Protein AF-A0A7S4DQW7-F1 (afdb_monomer_lite)

Structure (mmCIF, N/CA/C/O backbone):
data_AF-A0A7S4DQW7-F1
#
_entry.id   AF-A0A7S4DQW7-F1
#
loop_
_atom_site.group_PDB
_atom_site.id
_atom_site.type_symbol
_atom_site.label_atom_id
_atom_site.label_alt_id
_atom_site.label_comp_id
_atom_site.label_asym_id
_atom_site.label_entity_id
_atom_site.label_seq_id
_atom_site.pdbx_PDB_ins_code
_atom_site.Cartn_x
_atom_site.Cartn_y
_atom_site.Cartn_z
_atom_site.occupancy
_atom_site.B_iso_or_equiv
_atom_site.auth_seq_id
_atom_site.auth_comp_id
_atom_site.auth_asym_id
_atom_site.auth_atom_id
_atom_site.pdbx_PDB_model_num
ATOM 1 N N . GLY A 1 1 ? 26.572 -9.141 -24.014 1.00 66.25 1 GLY A N 1
ATOM 2 C CA . GLY A 1 1 ? 27.468 -10.179 -23.447 1.00 66.25 1 GLY A CA 1
ATOM 3 C C . GLY A 1 1 ? 28.748 -9.534 -22.949 1.00 66.25 1 GLY A C 1
ATOM 4 O O . GLY A 1 1 ? 28.926 -8.350 -23.206 1.00 66.25 1 GLY A O 1
ATOM 5 N N . TYR A 1 2 ? 29.608 -10.265 -22.237 1.00 79.06 2 TYR A N 1
ATOM 6 C CA . TYR A 1 2 ? 30.925 -9.755 -21.828 1.00 79.06 2 TYR A CA 1
ATOM 7 C C . TYR A 1 2 ? 31.888 -9.676 -23.022 1.00 79.06 2 TYR A C 1
ATOM 9 O O . TYR A 1 2 ? 31.736 -10.427 -23.988 1.00 79.06 2 TYR A O 1
ATOM 17 N N . ALA A 1 3 ? 32.864 -8.765 -22.962 1.00 83.81 3 ALA A N 1
ATOM 18 C CA . ALA A 1 3 ? 33.943 -8.697 -23.947 1.00 83.81 3 ALA A CA 1
ATOM 19 C C . ALA A 1 3 ? 34.797 -9.988 -23.929 1.00 83.81 3 ALA A C 1
ATOM 21 O O . ALA A 1 3 ? 34.860 -10.651 -22.888 1.00 83.81 3 ALA A O 1
ATOM 22 N N . PRO A 1 4 ? 35.468 -10.356 -25.042 1.00 87.12 4 PRO A N 1
ATOM 23 C CA . PRO A 1 4 ? 36.321 -11.544 -25.093 1.00 87.12 4 PRO A CA 1
ATOM 24 C C . PRO A 1 4 ? 37.327 -11.596 -23.934 1.00 87.12 4 PRO A C 1
ATOM 26 O O . PRO A 1 4 ? 37.965 -10.595 -23.620 1.00 87.12 4 PRO A O 1
ATOM 29 N N . GLY A 1 5 ? 37.458 -12.763 -23.299 1.00 89.81 5 GLY A N 1
ATOM 30 C CA . GLY A 1 5 ? 38.323 -12.966 -22.131 1.00 89.81 5 GLY A CA 1
ATOM 31 C C . GLY A 1 5 ? 37.683 -12.625 -20.778 1.00 89.81 5 GLY A C 1
ATOM 32 O O . GLY A 1 5 ? 38.223 -13.022 -19.753 1.00 89.81 5 GLY A O 1
ATOM 33 N N . TYR A 1 6 ? 36.517 -11.975 -20.729 1.00 89.44 6 TYR A N 1
ATOM 34 C CA . TYR A 1 6 ? 35.803 -11.703 -19.475 1.00 89.44 6 TYR A CA 1
ATOM 35 C C . TYR A 1 6 ? 34.593 -12.622 -19.308 1.00 89.44 6 TYR A C 1
ATOM 37 O O . TYR A 1 6 ? 33.824 -12.833 -20.246 1.00 89.44 6 TYR A O 1
ATOM 45 N N . VAL A 1 7 ? 34.405 -13.172 -18.105 1.00 89.00 7 VAL A N 1
ATOM 46 C CA . VAL A 1 7 ? 33.353 -14.166 -17.830 1.00 89.00 7 VAL A CA 1
ATOM 47 C C . VAL A 1 7 ? 32.710 -13.966 -16.460 1.00 89.00 7 VAL A C 1
ATOM 49 O O . VAL A 1 7 ? 33.360 -13.506 -15.527 1.00 89.00 7 VAL A O 1
ATOM 52 N N . GLN A 1 8 ? 31.454 -14.389 -16.311 1.00 87.75 8 GLN A N 1
ATOM 53 C CA . GLN A 1 8 ? 30.853 -14.639 -15.000 1.00 87.75 8 GLN A CA 1
ATOM 54 C C . GLN A 1 8 ? 30.881 -16.148 -14.745 1.00 87.75 8 GLN A C 1
ATOM 56 O O . GLN A 1 8 ? 30.213 -16.912 -15.443 1.00 87.75 8 GLN A O 1
ATOM 61 N N . LEU A 1 9 ? 31.690 -16.593 -13.781 1.00 89.12 9 LEU A N 1
ATOM 62 C CA . LEU A 1 9 ? 31.837 -18.020 -13.495 1.00 89.12 9 LEU A CA 1
ATOM 63 C C . LEU A 1 9 ? 30.582 -18.593 -12.831 1.00 89.12 9 LEU A C 1
ATOM 65 O O . LEU A 1 9 ? 30.153 -18.122 -11.780 1.00 89.12 9 LEU A O 1
ATOM 69 N N . ILE A 1 10 ? 30.055 -19.673 -13.404 1.00 84.94 10 ILE A N 1
ATOM 70 C CA . ILE A 1 10 ? 29.017 -20.503 -12.789 1.00 84.94 10 ILE A CA 1
ATOM 71 C C . ILE A 1 10 ? 29.697 -21.793 -12.324 1.00 84.94 10 ILE A C 1
ATOM 73 O O . ILE A 1 10 ? 30.150 -22.594 -13.142 1.00 84.94 10 ILE A O 1
ATOM 77 N N . ARG A 1 11 ? 29.835 -21.974 -11.006 1.00 85.06 11 ARG A N 1
ATOM 78 C CA . ARG A 1 11 ? 30.553 -23.119 -10.423 1.00 85.06 11 ARG A CA 1
ATOM 79 C C . ARG A 1 11 ? 29.608 -24.302 -10.243 1.00 85.06 11 ARG A C 1
ATOM 81 O O . ARG A 1 11 ? 28.787 -24.284 -9.334 1.00 85.06 11 ARG A O 1
ATOM 88 N N . SER A 1 12 ? 29.758 -25.319 -11.090 1.00 84.44 12 SER A N 1
ATOM 89 C CA . SER A 1 12 ? 29.061 -26.612 -10.988 1.00 84.44 12 SER A CA 1
ATOM 90 C C . SER A 1 12 ? 27.550 -26.488 -10.708 1.00 84.44 12 SER A C 1
ATOM 92 O O . SER A 1 12 ? 27.082 -27.007 -9.690 1.00 84.44 12 SER A O 1
ATOM 94 N N . PRO A 1 13 ? 26.777 -25.790 -11.567 1.00 82.62 13 PRO A N 1
ATOM 95 C CA . PRO A 1 13 ? 25.346 -25.617 -11.341 1.00 82.62 13 PRO A CA 1
ATOM 96 C C . PRO A 1 13 ? 24.648 -26.981 -11.380 1.00 82.62 13 PRO A C 1
ATOM 98 O O . PRO A 1 13 ? 24.901 -27.786 -12.274 1.00 82.62 13 PRO A O 1
ATOM 101 N N . ARG A 1 14 ? 23.775 -27.244 -10.404 1.00 85.50 14 ARG A N 1
ATOM 102 C CA . ARG A 1 14 ? 22.943 -28.461 -10.365 1.00 85.50 14 ARG A CA 1
ATOM 103 C C . ARG A 1 14 ? 21.510 -28.219 -10.823 1.00 85.50 14 ARG A C 1
ATOM 105 O O . ARG A 1 14 ? 20.819 -29.166 -11.171 1.00 85.50 14 ARG A O 1
ATOM 112 N N . GLU A 1 15 ? 21.088 -26.962 -10.829 1.00 84.50 15 GLU A N 1
ATOM 113 C CA . GLU A 1 15 ? 19.721 -26.551 -11.113 1.00 84.50 15 GLU A CA 1
ATOM 114 C C . GLU A 1 15 ? 19.724 -25.187 -11.805 1.00 84.50 15 GLU A C 1
ATOM 116 O O . GLU A 1 15 ? 20.620 -24.364 -11.593 1.00 84.50 15 GLU A O 1
ATOM 121 N N . MET A 1 16 ? 18.710 -24.962 -12.637 1.00 78.06 16 MET A N 1
ATOM 122 C CA . MET A 1 16 ? 18.387 -23.662 -13.198 1.00 78.06 16 MET A CA 1
ATOM 123 C C . MET A 1 16 ? 16.895 -23.408 -13.010 1.00 78.06 16 MET A C 1
ATOM 125 O O . MET A 1 16 ? 16.070 -24.212 -13.436 1.00 78.06 16 MET A O 1
ATOM 129 N N . GLN A 1 17 ? 16.568 -22.245 -12.456 1.00 80.31 17 GLN A N 1
ATOM 130 C CA . GLN A 1 17 ? 15.202 -21.756 -12.336 1.00 80.31 17 GLN A CA 1
ATOM 131 C C . GLN A 1 17 ? 15.045 -20.467 -13.146 1.00 80.31 17 GLN A C 1
ATOM 133 O O . GLN A 1 17 ? 15.932 -19.611 -13.150 1.00 80.31 17 GLN A O 1
ATOM 138 N N . ILE A 1 18 ? 13.912 -20.324 -13.833 1.00 75.06 18 ILE A N 1
ATOM 139 C CA . ILE A 1 18 ? 13.529 -19.092 -14.520 1.00 75.06 18 ILE A CA 1
ATOM 140 C C . ILE A 1 18 ? 12.055 -18.795 -14.266 1.00 75.06 18 ILE A C 1
ATOM 142 O O . ILE A 1 18 ? 11.213 -19.685 -14.358 1.00 75.06 18 ILE A O 1
ATOM 146 N N . THR A 1 19 ? 11.756 -17.526 -14.004 1.00 75.38 19 THR A N 1
ATOM 147 C CA . THR A 1 19 ? 10.390 -17.013 -13.875 1.00 75.38 19 THR A CA 1
ATOM 148 C C . THR A 1 19 ? 10.230 -15.858 -14.861 1.00 75.38 19 THR A C 1
ATOM 150 O O . THR A 1 19 ? 10.548 -14.719 -14.515 1.00 75.38 19 THR A O 1
ATOM 153 N N . PRO A 1 20 ? 9.853 -16.124 -16.124 1.00 77.31 20 PRO A N 1
ATOM 154 C CA . PRO A 1 20 ? 9.672 -15.059 -17.098 1.00 77.31 20 PRO A CA 1
ATOM 155 C C . PRO A 1 20 ? 8.432 -14.230 -16.751 1.00 77.31 20 PRO A C 1
ATOM 157 O O . PRO A 1 20 ? 7.379 -14.781 -16.433 1.00 77.31 20 PRO A O 1
ATOM 160 N N . MET A 1 21 ? 8.544 -12.909 -16.871 1.00 81.75 21 MET A N 1
ATOM 161 C CA . MET A 1 21 ? 7.371 -12.046 -16.976 1.00 81.75 21 MET A CA 1
ATOM 162 C C . MET A 1 21 ? 6.722 -12.298 -18.338 1.00 81.75 21 MET A C 1
ATOM 164 O O . MET A 1 21 ? 7.414 -12.342 -19.356 1.00 81.75 21 MET A O 1
ATOM 168 N N . GLN A 1 22 ? 5.411 -12.508 -18.352 1.00 85.62 22 GLN A N 1
ATOM 169 C CA . GLN A 1 22 ? 4.652 -12.822 -19.557 1.00 85.62 22 GLN A CA 1
ATOM 170 C C . GLN A 1 22 ? 3.520 -11.815 -19.691 1.00 85.62 22 GLN A C 1
ATOM 172 O O . GLN A 1 22 ? 2.740 -11.636 -18.758 1.00 85.62 22 GLN A O 1
ATOM 177 N N . ILE A 1 23 ? 3.448 -11.171 -20.851 1.00 88.88 23 ILE A N 1
ATOM 178 C CA . ILE A 1 23 ? 2.392 -10.228 -21.209 1.00 88.88 23 ILE A CA 1
ATOM 179 C C . ILE A 1 23 ? 1.737 -10.776 -22.471 1.00 88.88 23 ILE A C 1
ATOM 181 O O . ILE A 1 23 ? 2.416 -10.995 -23.476 1.00 88.88 23 ILE A O 1
ATOM 185 N N . ASP A 1 24 ? 0.432 -11.026 -22.416 1.00 89.12 24 ASP A N 1
ATOM 186 C CA . ASP A 1 24 ? -0.321 -11.466 -23.586 1.00 89.12 24 ASP A CA 1
ATOM 187 C C . ASP A 1 24 ? -0.617 -10.265 -24.487 1.00 89.12 24 ASP A C 1
ATOM 189 O O . ASP A 1 24 ? -1.471 -9.430 -24.194 1.00 89.12 24 ASP A O 1
ATOM 193 N N . THR A 1 25 ? 0.133 -10.162 -25.580 1.00 89.94 25 THR A N 1
ATOM 194 C CA . THR A 1 25 ? -0.017 -9.112 -26.594 1.00 89.94 25 THR A CA 1
ATOM 195 C C . THR A 1 25 ? -0.657 -9.627 -27.882 1.00 89.94 25 THR A C 1
ATOM 197 O O . THR A 1 25 ? -0.753 -8.882 -28.858 1.00 89.94 25 THR A O 1
ATOM 200 N N . TRP A 1 26 ? -1.073 -10.897 -27.913 1.00 87.88 26 TRP A N 1
ATOM 201 C CA . TRP A 1 26 ? -1.471 -11.585 -29.135 1.00 87.88 26 TRP A CA 1
ATOM 202 C C . TRP A 1 26 ? -2.918 -11.272 -29.536 1.00 87.88 26 TRP A C 1
ATOM 204 O O . TRP A 1 26 ? -3.871 -11.655 -28.849 1.00 87.88 26 TRP A O 1
ATOM 214 N N . HIS A 1 27 ? -3.096 -10.644 -30.702 1.00 92.38 27 HIS A N 1
ATOM 215 C CA . HIS A 1 27 ? -4.419 -10.388 -31.264 1.00 92.38 27 HIS A CA 1
ATOM 216 C C . HIS A 1 27 ? -4.951 -11.621 -32.009 1.00 92.38 27 HIS A C 1
ATOM 218 O O . HIS A 1 27 ? -4.706 -11.809 -33.202 1.00 92.38 27 HIS A O 1
ATOM 224 N N . ARG A 1 28 ? -5.755 -12.434 -31.316 1.00 89.88 28 ARG A N 1
ATOM 225 C CA . ARG A 1 28 ? -6.236 -13.745 -31.805 1.00 89.88 28 ARG A CA 1
ATOM 226 C C . ARG A 1 28 ? -7.074 -13.682 -33.083 1.00 89.88 28 ARG A C 1
ATOM 228 O O . ARG A 1 28 ? -7.001 -14.602 -33.886 1.00 89.88 28 ARG A O 1
ATOM 235 N N . ASP A 1 29 ? -7.806 -12.591 -33.308 1.00 91.25 29 ASP A N 1
ATOM 236 C CA . ASP A 1 29 ? -8.654 -12.441 -34.507 1.00 91.25 29 ASP A CA 1
ATOM 237 C C . ASP A 1 29 ? -7.908 -11.941 -35.756 1.00 91.25 29 ASP A C 1
ATOM 239 O O . ASP A 1 29 ? -8.456 -11.964 -36.859 1.00 91.25 29 ASP A O 1
ATOM 243 N N . LYS A 1 30 ? -6.687 -11.416 -35.594 1.00 92.12 30 LYS A N 1
ATOM 244 C CA . LYS A 1 30 ? -5.939 -10.738 -36.670 1.00 92.12 30 LYS A CA 1
ATOM 245 C C . LYS A 1 30 ? -4.601 -11.388 -36.976 1.00 92.12 30 LYS A C 1
ATOM 247 O O . LYS A 1 30 ? -4.103 -11.240 -38.090 1.00 92.12 30 LYS A O 1
ATOM 252 N N . MET A 1 31 ? -4.032 -12.100 -36.012 1.00 90.62 31 MET A N 1
ATOM 253 C CA . MET A 1 31 ? -2.746 -12.761 -36.149 1.00 90.62 31 MET A CA 1
ATOM 254 C C . MET A 1 31 ? -2.928 -14.279 -36.216 1.00 90.62 31 MET A C 1
ATOM 256 O O . MET A 1 31 ? -3.833 -14.837 -35.596 1.00 90.62 31 MET A O 1
ATOM 260 N N . ASN A 1 32 ? -2.064 -14.965 -36.968 1.00 86.62 32 ASN A N 1
AT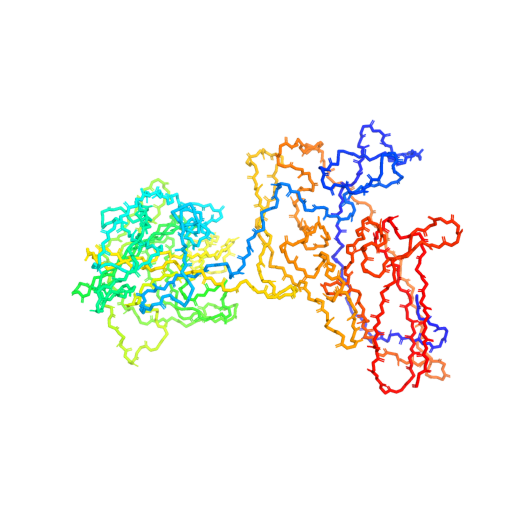OM 261 C CA . ASN A 1 32 ? -2.129 -16.417 -37.130 1.00 86.62 32 ASN A CA 1
ATOM 262 C C . ASN A 1 32 ? -0.834 -17.081 -36.651 1.00 86.62 32 ASN A C 1
ATOM 264 O O . ASN A 1 32 ? 0.257 -16.692 -37.048 1.00 86.62 32 ASN A O 1
ATOM 268 N N . ILE A 1 33 ? -0.944 -18.096 -35.792 1.00 79.56 33 ILE A N 1
ATOM 269 C CA . ILE A 1 33 ? 0.224 -18.810 -35.253 1.00 79.56 33 ILE A CA 1
ATOM 270 C C . ILE A 1 33 ? 0.848 -19.783 -36.268 1.00 79.56 33 ILE A C 1
ATOM 272 O O . ILE A 1 33 ? 2.020 -20.136 -36.158 1.00 79.56 33 ILE A O 1
ATOM 276 N N . SER A 1 34 ? 0.073 -20.238 -37.256 1.00 83.56 34 SER A N 1
ATOM 277 C CA . SER A 1 34 ? 0.479 -21.249 -38.237 1.00 83.56 34 SER A CA 1
ATOM 278 C C . SER A 1 34 ? 1.176 -20.669 -39.469 1.00 83.56 34 SER A C 1
ATOM 280 O O . SER A 1 34 ? 1.824 -21.419 -40.196 1.00 83.56 34 SER A O 1
ATOM 282 N N . TYR A 1 35 ? 1.071 -19.363 -39.719 1.00 77.06 35 TYR A N 1
ATOM 283 C CA . TYR A 1 35 ? 1.790 -18.689 -40.801 1.00 77.06 35 TYR A CA 1
ATOM 284 C C . TYR A 1 35 ? 2.120 -17.239 -40.427 1.00 77.06 35 TYR A C 1
ATOM 286 O O . TYR A 1 35 ? 1.389 -16.639 -39.645 1.00 77.06 35 TYR A O 1
ATOM 294 N N . PRO A 1 36 ? 3.194 -16.642 -40.977 1.00 76.12 36 PRO A N 1
ATOM 295 C CA . PRO A 1 36 ? 3.619 -15.304 -40.585 1.00 76.12 36 PRO A CA 1
ATOM 296 C C . PRO A 1 36 ? 2.549 -14.262 -40.931 1.00 76.12 36 PRO A C 1
ATOM 298 O O . PRO A 1 36 ? 2.224 -14.063 -42.101 1.00 76.12 36 PRO A O 1
ATOM 301 N N . THR A 1 37 ? 2.029 -13.576 -39.919 1.00 84.12 37 THR A N 1
ATOM 302 C CA . THR A 1 37 ? 1.224 -12.358 -40.070 1.00 84.12 37 THR A CA 1
ATOM 303 C C . THR A 1 37 ? 1.994 -11.176 -39.502 1.00 84.12 37 THR A C 1
ATOM 305 O O . THR A 1 37 ? 2.722 -11.334 -38.520 1.00 84.12 37 THR A O 1
ATOM 308 N N . SER A 1 38 ? 1.813 -9.987 -40.079 1.00 87.94 38 SER A N 1
ATOM 309 C CA . SER A 1 38 ? 2.289 -8.750 -39.454 1.00 87.94 38 SER A CA 1
ATOM 310 C C . SER A 1 38 ? 1.700 -8.599 -38.053 1.00 87.94 38 SER A C 1
ATOM 312 O O . SER A 1 38 ? 0.594 -9.075 -37.780 1.00 87.94 38 SER A O 1
ATOM 314 N N . PHE A 1 39 ? 2.444 -7.942 -37.166 1.00 90.38 39 PHE A N 1
ATOM 315 C CA . PHE A 1 39 ? 1.945 -7.647 -35.833 1.00 90.38 39 PHE A CA 1
ATOM 316 C C . PHE A 1 39 ? 0.734 -6.709 -35.897 1.00 90.38 39 PHE A C 1
ATOM 318 O O . PHE A 1 39 ? 0.723 -5.750 -36.666 1.00 90.38 39 PHE A O 1
ATOM 325 N N . VAL A 1 40 ? -0.283 -7.005 -35.086 1.00 92.50 40 VAL A N 1
ATOM 326 C CA . VAL A 1 40 ? -1.459 -6.156 -34.889 1.00 92.50 40 VAL A CA 1
ATOM 327 C C . VAL A 1 40 ? -1.708 -6.080 -33.391 1.00 92.50 40 VAL A C 1
ATOM 329 O O . VAL A 1 40 ? -1.939 -7.108 -32.754 1.00 92.50 40 VAL A O 1
ATOM 332 N N . ALA A 1 41 ? -1.656 -4.876 -32.822 1.00 92.06 41 ALA A N 1
ATOM 333 C CA . ALA A 1 41 ? -1.938 -4.685 -31.405 1.00 92.06 41 ALA A CA 1
ATOM 334 C C . ALA A 1 41 ? -3.392 -5.063 -31.092 1.00 92.06 41 ALA A C 1
ATOM 336 O O . ALA A 1 41 ? -4.308 -4.649 -31.802 1.00 92.06 41 ALA A O 1
ATOM 337 N N . GLY A 1 42 ? -3.601 -5.830 -30.019 1.00 91.69 42 GLY A N 1
ATOM 338 C CA . GLY A 1 42 ? -4.921 -5.978 -29.403 1.00 91.69 42 GLY A CA 1
ATOM 339 C C . GLY A 1 42 ? -5.400 -4.673 -28.749 1.00 91.69 42 GLY A C 1
ATOM 340 O O . GLY A 1 42 ? -4.776 -3.624 -28.926 1.00 91.69 42 GLY A O 1
ATOM 341 N N . PRO A 1 43 ? -6.490 -4.714 -27.963 1.00 94.19 43 PRO A N 1
ATOM 342 C CA . PRO A 1 43 ? -6.929 -3.558 -27.191 1.00 94.19 43 PRO A CA 1
ATOM 343 C C . PRO A 1 43 ? -5.800 -2.987 -26.326 1.00 94.19 43 PRO A C 1
ATOM 345 O O . PRO A 1 43 ? -5.035 -3.731 -25.712 1.00 94.19 43 PRO A O 1
ATOM 348 N N . LEU A 1 44 ? -5.710 -1.660 -26.284 1.00 95.31 44 LEU A N 1
ATOM 349 C CA . LEU A 1 44 ? -4.745 -0.919 -25.476 1.00 95.31 44 LEU A CA 1
ATOM 350 C C . LEU A 1 44 ? -5.505 -0.050 -24.459 1.00 95.31 44 LEU A C 1
ATOM 352 O O . LEU A 1 44 ? -6.602 0.428 -24.772 1.00 95.31 44 LEU A O 1
ATOM 356 N N . PRO A 1 45 ? -4.966 0.165 -23.248 1.00 95.50 45 PRO A N 1
ATOM 357 C CA . PRO A 1 45 ? -5.539 1.104 -22.292 1.00 95.50 45 PRO A CA 1
ATOM 358 C C . PRO A 1 45 ? -5.287 2.545 -22.726 1.00 95.50 45 PRO A C 1
ATOM 360 O O . PRO A 1 45 ? -4.387 2.823 -23.523 1.00 95.50 45 PRO A O 1
ATOM 363 N N . ARG A 1 46 ? -6.019 3.489 -22.124 1.00 93.69 46 ARG A N 1
ATOM 364 C CA . ARG A 1 46 ? -5.839 4.928 -22.388 1.00 93.69 46 ARG A CA 1
ATOM 365 C C . ARG A 1 46 ? -4.422 5.429 -22.095 1.00 93.69 46 ARG A C 1
ATOM 367 O O . ARG A 1 46 ? -3.967 6.356 -22.753 1.00 93.69 46 ARG A O 1
ATOM 374 N N . ASN A 1 47 ? -3.724 4.799 -21.149 1.00 90.88 47 ASN A N 1
ATOM 375 C CA . ASN A 1 47 ? -2.352 5.153 -20.772 1.00 90.88 47 ASN A CA 1
ATOM 376 C C . ASN A 1 47 ? -1.271 4.460 -21.622 1.00 90.88 47 ASN A C 1
ATOM 378 O O . ASN A 1 47 ? -0.087 4.577 -21.321 1.00 90.88 47 ASN A O 1
ATOM 382 N N . SER A 1 48 ? -1.643 3.737 -22.683 1.00 90.94 48 SER A N 1
ATOM 383 C CA . SER A 1 48 ? -0.665 3.225 -23.643 1.00 90.94 48 SER A CA 1
ATOM 384 C C . SER A 1 48 ? -0.003 4.376 -24.401 1.00 90.94 48 SER A C 1
ATOM 386 O O . SER A 1 48 ? -0.678 5.152 -25.073 1.00 90.94 48 SER A O 1
ATOM 388 N N . LEU A 1 49 ? 1.329 4.433 -24.360 1.00 85.56 49 LEU A N 1
ATOM 389 C CA . LEU A 1 49 ? 2.127 5.414 -25.105 1.00 85.56 49 LEU A CA 1
ATOM 390 C C . LEU A 1 49 ? 2.538 4.932 -26.507 1.00 85.56 49 LEU A C 1
ATOM 392 O O . LEU A 1 49 ? 3.237 5.650 -27.221 1.00 85.56 49 LEU A O 1
ATOM 396 N N . ALA A 1 50 ? 2.130 3.723 -26.911 1.00 86.88 50 ALA A N 1
ATOM 397 C CA . ALA A 1 50 ? 2.394 3.226 -28.257 1.00 86.88 50 ALA A CA 1
ATOM 398 C C . ALA A 1 50 ? 1.690 4.106 -29.312 1.00 86.88 50 ALA A C 1
ATOM 400 O O . ALA A 1 50 ? 0.486 4.348 -29.180 1.00 86.88 50 ALA A O 1
ATOM 401 N N . PRO A 1 51 ? 2.402 4.565 -30.358 1.00 86.06 51 PRO A N 1
ATOM 402 C CA . PRO A 1 51 ? 1.789 5.273 -31.474 1.00 86.06 51 PRO A CA 1
ATOM 403 C C . PRO A 1 51 ? 0.717 4.437 -32.181 1.00 86.06 51 PRO A C 1
ATOM 405 O O . PRO A 1 51 ? 0.760 3.205 -32.185 1.00 86.06 51 PRO A O 1
ATOM 408 N N . GLU A 1 52 ? -0.219 5.113 -32.845 1.00 86.38 52 GLU A N 1
ATOM 409 C CA . GLU A 1 52 ? -1.181 4.440 -33.715 1.00 86.38 52 GLU A CA 1
ATOM 410 C C . GLU A 1 52 ? -0.447 3.674 -34.828 1.00 86.38 52 GLU A C 1
ATOM 412 O O . GLU A 1 52 ? 0.428 4.218 -35.502 1.00 86.38 52 GLU A O 1
ATOM 417 N N . GLY A 1 53 ? -0.788 2.394 -35.003 1.00 85.81 53 GLY A N 1
ATOM 418 C CA . GLY A 1 53 ? -0.155 1.529 -36.002 1.00 85.81 53 GLY A CA 1
ATOM 419 C C . GLY A 1 53 ? 1.258 1.050 -35.651 1.00 85.81 53 GLY A C 1
ATOM 420 O O . GLY A 1 53 ? 1.942 0.546 -36.539 1.00 85.81 53 GLY A O 1
ATOM 421 N N . ALA A 1 54 ? 1.698 1.191 -34.395 1.00 88.00 54 ALA A N 1
ATOM 422 C CA . ALA A 1 54 ? 2.966 0.631 -33.932 1.00 88.00 54 ALA A CA 1
ATOM 423 C C . ALA A 1 54 ? 3.081 -0.875 -34.244 1.00 88.00 54 ALA A C 1
ATOM 425 O O . ALA A 1 54 ? 2.118 -1.635 -34.121 1.00 88.00 54 ALA A O 1
ATOM 426 N N . ASP A 1 55 ? 4.288 -1.323 -34.591 1.00 89.31 55 ASP A N 1
ATOM 427 C CA . ASP A 1 55 ? 4.622 -2.731 -34.849 1.00 89.31 55 ASP A CA 1
ATOM 428 C C . ASP A 1 55 ? 4.821 -3.551 -33.558 1.00 89.31 55 ASP A C 1
ATOM 430 O O . ASP A 1 55 ? 5.305 -4.684 -33.587 1.00 89.31 55 ASP A O 1
ATOM 434 N N . TYR A 1 56 ? 4.392 -2.994 -32.424 1.00 88.88 56 TYR A N 1
ATOM 435 C CA . TYR A 1 56 ? 4.447 -3.573 -31.090 1.00 88.88 56 TYR A CA 1
ATOM 436 C C . TYR A 1 56 ? 3.198 -3.207 -30.271 1.00 88.88 56 TYR A C 1
ATOM 438 O O . TYR A 1 56 ? 2.480 -2.255 -30.576 1.00 88.88 56 TYR A O 1
ATOM 446 N N . SER A 1 57 ? 2.932 -3.956 -29.195 1.00 92.00 57 SER A N 1
ATOM 447 C CA . SER A 1 57 ? 1.850 -3.626 -28.255 1.00 92.00 57 SER A CA 1
ATOM 448 C C . SER A 1 57 ? 2.332 -2.653 -27.188 1.00 92.00 57 SER A C 1
ATOM 450 O O . SER A 1 57 ? 3.334 -2.920 -26.525 1.00 92.00 57 SER A O 1
ATOM 452 N N . GLY A 1 58 ? 1.569 -1.591 -26.928 1.00 91.50 58 GLY A N 1
ATOM 453 C CA . GLY A 1 58 ? 1.817 -0.708 -25.784 1.00 91.50 58 GLY A CA 1
ATOM 454 C C . GLY A 1 58 ? 1.677 -1.391 -24.420 1.00 91.50 58 GLY A C 1
ATOM 455 O O . GLY A 1 58 ? 2.196 -0.880 -23.433 1.00 91.50 58 GLY A O 1
ATOM 456 N N . LEU A 1 59 ? 1.055 -2.577 -24.354 1.00 92.88 59 LEU A N 1
ATOM 457 C CA . LEU A 1 59 ? 1.001 -3.378 -23.125 1.00 92.88 59 LEU A CA 1
ATOM 458 C C . LEU A 1 59 ? 2.388 -3.835 -22.652 1.00 92.88 59 LEU A C 1
ATOM 460 O O . LEU A 1 59 ? 2.548 -4.122 -21.471 1.00 92.88 59 LEU A O 1
ATOM 464 N N . LEU A 1 60 ? 3.386 -3.893 -23.546 1.00 89.25 60 LEU A N 1
ATOM 465 C CA . LEU A 1 60 ? 4.760 -4.287 -23.207 1.00 89.25 60 LEU A CA 1
ATOM 466 C C . LEU A 1 60 ? 5.413 -3.359 -22.177 1.00 89.25 60 LEU A C 1
ATOM 468 O O . LEU A 1 60 ? 6.300 -3.796 -21.451 1.00 89.25 60 LEU A O 1
ATOM 472 N N . GLU A 1 61 ? 4.954 -2.110 -22.100 1.00 87.75 61 GLU A N 1
ATOM 473 C CA . GLU A 1 61 ? 5.450 -1.116 -21.144 1.00 87.75 61 GLU A CA 1
ATOM 474 C C . GLU A 1 61 ? 4.733 -1.190 -19.793 1.00 87.75 61 GLU A C 1
ATOM 476 O O . GLU A 1 61 ? 5.003 -0.373 -18.917 1.00 87.75 61 GLU A O 1
ATOM 481 N N . CYS A 1 62 ? 3.814 -2.150 -19.611 1.00 92.12 62 CYS A N 1
ATOM 482 C CA . CYS A 1 62 ? 3.035 -2.302 -18.387 1.00 92.12 62 CYS A CA 1
ATOM 483 C C . CYS A 1 62 ? 2.407 -0.963 -17.966 1.00 92.12 62 CYS A C 1
ATOM 485 O O . CYS A 1 62 ? 2.819 -0.380 -16.972 1.00 92.12 62 CYS A O 1
ATOM 487 N N . PRO A 1 63 ? 1.480 -0.389 -18.742 1.00 93.50 63 PRO A N 1
ATOM 488 C CA . PRO A 1 63 ? 0.874 0.885 -18.375 1.00 93.50 63 PRO A CA 1
ATOM 489 C C . PRO A 1 63 ? 0.068 0.744 -17.076 1.00 93.50 63 PRO A C 1
ATOM 491 O O . PRO A 1 63 ? -0.703 -0.200 -16.903 1.00 93.50 63 PRO A O 1
ATOM 494 N N . VAL A 1 64 ? 0.186 1.723 -16.179 1.00 93.88 64 VAL A N 1
ATOM 495 C CA . VAL A 1 64 ? -0.724 1.859 -15.038 1.00 93.88 64 VAL A CA 1
ATOM 496 C C . VAL A 1 64 ? -2.102 2.225 -15.584 1.00 93.88 64 VAL A C 1
ATOM 498 O O . VAL A 1 64 ? -2.262 3.281 -16.191 1.00 93.88 64 VAL A O 1
ATOM 501 N N . THR A 1 65 ? -3.103 1.373 -15.374 1.00 95.38 65 THR A N 1
ATOM 502 C CA . THR A 1 65 ? -4.475 1.579 -15.871 1.00 95.38 65 THR A CA 1
ATOM 503 C C . THR A 1 65 ? -5.436 1.970 -14.754 1.00 95.38 65 THR A C 1
ATOM 505 O O . THR A 1 65 ? -5.073 1.972 -13.577 1.00 95.38 65 THR A O 1
ATOM 508 N N . THR A 1 66 ? -6.704 2.234 -15.087 1.00 91.25 66 THR A N 1
ATOM 509 C CA . THR A 1 66 ? -7.748 2.447 -14.065 1.00 91.25 66 THR A CA 1
ATOM 510 C C . THR A 1 66 ? -8.053 1.207 -13.211 1.00 91.25 66 THR A C 1
ATOM 512 O O . THR A 1 66 ? -8.798 1.313 -12.240 1.00 91.25 66 THR A O 1
ATOM 515 N N . ARG A 1 67 ? -7.460 0.039 -13.515 1.00 93.19 67 ARG A N 1
ATOM 516 C CA . ARG A 1 67 ? -7.491 -1.153 -12.646 1.00 93.19 67 ARG A CA 1
ATOM 517 C C . ARG A 1 67 ? -6.473 -1.099 -11.516 1.00 93.19 67 ARG A C 1
ATOM 519 O O . ARG A 1 67 ? -6.540 -1.930 -10.619 1.00 93.19 67 ARG A O 1
ATOM 526 N N . LEU A 1 68 ? -5.533 -0.159 -11.542 1.00 90.44 68 LEU A N 1
ATOM 527 C CA . LEU A 1 68 ? -4.530 -0.007 -10.497 1.00 90.44 68 LEU A CA 1
ATOM 528 C C . LEU A 1 68 ? -4.790 1.269 -9.715 1.00 90.44 68 LEU A C 1
ATOM 530 O O . LEU A 1 68 ? -4.663 2.382 -10.225 1.00 90.44 68 LEU A O 1
ATOM 534 N N . ARG A 1 69 ? -5.113 1.103 -8.436 1.00 89.44 69 ARG A N 1
ATOM 535 C CA . ARG A 1 69 ? -5.185 2.213 -7.494 1.00 89.44 69 ARG A CA 1
ATOM 536 C C . ARG A 1 69 ? -3.821 2.397 -6.844 1.00 89.44 69 ARG A C 1
ATOM 538 O O . ARG A 1 69 ? -3.232 1.440 -6.352 1.00 89.44 69 ARG A O 1
ATOM 545 N N . LYS A 1 70 ? -3.325 3.631 -6.830 1.00 87.06 70 LYS A N 1
ATOM 546 C CA . LYS A 1 70 ? -2.129 4.000 -6.070 1.00 87.06 70 LYS A CA 1
ATOM 547 C C . LYS A 1 70 ? -2.538 4.333 -4.644 1.00 87.06 70 LYS A C 1
ATOM 549 O O . LYS A 1 70 ? -3.297 5.276 -4.430 1.00 87.06 70 LYS A O 1
ATOM 554 N N . GLU A 1 71 ? -2.015 3.594 -3.684 1.00 83.00 71 GLU A N 1
ATOM 555 C CA . GLU A 1 71 ? -2.079 3.956 -2.273 1.00 83.00 71 GLU A CA 1
ATOM 556 C C . GLU A 1 71 ? -0.765 4.606 -1.888 1.00 83.00 71 GLU A C 1
ATOM 558 O O . GLU A 1 71 ? 0.276 3.956 -1.916 1.00 83.00 71 GLU A O 1
ATOM 563 N N . ILE A 1 72 ? -0.804 5.900 -1.584 1.00 85.19 72 ILE A N 1
ATOM 564 C CA . ILE A 1 72 ? 0.382 6.678 -1.231 1.00 85.19 72 ILE A CA 1
ATOM 565 C C . ILE A 1 72 ? 0.465 6.764 0.291 1.00 85.19 72 ILE A C 1
ATOM 567 O O . ILE A 1 72 ? -0.461 7.252 0.937 1.00 85.19 72 ILE A O 1
ATOM 571 N N . GLU A 1 73 ? 1.583 6.327 0.860 1.00 78.94 73 GLU A N 1
ATOM 572 C CA . GLU A 1 73 ? 1.879 6.531 2.278 1.00 78.94 73 GLU A CA 1
ATOM 573 C C . GLU A 1 73 ? 2.184 8.015 2.549 1.00 78.94 73 GLU A C 1
ATOM 575 O O . GLU A 1 73 ? 2.902 8.666 1.782 1.00 78.94 73 GLU A O 1
ATOM 580 N N . GLY A 1 74 ? 1.702 8.535 3.681 1.00 68.50 74 GLY A N 1
ATOM 581 C CA . GLY A 1 74 ? 2.181 9.808 4.236 1.00 68.50 74 GLY A CA 1
ATOM 582 C C . GLY A 1 74 ? 1.595 11.083 3.619 1.00 68.50 74 GLY A C 1
ATOM 583 O O . GLY A 1 74 ? 2.314 12.059 3.411 1.00 68.50 74 GLY A O 1
ATOM 584 N N . GLY A 1 75 ? 0.295 11.097 3.312 1.00 77.31 75 GLY A N 1
ATOM 585 C CA . GLY A 1 75 ? -0.454 12.350 3.104 1.00 77.31 75 GLY A CA 1
ATOM 586 C C . GLY A 1 75 ? -1.122 12.860 4.383 1.00 77.31 75 GLY A C 1
ATOM 587 O O . GLY A 1 75 ? -1.213 14.064 4.620 1.00 77.31 75 GLY A O 1
ATOM 588 N N . TYR A 1 76 ? -1.543 11.922 5.225 1.00 86.25 76 TYR A N 1
ATOM 589 C CA . TYR A 1 76 ? -2.229 12.176 6.476 1.00 86.25 76 TYR A CA 1
ATOM 590 C C . TYR A 1 76 ? -1.802 11.131 7.502 1.00 86.25 76 TYR A C 1
ATOM 592 O O . TYR A 1 76 ? -1.348 10.049 7.133 1.00 86.25 76 TYR A O 1
ATOM 600 N N . SER A 1 77 ? -1.982 11.439 8.778 1.00 87.75 77 SER A N 1
ATOM 601 C CA . SER A 1 77 ? -1.826 10.473 9.862 1.00 87.75 77 SER A CA 1
ATOM 602 C C . SER A 1 77 ? -2.917 10.636 10.900 1.00 87.75 77 SER A C 1
ATOM 604 O O . SER A 1 77 ? -3.485 11.716 11.070 1.00 87.75 77 SER A O 1
ATOM 606 N N . VAL A 1 78 ? -3.219 9.543 11.599 1.00 90.56 78 VAL A N 1
ATOM 607 C CA . VAL A 1 78 ? -4.152 9.575 12.720 1.00 90.56 78 VAL A CA 1
ATOM 608 C C . VAL A 1 78 ? -3.385 9.770 14.020 1.00 90.56 78 VAL A C 1
ATOM 610 O O . VAL A 1 78 ? -2.528 8.965 14.383 1.00 90.56 78 VAL A O 1
ATOM 613 N N . LEU A 1 79 ? -3.731 10.830 14.743 1.00 91.62 79 LEU A N 1
ATOM 614 C CA . LEU A 1 79 ? -3.172 11.157 16.041 1.00 91.62 79 LEU A CA 1
ATOM 615 C C . LEU A 1 79 ? -4.210 10.903 17.133 1.00 91.62 79 LEU A C 1
ATOM 617 O O . LEU A 1 79 ? -5.225 11.591 17.222 1.00 91.62 79 LEU A O 1
ATOM 621 N N . MET A 1 80 ? -3.927 9.932 17.999 1.00 91.25 80 MET A N 1
ATOM 622 C CA . MET A 1 80 ? -4.800 9.591 19.128 1.00 91.25 80 MET A CA 1
ATOM 623 C C . MET A 1 80 ? -4.564 10.468 20.356 1.00 91.25 80 MET A C 1
ATOM 625 O O . MET A 1 80 ? -5.429 10.536 21.219 1.00 91.25 80 MET A O 1
ATOM 629 N N . ARG A 1 81 ? -3.389 11.105 20.467 1.00 89.44 81 ARG A N 1
ATOM 630 C CA . ARG A 1 81 ? -3.009 11.974 21.591 1.00 89.44 81 ARG A CA 1
ATOM 631 C C . ARG A 1 81 ? -2.125 13.128 21.138 1.00 89.44 81 ARG A C 1
ATOM 633 O O . ARG A 1 81 ? -1.160 12.905 20.416 1.00 89.44 81 ARG A O 1
ATOM 640 N N . GLY A 1 82 ? -2.404 14.338 21.620 1.00 90.44 82 GLY A N 1
ATOM 641 C CA . GLY A 1 82 ? -1.572 15.525 21.384 1.00 90.44 82 GLY A CA 1
ATOM 642 C C . GLY A 1 82 ? -2.172 16.500 20.371 1.00 90.44 82 GLY A C 1
ATOM 643 O O . GLY A 1 82 ? -3.385 16.677 20.323 1.00 90.44 82 GLY A O 1
ATOM 644 N N . THR A 1 83 ? -1.329 17.169 19.585 1.00 89.94 83 THR A N 1
ATOM 645 C CA . THR A 1 83 ? -1.753 18.205 18.628 1.00 89.94 83 THR A CA 1
ATOM 646 C C . THR A 1 83 ? -1.131 17.946 17.261 1.00 89.94 83 THR A C 1
ATOM 648 O O . THR A 1 83 ? 0.053 17.620 17.168 1.00 89.94 83 THR A O 1
ATOM 651 N N . CYS A 1 84 ? -1.918 18.111 16.197 1.00 90.31 84 CYS A N 1
ATOM 652 C CA . CYS A 1 84 ? -1.415 18.025 14.831 1.00 90.31 84 CYS A CA 1
ATOM 653 C C . CYS A 1 84 ? -0.353 19.096 14.559 1.00 90.31 84 CYS A C 1
ATOM 655 O O . CYS A 1 84 ? -0.565 20.273 14.846 1.00 90.31 84 CYS A O 1
ATOM 657 N N . GLN A 1 85 ? 0.769 18.696 13.955 1.00 88.50 85 GLN A N 1
ATOM 658 C CA . GLN A 1 85 ? 1.807 19.640 13.525 1.00 88.50 85 GLN A CA 1
ATOM 659 C C . GLN A 1 85 ? 1.369 20.459 12.307 1.00 88.50 85 GLN A C 1
ATOM 661 O O . GLN A 1 85 ? 1.637 21.655 12.252 1.00 88.50 85 GLN A O 1
ATOM 666 N N . ASN A 1 86 ? 0.677 19.825 11.354 1.00 88.44 86 ASN A N 1
ATOM 667 C CA . ASN A 1 86 ? 0.027 20.510 10.240 1.00 88.44 86 ASN A CA 1
ATOM 668 C C . ASN A 1 86 ? -1.462 20.172 10.254 1.00 88.44 86 ASN A C 1
ATOM 670 O O . ASN A 1 86 ? -1.857 19.008 10.388 1.00 88.44 86 ASN A O 1
ATOM 674 N N . LEU A 1 87 ? -2.281 21.210 10.147 1.00 90.44 87 LEU A N 1
ATOM 675 C CA . LEU A 1 87 ? -3.728 21.104 10.222 1.00 90.44 87 LEU A CA 1
ATOM 676 C C . LEU A 1 87 ? -4.317 20.926 8.829 1.00 90.44 87 LEU A C 1
ATOM 678 O O . LEU A 1 87 ? -3.849 21.509 7.856 1.00 90.44 87 LEU A O 1
ATOM 682 N N . ILE A 1 88 ? -5.401 20.165 8.769 1.00 91.44 88 ILE A N 1
ATOM 683 C CA . ILE A 1 88 ? -6.322 20.213 7.641 1.00 91.44 88 ILE A CA 1
ATOM 684 C C . ILE A 1 88 ? -7.158 21.484 7.788 1.00 91.44 88 ILE A C 1
ATOM 686 O O . ILE A 1 88 ? -7.743 21.722 8.845 1.00 91.44 88 ILE A O 1
ATOM 690 N N . HIS A 1 89 ? -7.213 22.304 6.738 1.00 90.88 89 HIS A N 1
ATOM 691 C CA . HIS A 1 89 ? -7.819 23.641 6.802 1.00 90.88 89 HIS A CA 1
ATOM 692 C C . HIS A 1 89 ? -9.230 23.716 6.216 1.00 90.88 89 HIS A C 1
ATOM 694 O O . HIS A 1 89 ? -9.888 24.750 6.338 1.00 90.88 89 HIS A O 1
ATOM 700 N N . THR A 1 90 ? -9.713 22.645 5.581 1.00 92.75 90 THR A N 1
ATOM 701 C CA . THR A 1 90 ? -11.036 22.631 4.950 1.00 92.75 90 THR A CA 1
ATOM 702 C C . THR A 1 90 ? -11.815 21.363 5.281 1.00 92.75 90 THR A C 1
ATOM 704 O O . THR A 1 90 ? -11.249 20.281 5.435 1.00 92.75 90 THR A O 1
ATOM 707 N N . ALA A 1 91 ? -13.143 21.489 5.330 1.00 94.44 91 ALA A N 1
ATOM 708 C CA . ALA A 1 91 ? -14.039 20.347 5.490 1.00 94.44 91 ALA A CA 1
ATOM 709 C C . ALA A 1 91 ? -13.898 19.349 4.329 1.00 94.44 91 ALA A C 1
ATOM 711 O O . ALA A 1 91 ? -13.865 18.146 4.555 1.00 94.44 91 ALA A O 1
ATOM 712 N N . GLN A 1 92 ? -13.745 19.852 3.098 1.00 91.25 92 GLN A N 1
ATOM 713 C CA . GLN A 1 92 ? -13.562 19.021 1.907 1.00 91.25 92 GLN A CA 1
ATOM 714 C C . GLN A 1 92 ? -12.321 18.131 2.020 1.00 91.25 92 GLN A C 1
ATOM 716 O O . GLN A 1 92 ? -12.403 16.933 1.768 1.00 91.25 92 GLN A O 1
ATOM 721 N N . GLU A 1 93 ? -11.186 18.705 2.423 1.00 89.06 93 GLU A N 1
ATOM 722 C CA . GLU A 1 93 ? -9.964 17.938 2.649 1.00 89.06 93 GLU A CA 1
ATOM 723 C C . GLU A 1 93 ? -10.141 16.938 3.797 1.00 89.06 93 GLU A C 1
ATOM 725 O O . GLU A 1 93 ? -9.777 15.780 3.643 1.00 89.06 93 GLU A O 1
ATOM 730 N N . CYS A 1 94 ? -10.770 17.335 4.907 1.00 93.75 94 CYS A N 1
ATOM 731 C CA . CYS A 1 94 ? -11.022 16.441 6.042 1.00 93.75 94 CYS A CA 1
ATOM 732 C C . CYS A 1 94 ? -11.840 15.205 5.637 1.00 93.75 94 CYS A C 1
ATOM 734 O O . CYS A 1 94 ? -11.485 14.071 5.962 1.00 93.75 94 CYS A O 1
ATOM 736 N N . PHE A 1 95 ? -12.915 15.415 4.877 1.00 93.50 95 PHE A N 1
ATOM 737 C CA . PHE A 1 95 ? -13.811 14.343 4.447 1.00 93.50 95 PHE A CA 1
ATOM 738 C C . PHE A 1 95 ? -13.215 13.476 3.333 1.00 93.50 95 PHE A C 1
ATOM 740 O O . PHE A 1 95 ? -13.670 12.352 3.143 1.00 93.50 95 PHE A O 1
ATOM 747 N N . ALA A 1 96 ? -12.187 13.959 2.629 1.00 85.81 96 ALA A N 1
ATOM 748 C CA . ALA A 1 96 ? -11.392 13.153 1.705 1.00 85.81 96 ALA A CA 1
ATOM 749 C C . ALA A 1 96 ? -10.276 12.373 2.425 1.00 85.81 96 ALA A C 1
ATOM 751 O O . ALA A 1 96 ? -10.039 11.209 2.112 1.00 85.81 96 ALA A O 1
ATOM 752 N N . ALA A 1 97 ? -9.616 12.993 3.407 1.00 86.25 97 ALA A N 1
ATOM 753 C CA . ALA A 1 97 ? -8.506 12.417 4.161 1.00 86.25 97 ALA A CA 1
ATOM 754 C C . ALA A 1 97 ? -8.946 11.275 5.086 1.00 86.25 97 ALA A C 1
ATOM 756 O O . ALA A 1 97 ? -8.245 10.272 5.198 1.00 86.25 97 ALA A O 1
ATOM 757 N N . GLY A 1 98 ? -10.113 11.401 5.729 1.00 87.69 98 GLY A N 1
ATOM 758 C CA . GLY A 1 98 ? -10.640 10.380 6.637 1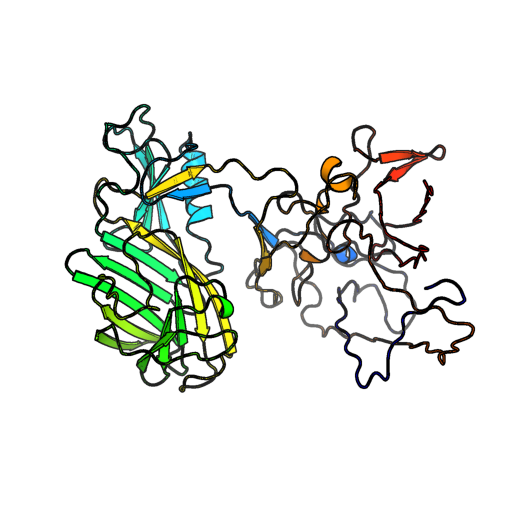.00 87.69 98 GLY A CA 1
ATOM 759 C C . GLY A 1 98 ? -10.768 9.004 5.984 1.00 87.69 98 GLY A C 1
ATOM 760 O O . GLY A 1 98 ? -10.081 8.082 6.421 1.00 87.69 98 GLY A O 1
ATOM 761 N N . PRO A 1 99 ? -11.557 8.845 4.907 1.00 84.88 99 PRO A N 1
ATOM 762 C CA . PRO A 1 99 ? -11.679 7.563 4.221 1.00 84.88 99 PRO A CA 1
ATOM 763 C C . PRO A 1 99 ? -10.333 7.025 3.720 1.00 84.88 99 PRO A C 1
ATOM 765 O O . PRO A 1 99 ? -10.084 5.835 3.852 1.00 84.88 99 PRO A O 1
ATOM 768 N N . GLN A 1 100 ? -9.425 7.890 3.245 1.00 78.62 100 GLN A N 1
ATOM 769 C CA . GLN A 1 100 ? -8.085 7.474 2.803 1.00 78.62 100 GLN A CA 1
ATOM 770 C C . GLN A 1 100 ? -7.224 6.860 3.915 1.00 78.62 100 GLN A C 1
ATOM 772 O O . GLN A 1 100 ? -6.378 6.023 3.621 1.00 78.62 100 GLN A O 1
ATOM 777 N N . GLN A 1 101 ? -7.386 7.295 5.168 1.00 78.62 101 GLN A N 1
ATOM 778 C CA . GLN A 1 101 ? -6.626 6.762 6.306 1.00 78.62 101 GLN A CA 1
ATOM 779 C C . GLN A 1 101 ? -7.307 5.575 6.985 1.00 78.62 101 GLN A C 1
ATOM 781 O O . GLN A 1 101 ? -6.649 4.778 7.649 1.00 78.62 101 GLN A O 1
ATOM 786 N N . ILE A 1 102 ? -8.629 5.497 6.875 1.00 79.25 102 ILE A N 1
ATOM 787 C CA . ILE A 1 102 ? -9.455 4.640 7.721 1.00 79.25 102 ILE A CA 1
ATOM 788 C C . ILE A 1 102 ? -9.963 3.425 6.951 1.00 79.25 102 ILE A C 1
ATOM 790 O O . ILE A 1 102 ? -9.939 2.318 7.481 1.00 79.25 102 ILE A O 1
ATOM 794 N N . ASP A 1 103 ? -10.387 3.619 5.704 1.00 68.69 103 ASP A N 1
ATOM 795 C CA . ASP A 1 103 ? -10.857 2.544 4.837 1.00 68.69 103 ASP A CA 1
ATOM 796 C C . ASP A 1 103 ? -9.727 2.077 3.915 1.00 68.69 103 ASP A C 1
ATOM 798 O O . ASP A 1 103 ? -9.724 2.282 2.702 1.00 68.69 103 ASP A O 1
ATOM 802 N N . LEU A 1 104 ? -8.717 1.469 4.540 1.00 59.28 104 LEU A N 1
ATOM 803 C CA . LEU A 1 104 ? -7.616 0.783 3.857 1.00 59.28 104 LEU A CA 1
ATOM 804 C C . LEU A 1 104 ? -7.994 -0.658 3.475 1.00 59.28 104 LEU A C 1
ATOM 806 O O . LEU A 1 104 ? -7.141 -1.430 3.035 1.00 59.28 104 LEU A O 1
ATOM 810 N N . SER A 1 105 ? -9.262 -1.041 3.667 1.00 48.97 105 SER A N 1
ATOM 811 C CA . SER A 1 105 ? -9.714 -2.396 3.396 1.00 48.97 105 SER A CA 1
ATOM 812 C C . SER A 1 105 ? -9.823 -2.623 1.887 1.00 48.97 105 SER A C 1
ATOM 814 O O . SER A 1 105 ? -10.483 -1.888 1.156 1.00 48.97 105 SER A O 1
ATOM 816 N N . SER A 1 106 ? -9.138 -3.656 1.401 1.00 44.00 106 SER A N 1
ATOM 817 C CA . SER A 1 106 ? -9.215 -4.089 0.005 1.00 44.00 106 SER A CA 1
ATOM 818 C C . SER A 1 106 ? -10.534 -4.787 -0.318 1.00 44.00 106 SER A C 1
ATOM 820 O O . SER A 1 106 ? -10.841 -4.915 -1.496 1.00 44.00 106 SER A O 1
ATOM 822 N N . GLU A 1 107 ? -11.309 -5.190 0.696 1.00 47.31 107 GLU A N 1
ATOM 823 C CA . GLU A 1 107 ? -12.721 -5.577 0.647 1.00 47.31 107 GLU A CA 1
ATOM 824 C C . GLU A 1 107 ? -13.173 -6.031 2.053 1.00 47.31 107 GLU A C 1
ATOM 826 O O . GLU A 1 107 ? -12.636 -7.000 2.584 1.00 47.31 107 GLU A O 1
ATOM 831 N N . GLY A 1 108 ? -14.187 -5.392 2.657 1.00 43.28 108 GLY A N 1
ATOM 832 C CA . GLY A 1 108 ? -15.017 -6.073 3.666 1.00 43.28 108 GLY A CA 1
ATOM 833 C C . GLY A 1 108 ? -15.487 -5.278 4.885 1.00 43.28 108 GLY A C 1
ATOM 834 O O . GLY A 1 108 ? -16.506 -5.652 5.465 1.00 43.28 108 GLY A O 1
ATOM 835 N N . ALA A 1 109 ? -14.815 -4.205 5.301 1.00 52.16 109 ALA A N 1
ATOM 836 C CA . ALA A 1 109 ? -15.374 -3.305 6.310 1.00 52.16 109 ALA A CA 1
ATOM 837 C C . ALA A 1 109 ? -15.986 -2.114 5.580 1.00 52.16 109 ALA A C 1
ATOM 839 O O . ALA A 1 109 ? -15.301 -1.140 5.308 1.00 52.16 109 ALA A O 1
ATOM 840 N N . ASN A 1 110 ? -17.277 -2.192 5.241 1.00 68.00 110 ASN A N 1
ATOM 841 C CA . ASN A 1 110 ? -18.000 -1.027 4.726 1.00 68.00 110 ASN A CA 1
ATOM 842 C C . ASN A 1 110 ? -18.155 -0.009 5.863 1.00 68.00 110 ASN A C 1
ATOM 844 O O . ASN A 1 110 ? -19.209 0.078 6.502 1.00 68.00 110 ASN A O 1
ATOM 848 N N . HIS A 1 111 ? -17.089 0.739 6.142 1.00 84.50 111 HIS A N 1
ATOM 849 C CA . HIS A 1 111 ? -17.167 1.877 7.029 1.00 84.50 111 HIS A CA 1
ATOM 850 C C . HIS A 1 111 ? -18.125 2.886 6.406 1.00 84.50 111 HIS A C 1
ATOM 852 O O . HIS A 1 111 ? -17.978 3.305 5.260 1.00 84.50 111 HIS A O 1
ATOM 858 N N . THR A 1 112 ? -19.152 3.260 7.161 1.00 89.00 112 THR A N 1
ATOM 859 C CA . THR A 1 112 ? -20.052 4.330 6.747 1.00 89.00 112 THR A CA 1
ATOM 860 C C . THR A 1 112 ? -19.561 5.615 7.381 1.00 89.00 112 THR A C 1
ATOM 862 O O . THR A 1 112 ? -19.573 5.761 8.604 1.00 89.00 112 THR A O 1
ATOM 865 N N . PHE A 1 113 ? -19.135 6.554 6.545 1.00 90.38 113 PHE A N 1
ATOM 866 C CA . PHE A 1 113 ? -18.653 7.848 7.001 1.00 90.38 113 PHE A CA 1
ATOM 867 C C . PHE A 1 113 ? -19.812 8.836 7.102 1.00 90.38 113 PHE A C 1
ATOM 869 O O . PHE A 1 113 ? -20.478 9.149 6.116 1.00 90.38 113 PHE A O 1
ATOM 876 N N . LYS A 1 114 ? -20.043 9.345 8.310 1.00 93.62 114 LYS A N 1
ATOM 877 C CA . LYS A 1 114 ? -20.876 10.524 8.545 1.00 93.62 114 LYS A CA 1
ATOM 878 C C . LYS A 1 114 ? -19.959 11.726 8.663 1.00 93.62 114 LYS A C 1
ATOM 880 O O . LYS A 1 114 ? -18.942 11.660 9.342 1.00 93.62 114 LYS A O 1
ATOM 885 N N . THR A 1 115 ? -20.318 12.822 8.017 1.00 96.06 115 THR A N 1
ATOM 886 C CA . THR A 1 115 ? -19.505 14.040 8.005 1.00 96.06 115 THR A CA 1
ATOM 887 C C . THR A 1 115 ? -20.259 15.178 8.667 1.00 96.06 115 THR A C 1
ATOM 889 O O . THR A 1 115 ? -21.440 15.374 8.381 1.00 96.06 115 THR A O 1
ATOM 892 N N . GLN A 1 116 ? -19.582 15.968 9.492 1.00 96.25 116 GLN A N 1
ATOM 893 C CA . GLN A 1 116 ? -20.142 17.195 10.051 1.00 96.25 116 GLN A CA 1
ATOM 894 C C . GLN A 1 116 ? -19.099 18.309 10.125 1.00 96.25 116 GLN A C 1
ATOM 896 O O . GLN A 1 116 ? -17.895 18.062 10.183 1.00 96.25 116 GLN A O 1
ATOM 901 N N . GLN A 1 117 ? -19.575 19.550 10.143 1.00 97.25 117 GLN A N 1
ATOM 902 C CA . GLN A 1 117 ? -18.752 20.725 10.387 1.00 97.25 117 GLN A CA 1
ATOM 903 C C . GLN A 1 117 ? -19.256 21.431 11.637 1.00 97.25 117 GLN A C 1
ATOM 905 O O . GLN A 1 117 ? -20.456 21.657 11.784 1.00 97.25 117 GLN A O 1
ATOM 910 N N . ILE A 1 118 ? -18.332 21.790 12.519 1.00 95.69 118 ILE A N 1
ATOM 911 C CA . ILE A 1 118 ? -18.637 22.443 13.790 1.00 95.69 118 ILE A CA 1
ATOM 912 C C . ILE A 1 118 ? -17.721 23.644 14.015 1.00 95.69 118 ILE A C 1
ATOM 914 O O . ILE A 1 118 ? -16.754 23.869 13.281 1.00 95.69 118 ILE A O 1
ATOM 918 N N . ASP A 1 119 ? -18.038 24.396 15.059 1.00 94.69 119 ASP A N 1
ATOM 919 C CA . ASP A 1 119 ? -17.267 25.524 15.563 1.00 94.69 119 ASP A CA 1
ATOM 920 C C . ASP A 1 119 ? -17.262 25.427 17.088 1.00 94.69 119 ASP A C 1
ATOM 922 O O . ASP A 1 119 ? -18.202 25.876 17.744 1.00 94.69 119 ASP A O 1
ATOM 926 N N . SER A 1 120 ? -16.275 24.717 17.639 1.00 91.56 120 SER A N 1
ATOM 927 C CA . SER A 1 120 ? -16.209 24.451 19.075 1.00 91.56 120 SER A CA 1
ATOM 928 C C . SER A 1 120 ? -14.815 24.716 19.646 1.00 91.56 120 SER A C 1
ATOM 930 O O . SER A 1 120 ? -13.848 24.121 19.158 1.00 91.56 120 SER A O 1
ATOM 932 N N . PRO A 1 121 ? -14.691 25.525 20.717 1.00 90.38 121 PRO A N 1
ATOM 933 C CA . PRO A 1 121 ? -13.424 25.715 21.424 1.00 90.38 121 PRO A CA 1
ATOM 934 C C . PRO A 1 121 ? -13.014 24.481 22.243 1.00 90.38 121 PRO A C 1
ATOM 936 O O . PRO A 1 121 ? -11.825 24.258 22.485 1.00 90.38 121 PRO A O 1
ATOM 939 N N . SER A 1 122 ? -13.977 23.625 22.606 1.00 88.44 122 SER A N 1
ATOM 940 C CA . SER A 1 122 ? -13.742 22.430 23.426 1.00 88.44 122 SER A CA 1
ATOM 941 C C . SER A 1 122 ? -13.069 21.278 22.680 1.00 88.44 122 SER A C 1
ATOM 943 O O . SER A 1 122 ? -12.707 20.282 23.306 1.00 88.44 122 SER A O 1
ATOM 945 N N . LEU A 1 123 ? -12.924 21.405 21.357 1.00 90.62 123 LEU A N 1
ATOM 946 C CA . LEU A 1 123 ? -12.349 20.399 20.477 1.00 90.62 123 LEU A CA 1
ATOM 947 C C . LEU A 1 123 ? -11.144 20.955 19.715 1.00 90.62 123 LEU A C 1
ATOM 949 O O . LEU A 1 123 ? -11.093 22.162 19.450 1.00 90.62 123 LEU A O 1
ATOM 953 N N . PRO A 1 124 ? -10.173 20.106 19.330 1.00 92.12 124 PRO A N 1
ATOM 954 C CA . PRO A 1 124 ? -9.042 20.545 18.523 1.00 92.12 124 PRO A CA 1
ATOM 955 C C . PRO A 1 124 ? -9.510 21.119 17.181 1.00 92.12 124 PRO A C 1
ATOM 957 O O . PRO A 1 124 ? -10.503 20.662 16.610 1.00 92.12 124 PRO A O 1
ATOM 960 N N . GLN A 1 125 ? -8.803 22.127 16.676 1.00 92.75 125 GLN A N 1
ATOM 961 C CA . GLN A 1 125 ? -9.000 22.634 15.321 1.00 92.75 125 GLN A CA 1
ATOM 962 C C . GLN A 1 125 ? -8.643 21.555 14.288 1.00 92.75 125 GLN A C 1
ATOM 964 O O . GLN A 1 125 ? -7.689 20.800 14.471 1.00 92.75 125 GLN A O 1
ATOM 969 N N . GLY A 1 126 ? -9.353 21.540 13.159 1.00 94.19 126 GLY A N 1
ATOM 970 C CA . GLY A 1 126 ? -9.016 20.709 12.006 1.00 94.19 126 GLY A CA 1
ATOM 971 C C . GLY A 1 126 ? -9.915 19.486 11.875 1.00 94.19 126 GLY A C 1
ATOM 972 O O . GLY A 1 126 ? -11.121 19.571 12.102 1.00 94.19 126 GLY A O 1
ATOM 973 N N . CYS A 1 127 ? -9.345 18.367 11.429 1.00 96.00 127 CYS A N 1
ATOM 974 C CA . CYS A 1 127 ? -10.099 17.157 11.125 1.00 96.00 127 CYS A CA 1
ATOM 975 C C . CYS A 1 127 ? -10.059 16.165 12.285 1.00 96.00 127 CYS A C 1
ATOM 977 O O . CYS A 1 127 ? -8.984 15.802 12.761 1.00 96.00 127 CYS A O 1
ATOM 979 N N . LEU A 1 128 ? -11.234 15.715 12.708 1.00 95.38 128 LEU A N 1
ATOM 980 C CA . LEU A 1 128 ? -11.445 14.838 13.850 1.00 95.38 128 LEU A CA 1
ATOM 981 C C . LEU A 1 128 ? -12.187 13.569 13.413 1.00 95.38 128 LEU A C 1
ATOM 983 O O . LEU A 1 128 ? -13.020 13.620 12.506 1.00 95.38 128 LEU A O 1
ATOM 987 N N . ALA A 1 129 ? -11.917 12.451 14.080 1.00 94.94 129 ALA A N 1
ATOM 988 C CA . ALA A 1 129 ? -12.545 11.159 13.843 1.00 94.94 129 ALA A CA 1
ATOM 989 C C . ALA A 1 129 ? -12.946 10.485 15.164 1.00 94.94 129 ALA A C 1
ATOM 991 O O . ALA A 1 129 ? -12.153 10.381 16.104 1.00 94.94 129 ALA A O 1
ATOM 992 N N . SER A 1 130 ? -14.174 9.981 15.210 1.00 94.06 130 SER A N 1
ATOM 993 C CA . SER A 1 130 ? -14.683 9.126 16.284 1.00 94.06 130 SER A CA 1
ATOM 994 C C . SER A 1 130 ? -15.552 8.011 15.716 1.00 94.06 130 SER A C 1
ATOM 996 O O . SER A 1 130 ? -15.961 8.044 14.552 1.00 94.06 130 SER A O 1
ATOM 998 N N . THR A 1 131 ? -15.820 7.008 16.544 1.00 92.94 131 THR A N 1
ATOM 999 C CA . THR A 1 131 ? -16.637 5.854 16.172 1.00 92.94 131 THR A CA 1
ATOM 1000 C C . THR A 1 131 ? -17.942 5.862 16.960 1.00 92.94 131 THR A C 1
ATOM 1002 O O . THR A 1 131 ? -17.959 6.181 18.148 1.00 92.94 131 THR A O 1
ATOM 1005 N N . ASP A 1 132 ? -19.043 5.485 16.310 1.00 88.88 132 ASP A N 1
ATOM 1006 C CA . ASP A 1 132 ? -20.335 5.303 16.973 1.00 88.88 132 ASP A CA 1
ATOM 1007 C C . ASP A 1 132 ? -20.237 4.174 18.027 1.00 88.88 132 ASP A C 1
ATOM 1009 O O . ASP A 1 132 ? -19.864 3.043 17.688 1.00 88.88 132 ASP A O 1
ATOM 1013 N N . PRO A 1 133 ? -20.580 4.433 19.305 1.00 85.56 133 PRO A N 1
ATOM 1014 C CA . PRO A 1 133 ? -20.460 3.447 20.380 1.00 85.56 133 PRO A CA 1
ATOM 1015 C C . PRO A 1 133 ? -21.333 2.200 20.177 1.00 85.56 133 PRO A C 1
ATOM 1017 O O . PRO A 1 133 ? -21.040 1.152 20.758 1.00 85.56 133 PRO A O 1
ATOM 1020 N N . HIS A 1 134 ? -22.396 2.296 19.374 1.00 86.06 134 HIS A N 1
ATOM 1021 C CA . HIS A 1 134 ? -23.340 1.211 19.111 1.00 86.06 134 HIS A CA 1
ATOM 1022 C C . HIS A 1 134 ? -23.072 0.482 17.792 1.00 86.06 134 HIS A C 1
ATOM 1024 O O . HIS A 1 134 ? -23.502 -0.661 17.634 1.00 86.06 134 HIS A O 1
ATOM 1030 N N . ASN A 1 135 ? -22.363 1.109 16.852 1.00 89.00 135 ASN A N 1
ATOM 1031 C CA . ASN A 1 135 ? -21.979 0.482 15.593 1.00 89.00 135 ASN A CA 1
ATOM 1032 C C . ASN A 1 135 ? -20.592 0.945 15.152 1.00 89.00 135 ASN A C 1
ATOM 1034 O O . ASN A 1 135 ? -20.457 1.959 14.472 1.00 89.00 135 ASN A O 1
ATOM 1038 N N . SER A 1 136 ? -19.576 0.131 15.441 1.00 88.81 136 SER A N 1
ATOM 1039 C CA . SER A 1 136 ? -18.180 0.465 15.155 1.00 88.81 136 SER A CA 1
ATOM 1040 C C . SER A 1 136 ? -17.849 0.683 13.671 1.00 88.81 136 SER A C 1
ATOM 1042 O O . SER A 1 136 ? -16.773 1.178 13.349 1.00 88.81 136 SER A O 1
ATOM 1044 N N . SER A 1 137 ? -18.753 0.302 12.762 1.00 88.56 137 SER A N 1
ATOM 1045 C CA . SER A 1 137 ? -18.608 0.545 11.320 1.00 88.56 137 SER A CA 1
ATOM 1046 C C . SER A 1 137 ? -18.966 1.985 10.940 1.00 88.56 137 SER A C 1
ATOM 1048 O O . SER A 1 137 ? -18.574 2.450 9.875 1.00 88.56 137 SER A O 1
ATOM 1050 N N . ASN A 1 138 ? -19.711 2.701 11.786 1.00 91.81 138 ASN A N 1
ATOM 1051 C CA . ASN A 1 138 ? -20.074 4.094 11.557 1.00 91.81 138 ASN A CA 1
ATOM 1052 C C . ASN A 1 138 ? -19.001 5.009 12.140 1.00 91.81 138 ASN A C 1
ATOM 1054 O O . ASN A 1 138 ? -18.804 5.058 13.356 1.00 91.81 138 ASN A O 1
ATOM 1058 N N . ILE A 1 139 ? -18.355 5.775 11.268 1.00 92.31 139 ILE A N 1
ATOM 1059 C CA . ILE A 1 139 ? -17.284 6.693 11.643 1.00 92.31 139 ILE A CA 1
ATOM 1060 C C . ILE A 1 139 ? -17.761 8.117 11.408 1.00 92.31 139 ILE A C 1
ATOM 1062 O O . ILE A 1 139 ? -18.248 8.455 10.328 1.00 92.31 139 ILE A O 1
ATOM 1066 N N . LEU A 1 140 ? -17.643 8.952 12.436 1.00 94.31 140 LEU A N 1
ATOM 1067 C CA . LEU A 1 140 ? -17.983 10.364 12.377 1.00 94.31 140 LEU A CA 1
ATOM 1068 C C . LEU A 1 140 ? -16.718 11.176 12.107 1.00 94.31 140 LEU A C 1
ATOM 1070 O O . LEU A 1 140 ? -15.840 11.287 12.960 1.00 94.31 140 LEU A O 1
ATOM 1074 N N . LEU A 1 141 ? -16.652 11.771 10.920 1.00 95.69 141 LEU A N 1
ATOM 1075 C CA . LEU A 1 141 ? -15.639 12.745 10.541 1.00 95.69 141 LEU A CA 1
ATOM 1076 C C . LEU A 1 141 ? -16.160 14.147 10.831 1.00 95.69 141 LEU A C 1
ATOM 1078 O O . LEU A 1 141 ? -17.180 14.578 10.290 1.00 95.69 141 LEU A O 1
ATOM 1082 N N . THR A 1 142 ? -15.447 14.874 11.678 1.00 96.38 142 THR A N 1
ATOM 1083 C CA . THR A 1 142 ? -15.822 16.223 12.093 1.00 96.38 142 THR A CA 1
ATOM 1084 C C . THR A 1 142 ? -14.745 17.206 11.674 1.00 96.38 142 THR A C 1
ATOM 1086 O O . THR A 1 142 ? -13.600 17.085 12.092 1.00 96.38 142 THR A O 1
ATOM 1089 N N . PHE A 1 143 ? -15.106 18.211 10.879 1.00 97.31 143 PHE A N 1
ATOM 1090 C CA . PHE A 1 143 ? -14.234 19.355 10.639 1.00 97.31 143 PHE A CA 1
ATOM 1091 C C . PHE A 1 143 ? -14.565 20.474 11.630 1.00 97.31 143 PHE A C 1
ATOM 1093 O O . PHE A 1 143 ? -15.635 21.084 11.552 1.00 97.31 143 PHE A O 1
ATOM 1100 N N . ASN A 1 144 ? -13.654 20.754 12.559 1.00 95.88 144 ASN A N 1
ATOM 1101 C CA . ASN A 1 144 ? -13.782 21.855 13.504 1.00 95.88 144 ASN A CA 1
ATOM 1102 C C . ASN A 1 144 ? -13.060 23.097 12.973 1.00 95.88 144 ASN A C 1
ATOM 1104 O O . ASN A 1 144 ? -11.829 23.142 12.906 1.00 95.88 144 ASN A O 1
ATOM 1108 N N . ARG A 1 145 ? -13.832 24.123 12.603 1.00 94.62 145 ARG A N 1
ATOM 1109 C CA . ARG A 1 145 ? -13.296 25.361 12.009 1.00 94.62 145 ARG A CA 1
ATOM 1110 C C . ARG A 1 145 ? -12.752 26.357 13.037 1.00 94.62 145 ARG A C 1
ATOM 1112 O O . ARG A 1 145 ? -12.259 27.411 12.643 1.00 94.62 145 ARG A O 1
ATOM 1119 N N . HIS A 1 146 ? -12.882 26.054 14.326 1.00 92.12 146 HIS A N 1
ATOM 1120 C CA . HIS A 1 146 ? -12.530 26.972 15.397 1.00 92.12 146 HIS A CA 1
ATOM 1121 C C . HIS A 1 146 ? -11.034 27.320 15.371 1.00 92.12 146 HIS A C 1
ATOM 1123 O O . HIS A 1 146 ? -10.190 26.431 15.337 1.00 92.12 146 HIS A O 1
ATOM 1129 N N . SER A 1 147 ? -10.691 28.609 15.365 1.00 80.06 147 SER A N 1
ATOM 1130 C CA . SER A 1 147 ? -9.316 29.082 15.131 1.00 80.06 147 SER A CA 1
ATOM 1131 C C . SER A 1 147 ? -8.376 28.958 16.333 1.00 80.06 147 SER A C 1
ATOM 1133 O O . SER A 1 147 ? -7.168 29.110 16.174 1.00 80.06 147 SER A O 1
ATOM 1135 N N . SER A 1 148 ? -8.914 28.738 17.534 1.00 71.31 148 SER A N 1
ATOM 1136 C CA . SER A 1 148 ? -8.142 28.697 18.779 1.00 71.31 148 SER A CA 1
ATOM 1137 C C . SER A 1 148 ? -8.832 27.817 19.814 1.00 71.31 148 SER A C 1
ATOM 1139 O O . SER A 1 148 ? -9.691 28.286 20.555 1.00 71.31 148 SER A O 1
ATOM 1141 N N . SER A 1 149 ? -8.496 26.533 19.855 1.00 72.06 149 SER A N 1
ATOM 1142 C CA . SER A 1 149 ? -9.078 25.629 20.846 1.00 72.06 149 SER A CA 1
ATOM 1143 C C . SER A 1 149 ? -8.635 25.985 22.273 1.00 72.06 149 SER A C 1
ATOM 1145 O O . SER A 1 149 ? -7.526 26.483 22.478 1.00 72.06 149 SER A O 1
ATOM 1147 N N . ASP A 1 150 ? -9.492 25.706 23.257 1.00 73.56 150 ASP A N 1
ATOM 1148 C CA . ASP A 1 150 ? -9.199 25.905 24.678 1.00 73.56 150 ASP A CA 1
ATOM 1149 C C . ASP A 1 150 ? -7.915 25.172 25.106 1.00 73.56 150 ASP A C 1
ATOM 1151 O O . ASP A 1 150 ? -7.512 24.152 24.533 1.00 73.56 150 ASP A O 1
ATOM 1155 N N . ALA A 1 151 ? -7.272 25.666 26.167 1.00 57.94 151 ALA A N 1
ATOM 1156 C CA . ALA A 1 151 ? -6.121 24.999 26.766 1.00 57.94 151 ALA A CA 1
ATOM 1157 C C . ALA A 1 151 ? -6.508 23.575 27.223 1.00 57.94 151 ALA A C 1
ATOM 1159 O O . ALA A 1 151 ? -7.255 23.406 28.184 1.00 57.94 151 ALA A O 1
ATOM 1160 N N . GLY A 1 152 ? -5.997 22.551 26.529 1.00 62.09 152 GLY A N 1
ATOM 1161 C CA . GLY A 1 152 ? -6.307 21.134 26.785 1.00 62.09 152 GLY A CA 1
ATOM 1162 C C . GLY A 1 152 ? -7.157 20.442 25.709 1.00 62.09 152 GLY A C 1
ATOM 1163 O O . GLY A 1 152 ? -7.315 19.220 25.758 1.00 62.09 152 GLY A O 1
ATOM 1164 N N . SER A 1 153 ? -7.644 21.178 24.706 1.00 78.19 153 SER A N 1
ATOM 1165 C CA . SER A 1 153 ? -8.308 20.635 23.515 1.00 78.19 153 SER A CA 1
ATOM 1166 C C . SER A 1 153 ? -7.286 19.970 22.583 1.00 78.19 153 SER A C 1
ATOM 1168 O O . SER A 1 153 ? -6.851 20.527 21.576 1.00 78.19 153 SER A O 1
ATOM 1170 N N . GLN A 1 154 ? -6.855 18.775 22.975 1.00 88.12 154 GLN A N 1
ATOM 1171 C CA . GLN A 1 154 ? -5.931 17.904 22.254 1.00 88.12 154 GLN A CA 1
ATOM 1172 C C . GLN A 1 154 ? -6.671 16.680 21.717 1.00 88.12 154 GLN A C 1
ATOM 1174 O O . GLN A 1 154 ? -7.692 16.268 22.265 1.00 88.12 154 GLN A O 1
ATOM 1179 N N . CYS A 1 155 ? -6.128 16.085 20.660 1.00 90.88 155 CYS A N 1
ATOM 1180 C CA . CYS A 1 155 ? -6.614 14.828 20.110 1.00 90.88 155 CYS A CA 1
ATOM 1181 C C . CYS A 1 155 ? -6.670 13.783 21.231 1.00 90.88 155 CYS A C 1
ATOM 1183 O O . CYS A 1 155 ? -5.710 13.667 21.995 1.00 90.88 155 CYS A O 1
ATOM 1185 N N . GLY A 1 156 ? -7.800 13.091 21.364 1.00 86.00 156 GLY A N 1
ATOM 1186 C CA . GLY A 1 156 ? -8.059 12.028 22.338 1.00 86.00 156 GLY A CA 1
ATOM 1187 C C . GLY A 1 156 ? -7.704 12.337 23.797 1.00 86.00 156 GLY A C 1
ATOM 1188 O O . GLY A 1 156 ? -7.392 11.417 24.558 1.00 86.00 156 GLY A O 1
ATOM 1189 N N . SER A 1 157 ? -7.727 13.611 24.212 1.00 78.12 157 SER A N 1
ATOM 1190 C CA . SER A 1 157 ? -7.290 14.041 25.550 1.00 78.12 157 SER A CA 1
ATOM 1191 C C . SER A 1 157 ? -8.118 13.464 26.703 1.00 78.12 157 SER A C 1
ATOM 1193 O O . SER A 1 157 ? -7.642 13.427 27.838 1.00 78.12 157 SER A O 1
ATOM 1195 N N . LYS A 1 158 ? -9.328 12.969 26.421 1.00 73.56 158 LYS A N 1
ATOM 1196 C CA . LYS A 1 158 ? -10.252 12.361 27.389 1.00 73.56 158 LYS A CA 1
ATOM 1197 C C . LYS A 1 158 ? -10.602 10.902 27.053 1.00 73.56 158 LYS A C 1
ATOM 1199 O O . LYS A 1 158 ? -11.499 10.347 27.682 1.00 73.56 158 LYS A O 1
ATOM 1204 N N . SER A 1 159 ? -9.917 10.271 26.090 1.00 81.19 159 SER A N 1
ATOM 1205 C CA . SER A 1 159 ? -10.337 8.973 25.554 1.00 81.19 159 SER A CA 1
ATOM 1206 C C . SER A 1 159 ? -9.870 7.858 26.473 1.00 81.19 159 SER A C 1
ATOM 1208 O O . SER A 1 159 ? -8.667 7.628 26.645 1.00 81.19 159 SER A O 1
ATOM 1210 N N . ALA A 1 160 ? -10.837 7.147 27.028 1.00 83.44 160 ALA A N 1
ATOM 1211 C CA . ALA A 1 160 ? -10.651 5.956 27.838 1.00 83.44 160 ALA A CA 1
ATOM 1212 C C . ALA A 1 160 ? -11.254 4.719 27.151 1.00 83.44 160 ALA A C 1
ATOM 1214 O O . ALA A 1 160 ? -10.828 3.596 27.428 1.00 83.44 160 ALA A O 1
ATOM 1215 N N . ASN A 1 161 ? -12.208 4.930 26.240 1.00 91.12 161 ASN A N 1
ATOM 1216 C CA . ASN A 1 161 ? -12.936 3.888 25.538 1.00 91.12 161 ASN A CA 1
ATOM 1217 C C . ASN A 1 161 ? -12.736 4.003 24.024 1.00 91.12 161 ASN A C 1
ATOM 1219 O O . ASN A 1 161 ? -12.821 5.088 23.443 1.00 91.12 161 ASN A O 1
ATOM 1223 N N . PHE A 1 162 ? -12.489 2.862 23.382 1.00 92.81 162 PHE A N 1
ATOM 1224 C CA . PHE A 1 162 ? -12.239 2.783 21.946 1.00 92.81 162 PHE A CA 1
ATOM 1225 C C . PHE A 1 162 ? -13.011 1.626 21.331 1.00 92.81 162 PHE A C 1
ATOM 1227 O O . PHE A 1 162 ? -13.138 0.565 21.943 1.00 92.81 162 PHE A O 1
ATOM 1234 N N . ARG A 1 163 ? -13.490 1.787 20.100 1.00 93.69 163 ARG A N 1
ATOM 1235 C CA . ARG A 1 163 ? -14.111 0.699 19.340 1.00 93.69 163 ARG A CA 1
ATOM 1236 C C . ARG A 1 163 ? -13.675 0.739 17.886 1.00 93.69 163 ARG A C 1
ATOM 1238 O O . ARG A 1 163 ? -13.494 1.806 17.305 1.00 93.69 163 ARG A O 1
ATOM 1245 N N . GLY A 1 164 ? -13.492 -0.445 17.320 1.00 92.69 164 GLY A N 1
ATOM 1246 C CA . GLY A 1 164 ? -13.062 -0.620 15.944 1.00 92.69 164 GLY A CA 1
ATOM 1247 C C . GLY A 1 164 ? -13.577 -1.922 15.365 1.00 92.69 164 GLY A C 1
ATOM 1248 O O . GLY A 1 164 ? -13.753 -2.908 16.083 1.00 92.69 164 GLY A O 1
ATOM 1249 N N . VAL A 1 165 ? -13.804 -1.918 14.058 1.00 92.31 165 VAL A N 1
ATOM 1250 C CA . VAL A 1 165 ? -14.124 -3.104 13.263 1.00 92.31 165 VAL A CA 1
ATOM 1251 C C . VAL A 1 165 ? -13.248 -3.098 12.019 1.00 92.31 165 VAL A C 1
ATOM 1253 O O . VAL A 1 165 ? -12.897 -2.035 11.522 1.00 92.31 165 VAL A O 1
ATOM 1256 N N . SER A 1 166 ? -12.874 -4.275 11.537 1.00 89.69 166 SER A N 1
ATOM 1257 C CA . SER A 1 166 ? -12.209 -4.450 10.251 1.00 89.69 166 SER A CA 1
ATOM 1258 C C . SER A 1 166 ? -12.574 -5.811 9.669 1.00 89.69 166 SER A C 1
ATOM 1260 O O . SER A 1 166 ? -12.967 -6.723 10.402 1.00 89.69 166 SER A O 1
ATOM 1262 N N . SER A 1 167 ? -12.481 -5.960 8.354 1.00 87.69 167 SER A N 1
ATOM 1263 C CA . SER A 1 167 ? -12.723 -7.232 7.687 1.00 87.69 167 SER A CA 1
ATOM 1264 C C . SER A 1 167 ? -11.813 -7.381 6.483 1.00 87.69 167 SER A C 1
ATOM 1266 O O . SER A 1 167 ? -11.513 -6.419 5.783 1.00 87.69 167 SER A O 1
ATOM 1268 N N . ASP A 1 168 ? -11.382 -8.616 6.287 1.00 87.50 168 ASP A N 1
ATOM 1269 C CA . ASP A 1 168 ? -10.618 -9.114 5.144 1.00 87.50 168 ASP A CA 1
ATOM 1270 C C . ASP A 1 168 ? -10.971 -10.618 5.047 1.00 87.50 168 ASP A C 1
ATOM 1272 O O . ASP A 1 168 ? -12.160 -10.941 5.092 1.00 87.50 168 ASP A O 1
ATOM 1276 N N . LEU A 1 169 ? -10.016 -11.558 5.046 1.00 90.56 169 LEU A N 1
ATOM 1277 C CA . LEU A 1 169 ? -10.283 -13.002 5.156 1.00 90.56 169 LEU A CA 1
ATOM 1278 C C . LEU A 1 169 ? -11.142 -13.381 6.377 1.00 90.56 169 LEU A C 1
ATOM 1280 O O . LEU A 1 169 ? -11.886 -14.361 6.354 1.00 90.56 169 LEU A O 1
ATOM 1284 N N . VAL A 1 170 ? -11.029 -12.609 7.457 1.00 93.19 170 VAL A N 1
ATOM 1285 C CA . VAL A 1 170 ? -11.848 -12.724 8.669 1.00 93.19 170 VAL A CA 1
ATOM 1286 C C . VAL A 1 170 ? -12.380 -11.354 9.060 1.00 93.19 170 VAL A C 1
ATOM 1288 O O . VAL A 1 170 ? -11.714 -10.341 8.831 1.00 93.19 170 VAL A O 1
ATOM 1291 N N . SER A 1 171 ? -13.551 -11.327 9.692 1.00 92.69 171 SER A N 1
ATOM 1292 C CA . SER A 1 171 ? -14.116 -10.112 10.280 1.00 92.69 171 SER A CA 1
ATOM 1293 C C . SER A 1 171 ? -13.738 -10.020 11.753 1.00 92.69 171 SER A C 1
ATOM 1295 O O . SER A 1 171 ? -13.833 -11.000 12.495 1.00 92.69 171 SER A O 1
ATOM 1297 N N . MET A 1 172 ? -13.331 -8.837 12.193 1.00 93.00 172 MET A N 1
ATOM 1298 C CA . MET A 1 172 ? -12.838 -8.582 13.538 1.00 93.00 172 MET A CA 1
ATOM 1299 C C . MET A 1 172 ? -13.465 -7.316 14.114 1.00 93.00 172 MET A C 1
ATOM 1301 O O . MET A 1 172 ? -13.526 -6.292 13.446 1.00 93.00 172 MET A O 1
ATOM 1305 N N . SER A 1 173 ? -13.854 -7.362 15.387 1.00 94.06 173 SER A N 1
ATOM 1306 C CA . SER A 1 173 ? -14.221 -6.186 16.178 1.00 94.06 173 SER A CA 1
ATOM 1307 C C . SER A 1 173 ? -13.437 -6.176 17.482 1.00 94.06 173 SER A C 1
ATOM 1309 O O . SER A 1 173 ? -13.355 -7.201 18.159 1.00 94.06 173 SER A O 1
ATOM 1311 N N . VAL A 1 174 ? -12.919 -5.012 17.868 1.00 94.56 174 VAL A N 1
ATOM 1312 C CA . VAL A 1 174 ? -12.252 -4.787 19.156 1.00 94.56 174 VAL A CA 1
ATOM 1313 C C . VAL A 1 174 ? -12.940 -3.634 19.873 1.00 94.56 174 VAL A C 1
ATOM 1315 O O . VAL A 1 174 ? -13.147 -2.567 19.298 1.00 94.56 174 VAL A O 1
ATOM 1318 N N . GLY A 1 175 ? -13.310 -3.858 21.129 1.00 93.94 175 GLY A N 1
ATOM 1319 C CA . GLY A 1 175 ? -13.819 -2.839 22.037 1.00 93.94 175 GLY A CA 1
ATOM 1320 C C . GLY A 1 175 ? -12.930 -2.751 23.265 1.00 93.94 175 GLY A C 1
ATOM 1321 O O . GLY A 1 175 ? -12.667 -3.757 23.913 1.00 93.94 175 GLY A O 1
ATOM 1322 N N . VAL A 1 176 ? -12.472 -1.552 23.584 1.00 92.12 176 VAL A N 1
ATOM 1323 C CA . VAL A 1 176 ? -11.676 -1.244 24.766 1.00 92.12 176 VAL A CA 1
ATOM 1324 C C . VAL A 1 176 ? -12.526 -0.394 25.689 1.00 92.12 176 VAL A C 1
ATOM 1326 O O . VAL A 1 176 ? -13.022 0.655 25.285 1.00 92.12 176 VAL A O 1
ATOM 1329 N N . ASP A 1 177 ? -12.662 -0.846 26.927 1.00 88.56 177 ASP A N 1
ATOM 1330 C CA . ASP A 1 177 ? -13.319 -0.131 28.007 1.00 88.56 177 ASP A CA 1
ATOM 1331 C C . ASP A 1 177 ? -12.346 -0.029 29.186 1.00 88.56 177 ASP A C 1
ATOM 1333 O O . ASP A 1 177 ? -11.827 -1.036 29.678 1.00 88.56 177 ASP A O 1
ATOM 1337 N N . ALA A 1 178 ? -12.072 1.189 29.652 1.00 78.75 178 ALA A N 1
ATOM 1338 C CA . ALA A 1 178 ? -11.089 1.404 30.716 1.00 78.75 178 ALA A CA 1
ATOM 1339 C C . ALA A 1 178 ? -11.452 0.720 32.047 1.00 78.75 178 ALA A C 1
ATOM 1341 O O . ALA A 1 178 ? -10.562 0.453 32.855 1.00 78.75 178 ALA A O 1
ATOM 1342 N N . LYS A 1 179 ? -12.735 0.426 32.285 1.00 80.69 179 LYS A N 1
ATOM 1343 C CA . LYS A 1 179 ? -13.231 -0.273 33.478 1.00 80.69 179 LYS A CA 1
ATOM 1344 C C . LYS A 1 179 ? -13.378 -1.775 33.242 1.00 80.69 179 LYS A C 1
ATOM 1346 O O . LYS A 1 179 ? -13.105 -2.553 34.152 1.00 80.69 179 LYS A O 1
ATOM 1351 N N . ASN A 1 180 ? -13.809 -2.172 32.045 1.00 81.44 180 ASN A N 1
ATOM 1352 C CA . ASN A 1 180 ? -14.237 -3.543 31.746 1.00 81.44 180 ASN A CA 1
ATOM 1353 C C . ASN A 1 180 ? -13.217 -4.373 30.942 1.00 81.44 180 ASN A C 1
ATOM 1355 O O . ASN A 1 180 ? -13.401 -5.580 30.794 1.00 81.44 180 ASN A O 1
ATOM 1359 N N . GLY A 1 181 ? -12.126 -3.769 30.464 1.00 88.69 181 GLY A N 1
ATOM 1360 C CA . GLY A 1 181 ? -11.059 -4.461 29.741 1.00 88.69 181 GLY A CA 1
ATOM 1361 C C . GLY A 1 181 ? -11.205 -4.381 28.220 1.00 88.69 181 GLY A C 1
ATOM 1362 O O . GLY A 1 181 ? -11.603 -3.356 27.676 1.00 88.69 181 GLY A O 1
ATOM 1363 N N . VAL A 1 182 ? -10.816 -5.444 27.520 1.00 92.50 182 VAL A N 1
ATOM 1364 C CA . VAL A 1 182 ? -10.861 -5.546 26.057 1.00 92.50 182 VAL A CA 1
ATOM 1365 C C . VAL A 1 182 ? -11.764 -6.699 25.655 1.00 92.50 182 VAL A C 1
ATOM 1367 O O . VAL A 1 182 ? -11.530 -7.835 26.067 1.00 92.50 182 VAL A O 1
ATOM 1370 N N . ASP A 1 183 ? -12.739 -6.410 24.802 1.00 94.31 183 ASP A N 1
ATOM 1371 C CA . ASP A 1 183 ? -13.572 -7.388 24.115 1.00 94.31 183 ASP A CA 1
ATOM 1372 C C . ASP A 1 183 ? -13.117 -7.535 22.661 1.00 94.31 183 ASP A C 1
ATOM 1374 O O . ASP A 1 183 ? -12.970 -6.549 21.940 1.00 94.31 183 ASP A O 1
ATOM 1378 N N . ILE A 1 184 ? -12.907 -8.774 22.223 1.00 95.75 184 ILE A N 1
ATOM 1379 C CA . ILE A 1 184 ? -12.462 -9.113 20.870 1.00 95.75 184 ILE A CA 1
ATOM 1380 C C . ILE A 1 184 ? -13.465 -10.100 20.284 1.00 95.75 184 ILE A C 1
ATOM 1382 O O . ILE A 1 184 ? -13.710 -11.159 20.855 1.00 95.75 184 ILE A O 1
ATOM 1386 N N . THR A 1 185 ? -14.043 -9.765 19.137 1.00 96.94 185 THR A N 1
ATOM 1387 C CA . THR A 1 185 ? -14.908 -10.664 18.367 1.00 96.94 185 THR A CA 1
ATOM 1388 C C . THR A 1 185 ? -14.235 -10.985 17.046 1.00 96.94 185 THR A C 1
ATOM 1390 O O . THR A 1 185 ? -13.850 -10.063 16.330 1.00 96.94 185 THR A O 1
ATOM 1393 N N . ILE A 1 186 ? -14.102 -12.269 16.714 1.00 97.44 186 ILE A N 1
ATOM 1394 C CA . ILE A 1 186 ? -13.506 -12.722 15.450 1.00 97.44 186 ILE A CA 1
ATOM 1395 C C . ILE A 1 186 ? -14.477 -13.682 14.772 1.00 97.44 186 ILE A C 1
ATOM 1397 O O . ILE A 1 186 ? -14.981 -14.607 15.411 1.00 97.44 186 ILE A O 1
ATOM 1401 N N . THR A 1 187 ? -14.733 -13.461 13.485 1.00 97.56 187 THR A N 1
ATOM 1402 C CA . THR A 1 187 ? -15.587 -14.310 12.653 1.00 97.56 187 THR A CA 1
ATOM 1403 C C . THR A 1 187 ? -14.833 -14.780 11.417 1.00 97.56 187 THR A C 1
ATOM 1405 O O . THR A 1 187 ? -14.268 -13.966 10.690 1.00 97.56 187 THR A O 1
ATOM 1408 N N . GLY A 1 188 ? -14.849 -16.086 11.167 1.00 97.31 188 GLY A N 1
ATOM 1409 C CA . GLY A 1 188 ? -14.224 -16.717 10.004 1.00 97.31 188 GLY A CA 1
ATOM 1410 C C . GLY A 1 188 ? -14.943 -18.008 9.598 1.00 97.31 188 GLY A C 1
ATOM 1411 O O . GLY A 1 188 ? -15.953 -18.361 10.211 1.00 97.31 188 GLY A O 1
ATOM 1412 N N . PRO A 1 189 ? -14.469 -18.730 8.569 1.00 97.75 189 PRO A N 1
ATOM 1413 C CA . PRO A 1 189 ? -15.098 -19.974 8.125 1.00 97.75 189 PRO A CA 1
ATOM 1414 C C . PRO A 1 189 ? -15.132 -21.034 9.234 1.00 97.75 189 PRO A C 1
ATOM 1416 O O . PRO A 1 189 ? -14.152 -21.237 9.945 1.00 97.75 189 PRO A O 1
ATOM 1419 N N . ALA A 1 190 ? -16.253 -21.739 9.386 1.00 97.81 190 ALA A N 1
ATOM 1420 C CA . ALA A 1 190 ? -16.435 -22.689 10.485 1.00 97.81 190 ALA A CA 1
ATOM 1421 C C . ALA A 1 190 ? -15.695 -24.026 10.289 1.00 97.81 190 ALA A C 1
ATOM 1423 O O . ALA A 1 190 ? -15.313 -24.668 11.272 1.00 97.81 190 ALA A O 1
ATOM 1424 N N . ASP A 1 191 ? -15.489 -24.458 9.042 1.00 96.69 191 ASP A N 1
ATOM 1425 C CA . ASP A 1 191 ? -14.949 -25.788 8.723 1.00 96.69 191 ASP A CA 1
ATOM 1426 C C . ASP A 1 191 ? -13.422 -25.868 8.631 1.00 96.69 191 ASP A C 1
ATOM 1428 O O . ASP A 1 191 ? -12.870 -26.952 8.437 1.00 96.69 191 ASP A O 1
ATOM 1432 N N . VAL A 1 192 ? -12.731 -24.751 8.832 1.00 98.38 192 VAL A N 1
ATOM 1433 C CA . VAL A 1 192 ? -11.268 -24.671 8.858 1.00 98.38 192 VAL A CA 1
ATOM 1434 C C . VAL A 1 192 ? -10.811 -23.787 10.015 1.00 98.38 192 VAL A C 1
ATOM 1436 O O . VAL A 1 192 ? -11.622 -23.112 10.647 1.00 98.38 192 VAL A O 1
ATOM 1439 N N . TRP A 1 193 ? -9.520 -23.822 10.339 1.00 98.50 193 TRP A N 1
ATOM 1440 C CA . TRP A 1 193 ? -8.951 -22.876 11.294 1.00 98.50 193 TRP A CA 1
ATOM 1441 C C . TRP A 1 193 ? -8.797 -21.488 10.659 1.00 98.50 193 TRP A C 1
ATOM 1443 O O . TRP A 1 193 ? -8.558 -21.366 9.455 1.00 98.50 193 TRP A O 1
ATOM 1453 N N . PHE A 1 194 ? -8.883 -20.448 11.480 1.00 98.69 194 PHE A N 1
ATOM 1454 C CA . PHE A 1 194 ? -8.532 -19.083 11.097 1.00 98.69 194 PHE A CA 1
ATOM 1455 C C . PHE A 1 194 ? -7.797 -18.371 12.234 1.00 98.69 194 PHE A C 1
ATOM 1457 O O . PHE A 1 194 ? -7.856 -18.793 13.391 1.00 98.69 194 PHE A O 1
ATOM 1464 N N . GLY A 1 195 ? -7.063 -17.310 11.911 1.00 98.00 195 GLY A N 1
ATOM 1465 C CA . GLY A 1 195 ? -6.279 -16.583 12.904 1.00 98.00 195 GLY A CA 1
ATOM 1466 C C . GLY A 1 195 ? -6.083 -15.112 12.584 1.00 98.00 195 GLY A C 1
ATOM 1467 O O . GLY A 1 195 ? -6.171 -14.709 11.425 1.00 98.00 195 GLY A O 1
ATOM 1468 N N . VAL A 1 196 ? -5.806 -14.332 13.630 1.00 97.88 196 VAL A N 1
ATOM 1469 C CA . VAL A 1 196 ? -5.509 -12.895 13.557 1.00 97.88 196 VAL A CA 1
ATOM 1470 C C . VAL A 1 196 ? -4.281 -12.584 14.402 1.00 97.88 196 VAL A C 1
ATOM 1472 O O . VAL A 1 196 ? -4.278 -12.867 15.601 1.00 97.88 196 VAL A O 1
ATOM 1475 N N . GLY A 1 197 ? -3.255 -12.006 13.779 1.00 96.62 197 GLY A N 1
ATOM 1476 C CA . GLY A 1 197 ? -2.043 -11.504 14.425 1.00 96.62 197 GLY A CA 1
ATOM 1477 C C . GLY A 1 197 ? -2.035 -9.980 14.465 1.00 96.62 197 GLY A C 1
ATOM 1478 O O . GLY A 1 197 ? -2.159 -9.348 13.424 1.00 96.62 197 GLY A O 1
ATOM 1479 N N . PHE A 1 198 ? -1.889 -9.384 15.644 1.00 94.12 198 PHE A N 1
ATOM 1480 C CA . PHE A 1 198 ? -1.963 -7.930 15.839 1.00 94.12 198 PHE A CA 1
ATOM 1481 C C . PHE A 1 198 ? -0.585 -7.263 15.838 1.00 94.12 198 PHE A C 1
ATOM 1483 O O . PHE A 1 198 ? 0.412 -7.885 16.200 1.00 94.12 198 PHE A O 1
ATOM 1490 N N . ASN A 1 199 ? -0.559 -5.966 15.519 1.00 90.81 199 ASN A N 1
ATOM 1491 C CA . ASN A 1 199 ? 0.637 -5.126 15.409 1.00 90.81 199 ASN A CA 1
ATOM 1492 C C . ASN A 1 199 ? 1.667 -5.658 14.399 1.00 90.81 199 ASN A C 1
ATOM 1494 O O . ASN A 1 199 ? 2.870 -5.555 14.624 1.00 90.81 199 ASN A O 1
ATOM 1498 N N . ALA A 1 200 ? 1.192 -6.231 13.292 1.00 89.44 200 ALA A N 1
ATOM 1499 C CA . ALA A 1 200 ? 2.042 -6.811 12.260 1.00 89.44 200 ALA A CA 1
ATOM 1500 C C . ALA A 1 200 ? 1.459 -6.618 10.864 1.00 89.44 200 ALA A C 1
ATOM 1502 O O . ALA A 1 200 ? 0.246 -6.605 10.674 1.00 89.44 200 ALA A O 1
ATOM 1503 N N . THR A 1 201 ? 2.359 -6.536 9.892 1.00 86.56 201 THR A N 1
ATOM 1504 C CA . THR A 1 201 ? 2.067 -6.581 8.452 1.00 86.56 201 THR A CA 1
ATOM 1505 C C . THR A 1 201 ? 2.509 -7.905 7.830 1.00 86.56 201 THR A C 1
ATOM 1507 O O . THR A 1 201 ? 2.062 -8.271 6.747 1.00 86.56 201 THR A O 1
ATOM 1510 N N . MET A 1 202 ? 3.363 -8.662 8.524 1.00 87.69 202 MET A N 1
ATOM 1511 C CA . MET A 1 202 ? 3.846 -9.972 8.095 1.00 87.69 202 MET A CA 1
ATOM 1512 C C . MET A 1 202 ? 4.321 -10.821 9.283 1.00 87.69 202 MET A C 1
ATOM 1514 O O . MET A 1 202 ? 4.634 -10.305 10.350 1.00 87.69 202 MET A O 1
ATOM 1518 N N . MET A 1 203 ? 4.420 -12.146 9.106 1.00 91.31 203 MET A N 1
ATOM 1519 C CA . MET A 1 203 ? 4.803 -13.070 10.192 1.00 91.31 203 MET A CA 1
ATOM 1520 C C . MET A 1 203 ? 6.173 -12.772 10.821 1.00 91.31 203 MET A C 1
ATOM 1522 O O . MET A 1 203 ? 6.361 -13.036 12.008 1.00 91.31 203 MET A O 1
ATOM 1526 N N . LYS A 1 204 ? 7.118 -12.202 10.060 1.00 90.69 204 LYS A N 1
ATOM 1527 C CA . LYS A 1 204 ? 8.448 -11.827 10.569 1.00 90.69 204 LYS A CA 1
ATOM 1528 C C . LYS A 1 204 ? 8.407 -10.707 11.618 1.00 90.69 204 LYS A C 1
ATOM 1530 O O . LYS A 1 204 ? 9.398 -10.515 12.313 1.00 90.69 204 LYS A O 1
ATOM 1535 N N . ASP A 1 205 ? 7.284 -9.993 11.733 1.00 90.56 205 ASP A N 1
ATOM 1536 C CA . ASP A 1 205 ? 7.051 -8.990 12.780 1.00 90.56 205 ASP A CA 1
ATOM 1537 C C . ASP A 1 205 ? 6.772 -9.658 14.146 1.00 90.56 205 ASP A C 1
ATOM 1539 O O . ASP A 1 205 ? 6.667 -8.979 15.163 1.00 90.56 205 ASP A O 1
ATOM 1543 N N . LEU A 1 206 ? 6.691 -10.999 14.171 1.00 93.62 206 LEU A N 1
ATOM 1544 C CA . LEU A 1 206 ? 6.525 -11.852 15.352 1.00 93.62 206 LEU A CA 1
ATOM 1545 C C . LEU A 1 206 ? 5.268 -11.514 16.185 1.00 93.62 206 LEU A C 1
ATOM 1547 O O . LEU A 1 206 ? 5.363 -11.345 17.401 1.00 93.62 206 LEU A O 1
ATOM 1551 N N . PRO A 1 207 ? 4.071 -11.398 15.573 1.00 94.88 207 PRO A N 1
ATOM 1552 C CA . PRO A 1 207 ? 2.899 -10.889 16.276 1.00 94.88 207 PRO A CA 1
ATOM 1553 C C . PRO A 1 207 ? 2.352 -11.829 17.349 1.00 94.88 207 PRO A C 1
ATOM 1555 O O . PRO A 1 207 ? 2.347 -13.060 17.211 1.00 94.88 207 PRO A O 1
ATOM 1558 N N . TRP A 1 208 ? 1.724 -11.212 18.352 1.00 94.75 208 TRP A N 1
ATOM 1559 C CA . TRP A 1 208 ? 0.709 -11.871 19.167 1.00 94.75 208 TRP A CA 1
ATOM 1560 C C . TRP A 1 208 ? -0.491 -12.239 18.299 1.00 94.75 208 TRP A C 1
ATOM 1562 O O . TRP A 1 208 ? -1.064 -11.381 17.626 1.00 94.75 208 TRP A O 1
ATOM 1572 N N . THR A 1 209 ? -0.872 -13.510 18.329 1.00 96.56 209 THR A N 1
ATOM 1573 C CA . THR A 1 209 ? -1.843 -14.080 17.402 1.00 96.56 209 THR A CA 1
ATOM 1574 C C . THR A 1 209 ? -2.869 -14.929 18.128 1.00 96.56 209 THR A C 1
ATOM 1576 O O . THR A 1 209 ? -2.517 -15.814 18.907 1.00 96.56 209 THR A O 1
ATOM 1579 N N . ILE A 1 210 ? -4.141 -14.694 17.818 1.00 97.88 210 ILE A N 1
ATOM 1580 C CA . ILE A 1 210 ? -5.264 -15.529 18.237 1.00 97.88 210 ILE A CA 1
ATOM 1581 C C . ILE A 1 210 ? -5.550 -16.526 17.116 1.00 97.88 210 ILE A C 1
ATOM 1583 O O . ILE A 1 210 ? -5.752 -16.129 15.969 1.00 97.88 210 ILE A O 1
ATOM 1587 N N . ILE A 1 211 ? -5.589 -17.813 17.449 1.00 98.25 211 ILE A N 1
ATOM 1588 C CA . ILE A 1 211 ? -5.955 -18.898 16.537 1.00 98.25 211 ILE A CA 1
ATOM 1589 C C . ILE A 1 211 ? -7.269 -19.510 17.003 1.00 98.25 211 ILE A C 1
ATOM 1591 O O . ILE A 1 211 ? -7.372 -19.936 18.154 1.00 98.25 211 ILE A O 1
ATOM 1595 N N . VAL A 1 212 ? -8.237 -19.604 16.095 1.00 98.38 212 VAL A N 1
ATOM 1596 C CA . VAL A 1 212 ? -9.496 -20.327 16.282 1.00 98.38 212 VAL A CA 1
ATOM 1597 C C . VAL A 1 212 ? -9.449 -21.571 15.409 1.00 98.38 212 VAL A C 1
ATOM 1599 O O . VAL A 1 212 ? -9.371 -21.476 14.184 1.00 98.38 212 VAL A O 1
ATOM 1602 N N . ASP A 1 213 ? -9.463 -22.750 16.022 1.00 97.44 213 ASP A N 1
ATOM 1603 C CA . ASP A 1 213 ? -9.488 -23.998 15.265 1.00 97.44 213 ASP A CA 1
ATOM 1604 C C . ASP A 1 213 ? -10.886 -24.286 14.682 1.00 97.44 213 ASP A C 1
ATOM 1606 O O . ASP A 1 213 ? -11.889 -23.648 15.016 1.00 97.44 213 ASP A O 1
ATOM 1610 N N . GLY A 1 214 ? -10.956 -25.276 13.793 1.00 94.62 214 GLY A N 1
ATOM 1611 C CA . GLY A 1 214 ? -12.173 -25.746 13.133 1.00 94.62 214 GLY A CA 1
ATOM 1612 C C . GLY A 1 214 ? -13.188 -26.429 14.060 1.00 94.62 214 GLY A C 1
ATOM 1613 O O . GLY A 1 214 ? -14.276 -26.785 13.601 1.00 94.62 214 GLY A O 1
ATOM 1614 N N . TYR A 1 215 ? -12.854 -26.613 15.339 1.00 95.56 215 TYR A N 1
ATOM 1615 C CA . TYR A 1 215 ? -13.727 -27.140 16.390 1.00 95.56 215 TYR A CA 1
ATOM 1616 C C . TYR A 1 215 ? -14.232 -26.038 17.335 1.00 95.56 215 TYR A C 1
ATOM 1618 O O . TYR A 1 215 ? -15.180 -26.265 18.081 1.00 95.56 215 TYR A O 1
ATOM 1626 N N . GLY A 1 216 ? -13.662 -24.833 17.251 1.00 93.94 216 GLY A N 1
ATOM 1627 C CA . GLY A 1 216 ? -14.016 -23.677 18.068 1.00 93.94 216 GLY A CA 1
ATOM 1628 C C . GLY A 1 216 ? -13.130 -23.463 19.292 1.00 93.94 216 GLY A C 1
ATOM 1629 O O . GLY A 1 216 ? -13.438 -22.583 20.095 1.00 93.94 216 GLY A O 1
ATOM 1630 N N . ASN A 1 217 ? -12.030 -24.207 19.436 1.00 96.19 217 ASN A N 1
ATOM 1631 C CA . ASN A 1 217 ? -11.040 -23.911 20.465 1.00 96.19 217 ASN A CA 1
ATOM 1632 C C . ASN A 1 217 ? -10.233 -22.679 20.065 1.00 96.19 217 ASN A C 1
ATOM 1634 O O . ASN A 1 217 ? -9.844 -22.522 18.905 1.00 96.19 217 ASN A O 1
ATOM 1638 N N . VAL A 1 218 ? -9.942 -21.831 21.048 1.00 97.75 218 VAL A N 1
ATOM 1639 C CA . VAL A 1 218 ? -9.188 -20.594 20.847 1.00 97.75 218 VAL A CA 1
ATOM 1640 C C . VAL A 1 218 ? -7.869 -20.687 21.603 1.00 97.75 218 VAL A C 1
ATOM 1642 O O . VAL A 1 218 ? -7.850 -21.036 22.782 1.00 97.75 218 VAL A O 1
ATOM 1645 N N . THR A 1 219 ? -6.764 -20.384 20.927 1.00 96.62 219 THR A N 1
ATOM 1646 C CA . THR A 1 219 ? -5.417 -20.368 21.516 1.00 96.62 219 THR A CA 1
ATOM 1647 C C . THR A 1 219 ? -4.679 -19.083 21.165 1.00 96.62 219 THR A C 1
ATOM 1649 O O . THR A 1 219 ? -5.003 -18.424 20.179 1.00 96.62 219 THR A O 1
ATOM 1652 N N . GLU A 1 220 ? -3.672 -18.737 21.965 1.00 95.06 220 GLU A N 1
ATOM 1653 C CA . GLU A 1 220 ? -2.799 -17.585 21.727 1.00 95.06 220 GLU A CA 1
ATOM 1654 C C . GLU A 1 220 ? -1.388 -18.050 21.418 1.00 95.06 220 GLU A C 1
ATOM 1656 O O . GLU A 1 220 ? -0.870 -18.982 22.036 1.00 95.06 220 GLU A O 1
ATOM 1661 N N . ARG A 1 221 ? -0.749 -17.391 20.458 1.00 94.62 221 ARG A N 1
ATOM 1662 C CA . ARG A 1 221 ? 0.617 -17.681 20.043 1.00 94.62 221 ARG A CA 1
ATOM 1663 C C . ARG A 1 221 ? 1.401 -16.397 19.865 1.00 94.62 221 ARG A C 1
ATOM 1665 O O . ARG A 1 221 ? 0.865 -15.403 19.392 1.00 94.62 221 ARG A O 1
ATOM 1672 N N . HIS A 1 222 ? 2.683 -16.452 20.183 1.00 93.56 222 HIS A N 1
ATOM 1673 C CA . HIS A 1 222 ? 3.650 -15.481 19.694 1.00 93.56 222 HIS A CA 1
ATOM 1674 C C . HIS A 1 222 ? 4.303 -16.086 18.457 1.00 93.56 222 HIS A C 1
ATOM 1676 O O . HIS A 1 222 ? 5.067 -17.048 18.589 1.00 93.56 222 HIS A O 1
ATOM 1682 N N . LEU A 1 223 ? 3.946 -15.600 17.266 1.00 94.38 223 LEU A N 1
ATOM 1683 C CA . LEU A 1 223 ? 4.439 -16.176 16.013 1.00 94.38 223 LEU A CA 1
ATOM 1684 C C . LEU A 1 223 ? 5.950 -15.975 15.851 1.00 94.38 223 LEU A C 1
ATOM 1686 O O . LEU A 1 223 ? 6.574 -15.150 16.519 1.00 94.38 223 LEU A O 1
ATOM 1690 N N . ALA A 1 224 ? 6.535 -16.775 14.965 1.00 91.75 224 ALA A N 1
ATOM 1691 C CA . ALA A 1 224 ? 7.924 -16.659 14.553 1.00 91.75 224 ALA A CA 1
ATOM 1692 C C . ALA A 1 224 ? 8.008 -16.466 13.031 1.00 91.75 224 ALA A C 1
ATOM 1694 O O . ALA A 1 224 ? 7.024 -16.683 12.320 1.00 91.75 224 ALA A O 1
ATOM 1695 N N . ASP A 1 225 ? 9.179 -16.069 12.530 1.00 91.94 225 ASP A N 1
ATOM 1696 C CA . ASP A 1 225 ? 9.386 -15.852 11.098 1.00 91.94 225 ASP A CA 1
ATOM 1697 C C . ASP A 1 225 ? 9.091 -17.133 10.304 1.00 91.94 225 ASP A C 1
ATOM 1699 O O . ASP A 1 225 ? 9.742 -18.162 10.493 1.00 91.94 225 ASP A O 1
ATOM 1703 N N . HIS A 1 226 ? 8.036 -17.083 9.486 1.00 88.69 226 HIS A N 1
ATOM 1704 C CA . HIS A 1 226 ? 7.483 -18.222 8.750 1.00 88.69 226 HIS A CA 1
ATOM 1705 C C . HIS A 1 226 ? 7.245 -19.494 9.594 1.00 88.69 226 HIS A C 1
ATOM 1707 O O . HIS A 1 226 ? 7.259 -20.607 9.065 1.00 88.69 226 HIS A O 1
ATOM 1713 N N . HIS A 1 227 ? 6.999 -19.355 10.902 1.00 91.62 227 HIS A N 1
ATOM 1714 C CA . HIS A 1 227 ? 6.850 -20.490 11.810 1.00 91.62 227 HIS A CA 1
ATOM 1715 C C . HIS A 1 227 ? 5.688 -20.289 12.802 1.00 91.62 227 HIS A C 1
ATOM 1717 O O . HIS A 1 227 ? 5.445 -19.169 13.255 1.00 91.62 227 HIS A O 1
ATOM 1723 N N . PRO A 1 228 ? 4.991 -21.370 13.215 1.00 91.06 228 PRO A N 1
ATOM 1724 C CA . PRO A 1 228 ? 3.888 -21.331 14.183 1.00 91.06 228 PRO A CA 1
ATOM 1725 C C . PRO A 1 228 ? 4.196 -20.650 15.530 1.00 91.06 228 PRO A C 1
ATOM 1727 O O . PRO A 1 228 ? 3.273 -20.377 16.300 1.00 91.06 228 PRO A O 1
ATOM 1730 N N . GLY A 1 229 ? 5.472 -20.410 15.836 1.00 94.12 229 GLY A N 1
ATOM 1731 C CA . GLY A 1 229 ? 5.912 -19.760 17.065 1.00 94.12 229 GLY A CA 1
ATOM 1732 C C . GLY A 1 229 ? 5.563 -20.532 18.340 1.00 94.12 229 GLY A C 1
ATOM 1733 O O . GLY A 1 229 ? 5.383 -21.754 18.320 1.00 94.12 229 GLY A O 1
ATOM 1734 N N . THR A 1 230 ? 5.478 -19.806 19.451 1.00 94.19 230 THR A N 1
ATOM 1735 C CA . THR A 1 230 ? 5.312 -20.365 20.800 1.00 94.19 230 THR A CA 1
ATOM 1736 C C . THR A 1 230 ? 3.860 -20.262 21.248 1.00 94.19 230 THR A C 1
ATOM 1738 O O . THR A 1 230 ? 3.253 -19.198 21.138 1.00 94.19 230 THR A O 1
ATOM 1741 N N . LEU A 1 231 ? 3.307 -21.356 21.781 1.00 94.31 231 LEU A N 1
ATOM 1742 C CA . LEU A 1 231 ? 1.997 -21.351 22.436 1.00 94.31 231 LEU A CA 1
ATOM 1743 C C . LEU A 1 231 ? 2.073 -20.557 23.746 1.00 94.31 231 LEU A C 1
ATOM 1745 O O . LEU A 1 231 ? 2.929 -20.829 24.588 1.00 94.31 231 LEU A O 1
ATOM 1749 N N . LEU A 1 232 ? 1.175 -19.592 23.911 1.00 92.00 232 LEU A N 1
ATOM 1750 C CA . LEU A 1 232 ? 1.093 -18.735 25.087 1.00 92.00 232 LEU A CA 1
ATOM 1751 C C . LEU A 1 232 ? 0.070 -19.269 26.092 1.00 92.00 232 LEU A C 1
ATOM 1753 O O . LEU A 1 232 ? -0.806 -20.072 25.762 1.00 92.00 232 LEU A O 1
ATOM 1757 N N . LYS A 1 233 ? 0.182 -18.810 27.341 1.00 89.69 233 LYS A N 1
ATOM 1758 C CA . LYS A 1 233 ? -0.858 -19.046 28.346 1.00 89.69 233 LYS A CA 1
ATOM 1759 C C . LYS A 1 233 ? -2.079 -18.184 27.993 1.00 89.69 233 LYS A C 1
ATOM 1761 O O . LYS A 1 233 ? -1.884 -17.031 27.631 1.00 89.69 233 LYS A O 1
ATOM 1766 N N . PRO A 1 234 ? -3.316 -18.689 28.108 1.00 88.06 234 PRO A N 1
ATOM 1767 C CA . PRO A 1 234 ? -4.486 -17.875 27.808 1.00 88.06 234 PRO A CA 1
ATOM 1768 C C . PRO A 1 234 ? -4.547 -16.602 28.667 1.00 88.06 234 PRO A C 1
ATOM 1770 O O . PRO A 1 234 ? -4.463 -16.668 29.894 1.00 88.06 234 PRO A O 1
ATOM 1773 N N . SER A 1 235 ? -4.705 -15.457 28.012 1.00 87.88 235 SER A N 1
ATOM 1774 C CA . SER A 1 235 ? -4.916 -14.128 28.586 1.00 87.88 235 SER A CA 1
ATOM 1775 C C . SER A 1 235 ? -6.378 -13.679 28.516 1.00 87.88 235 SER A C 1
ATOM 1777 O O . SER A 1 235 ? -6.756 -12.710 29.177 1.00 87.88 235 SER A O 1
ATOM 1779 N N . PHE A 1 236 ? -7.207 -14.376 27.733 1.00 90.00 236 PHE A N 1
ATOM 1780 C CA . PHE A 1 236 ? -8.638 -14.116 27.600 1.00 90.00 236 PHE A CA 1
ATOM 1781 C C . PHE A 1 236 ? -9.511 -15.180 28.274 1.00 90.00 236 PHE A C 1
ATOM 1783 O O . PHE A 1 236 ? -9.111 -16.320 28.509 1.00 90.00 236 PHE A O 1
ATOM 1790 N N . HIS A 1 237 ? -10.770 -14.809 28.480 1.00 92.31 237 HIS A N 1
ATOM 1791 C CA . HIS A 1 237 ? -11.889 -15.708 28.710 1.00 92.31 237 HIS A CA 1
ATOM 1792 C C . HIS A 1 237 ? -12.790 -15.725 27.475 1.00 92.31 237 HIS A C 1
ATOM 1794 O O . HIS A 1 237 ? -13.175 -14.672 26.962 1.00 92.31 237 HIS A O 1
ATOM 1800 N N . THR A 1 238 ? -13.147 -16.918 27.007 1.00 95.50 238 THR A N 1
ATOM 1801 C CA . THR A 1 238 ? -14.123 -17.081 25.927 1.00 95.50 238 THR A CA 1
ATOM 1802 C C . THR A 1 238 ? -15.527 -16.861 26.480 1.00 95.50 238 THR A C 1
ATOM 1804 O O . THR A 1 238 ? -15.995 -17.638 27.309 1.00 95.50 238 THR A O 1
ATOM 1807 N N . LYS A 1 239 ? -16.202 -15.803 26.021 1.00 96.25 239 LYS A N 1
ATOM 1808 C CA . LYS A 1 239 ? -17.589 -15.481 26.384 1.00 96.25 239 LYS A CA 1
ATOM 1809 C C . LYS A 1 239 ? -18.581 -16.338 25.602 1.00 96.25 239 LYS A C 1
ATOM 1811 O O . LYS A 1 239 ? -19.545 -16.838 26.175 1.00 96.25 239 LYS A O 1
ATOM 1816 N N . SER A 1 240 ? -18.354 -16.513 24.301 1.00 97.12 240 SER A N 1
ATOM 1817 C CA . SER A 1 240 ? -19.205 -17.348 23.453 1.00 97.12 240 SER A CA 1
ATOM 1818 C C . SER A 1 240 ? -18.471 -17.868 22.219 1.00 97.12 240 SER A C 1
ATOM 1820 O O . SER A 1 240 ? -17.512 -17.264 21.734 1.00 97.12 240 SER A O 1
ATOM 1822 N N . VAL A 1 241 ? -18.956 -19.004 21.714 1.00 97.38 241 VAL A N 1
ATOM 1823 C CA . VAL A 1 241 ? -18.605 -19.580 20.413 1.00 97.38 241 VAL A CA 1
ATOM 1824 C C . VAL A 1 241 ? -19.911 -19.977 19.736 1.00 97.38 241 VAL A C 1
ATOM 1826 O O . VAL A 1 241 ? -20.705 -20.716 20.318 1.00 97.38 241 VAL A O 1
ATOM 1829 N N . SER A 1 242 ? -20.152 -19.489 18.526 1.00 97.88 242 SER A N 1
ATOM 1830 C CA . SER A 1 242 ? -21.343 -19.823 17.743 1.00 97.88 242 SER A CA 1
ATOM 1831 C C . SER A 1 242 ? -20.975 -20.130 16.297 1.00 97.88 242 SER A C 1
ATOM 1833 O O . SER A 1 242 ? -19.935 -19.699 15.798 1.00 97.88 242 SER A O 1
ATOM 1835 N N . VAL A 1 243 ? -21.824 -20.909 15.625 1.00 97.94 243 VAL A N 1
ATOM 1836 C CA . VAL A 1 243 ? -21.710 -21.183 14.190 1.00 97.94 243 VAL A CA 1
ATOM 1837 C C . VAL A 1 243 ? -23.045 -20.869 13.533 1.00 97.94 243 VAL A C 1
ATOM 1839 O O . VAL A 1 243 ? -24.068 -21.438 13.908 1.00 97.94 243 VAL A O 1
ATOM 1842 N N . GLN A 1 244 ? -23.036 -19.974 12.549 1.00 97.19 244 GLN A N 1
ATOM 1843 C CA . GLN A 1 244 ? -24.217 -19.597 11.778 1.00 97.19 244 GLN A CA 1
ATOM 1844 C C . GLN A 1 244 ? -23.818 -19.347 10.323 1.00 97.19 244 GLN A C 1
ATOM 1846 O O . GLN A 1 244 ? -22.828 -18.677 10.051 1.00 97.19 244 GLN A O 1
ATOM 1851 N N . GLY A 1 245 ? -24.574 -19.907 9.373 1.00 95.38 245 GLY A N 1
ATOM 1852 C CA . GLY A 1 245 ? -24.330 -19.680 7.942 1.00 95.38 245 GLY A CA 1
ATOM 1853 C C . GLY A 1 245 ? -22.944 -20.125 7.454 1.00 95.38 245 GLY A C 1
ATOM 1854 O O . GLY A 1 245 ? -22.388 -19.496 6.564 1.00 95.38 245 GLY A O 1
ATOM 1855 N N . GLY A 1 246 ? -22.358 -21.164 8.061 1.00 96.44 246 GLY A N 1
ATOM 1856 C CA . GLY A 1 246 ? -21.005 -21.633 7.729 1.00 96.44 246 GLY A CA 1
ATOM 1857 C C . GLY A 1 246 ? -19.869 -20.773 8.296 1.00 96.44 246 GLY A C 1
ATOM 1858 O O . GLY A 1 246 ? -18.701 -21.078 8.059 1.00 96.44 246 GLY A O 1
ATOM 1859 N N . LEU A 1 247 ? -20.184 -19.738 9.078 1.00 97.81 247 LEU A N 1
ATOM 1860 C CA . LEU A 1 247 ? -19.213 -18.892 9.764 1.00 97.81 247 LEU A CA 1
ATOM 1861 C C . LEU A 1 247 ? -19.203 -19.205 11.259 1.00 97.81 247 LEU A C 1
ATOM 1863 O O . LEU A 1 247 ? -20.257 -19.380 11.872 1.00 97.81 247 LEU A O 1
ATOM 1867 N N . ARG A 1 248 ? -18.009 -19.275 11.846 1.00 98.25 248 ARG A N 1
ATOM 1868 C CA . ARG A 1 248 ? -17.803 -19.365 13.289 1.00 98.25 248 ARG A CA 1
ATOM 1869 C C . ARG A 1 248 ? -17.462 -17.988 13.831 1.00 98.25 248 ARG A C 1
ATOM 1871 O O . ARG A 1 248 ? -16.509 -17.372 13.363 1.00 98.25 248 ARG A O 1
ATOM 1878 N N . THR A 1 249 ? -18.170 -17.581 14.876 1.00 98.25 249 THR A N 1
ATOM 1879 C CA . THR A 1 249 ? -17.889 -16.366 15.640 1.00 98.25 249 THR A CA 1
ATOM 1880 C C . THR A 1 249 ? -17.431 -16.739 17.043 1.00 98.25 249 THR A C 1
ATOM 1882 O O . THR A 1 249 ? -18.079 -17.535 17.725 1.00 98.25 249 THR A O 1
ATOM 1885 N N . VAL A 1 250 ? -16.315 -16.157 17.479 1.00 98.06 250 VAL A N 1
ATOM 1886 C CA . VAL A 1 250 ? -15.830 -16.242 18.861 1.00 98.06 250 VAL A CA 1
ATOM 1887 C C . VAL A 1 250 ? -15.843 -14.858 19.489 1.00 98.06 250 VAL A C 1
ATOM 1889 O O . VAL A 1 250 ? -15.406 -13.892 18.864 1.00 98.06 250 VAL A O 1
ATOM 1892 N N . VAL A 1 251 ? -16.338 -14.765 20.721 1.00 97.69 251 VAL A N 1
ATOM 1893 C CA . VAL A 1 251 ? -16.310 -13.540 21.527 1.00 97.69 251 VAL A CA 1
ATOM 1894 C C . VAL A 1 251 ? -15.418 -13.788 22.733 1.00 97.69 251 VAL A C 1
ATOM 1896 O O . VAL A 1 251 ? -15.659 -14.704 23.521 1.00 97.69 251 VAL A O 1
ATOM 1899 N N . LEU A 1 252 ? -14.383 -12.973 22.868 1.00 96.31 252 LEU A N 1
ATOM 1900 C CA . LEU A 1 252 ? -13.324 -13.090 23.861 1.00 96.31 252 LEU A CA 1
ATOM 1901 C C . LEU A 1 252 ? -13.287 -11.821 24.707 1.00 96.31 252 LEU A C 1
ATOM 1903 O O . LEU A 1 252 ? -13.536 -10.733 24.194 1.00 96.31 252 LEU A O 1
ATOM 1907 N N . SER A 1 253 ? -12.928 -11.952 25.979 1.00 94.44 253 SER A N 1
ATOM 1908 C CA . SER A 1 253 ? -12.691 -10.812 26.866 1.00 94.44 253 SER A CA 1
ATOM 1909 C C . SER A 1 253 ? -11.413 -10.984 27.663 1.00 94.44 253 SER A C 1
ATOM 1911 O O . SER A 1 253 ? -11.171 -12.071 28.187 1.00 94.44 253 SER A O 1
ATOM 1913 N N . ARG A 1 254 ? -10.628 -9.922 27.817 1.00 90.50 254 ARG A N 1
ATOM 1914 C CA . ARG A 1 254 ? -9.400 -9.924 28.621 1.00 90.50 254 ARG A CA 1
ATOM 1915 C C . ARG A 1 254 ? -9.198 -8.601 29.360 1.00 90.50 254 ARG A C 1
ATOM 1917 O O . ARG A 1 254 ? -9.687 -7.574 28.897 1.00 90.50 254 ARG A O 1
ATOM 1924 N N . PRO A 1 255 ? -8.438 -8.570 30.465 1.00 85.94 255 PRO A N 1
ATOM 1925 C CA . PRO A 1 255 ? -7.994 -7.312 31.054 1.00 85.94 255 PRO A CA 1
ATOM 1926 C C . PRO A 1 255 ? -7.177 -6.479 30.054 1.00 85.94 255 PRO A C 1
ATOM 1928 O O . PRO A 1 255 ? -6.368 -7.020 29.301 1.00 85.94 255 PRO A O 1
ATOM 1931 N N . ASN A 1 256 ? -7.356 -5.155 30.086 1.00 72.12 256 ASN A N 1
ATOM 1932 C CA . ASN A 1 256 ? -6.592 -4.202 29.268 1.00 72.12 256 ASN A CA 1
ATOM 1933 C C . ASN A 1 256 ? -5.259 -3.784 29.925 1.00 72.12 256 ASN A C 1
ATOM 1935 O O . ASN A 1 256 ? -4.600 -2.857 29.465 1.00 72.12 256 ASN A O 1
ATOM 1939 N N . ALA A 1 257 ? -4.868 -4.408 31.040 1.00 62.41 257 ALA A N 1
ATOM 1940 C CA . ALA A 1 257 ? -3.625 -4.088 31.734 1.00 62.41 257 ALA A CA 1
ATOM 1941 C C . ALA A 1 257 ? -2.432 -4.781 31.064 1.00 62.41 257 ALA A C 1
ATOM 1943 O O . ALA A 1 257 ? -2.494 -5.965 30.734 1.00 62.41 257 ALA A O 1
ATOM 1944 N N . SER A 1 258 ? -1.326 -4.050 30.915 1.00 54.25 258 SER A N 1
ATOM 1945 C CA . SER A 1 258 ? -0.023 -4.652 30.657 1.00 54.25 258 SER A CA 1
ATOM 1946 C C . SER A 1 258 ? 0.357 -5.479 31.881 1.00 54.25 258 SER A C 1
ATOM 1948 O O . SER A 1 258 ? 0.700 -4.909 32.915 1.00 54.25 258 SER A O 1
ATOM 1950 N N . ASP A 1 259 ? 0.271 -6.802 31.790 1.00 58.31 259 ASP A N 1
ATOM 1951 C CA . ASP A 1 259 ? 0.949 -7.675 32.739 1.00 58.31 259 ASP A CA 1
ATOM 1952 C C . ASP A 1 259 ? 2.440 -7.684 32.352 1.00 58.31 259 ASP A C 1
ATOM 1954 O O . ASP A 1 259 ? 2.795 -8.272 31.326 1.00 58.31 259 ASP A O 1
ATOM 1958 N N . PRO A 1 260 ? 3.333 -7.024 33.116 1.00 56.88 260 PRO A N 1
ATOM 1959 C CA . PRO A 1 260 ? 4.754 -6.960 32.778 1.00 56.88 260 PRO A CA 1
ATOM 1960 C C . PRO A 1 260 ? 5.421 -8.343 32.814 1.00 56.88 260 PRO A C 1
ATOM 1962 O O . PRO A 1 260 ? 6.511 -8.511 32.271 1.00 56.88 260 PRO A O 1
ATOM 1965 N N . SER A 1 261 ? 4.777 -9.337 33.441 1.00 53.38 261 SER A N 1
ATOM 1966 C CA . SER A 1 261 ? 5.232 -10.730 33.471 1.00 53.38 261 SER A CA 1
ATOM 1967 C C . SER A 1 261 ? 4.851 -11.527 32.216 1.00 53.38 261 SER A C 1
ATOM 1969 O O . SER A 1 261 ? 5.269 -12.675 32.060 1.00 53.38 261 SER A O 1
ATOM 1971 N N . GLN A 1 262 ? 4.100 -10.913 31.298 1.00 59.59 262 GLN A N 1
ATOM 1972 C CA . GLN A 1 262 ? 3.611 -11.511 30.061 1.00 59.59 262 GLN A CA 1
ATOM 1973 C C . GLN A 1 262 ? 3.988 -10.647 28.843 1.00 59.59 262 GLN A C 1
ATOM 1975 O O . GLN A 1 262 ? 3.126 -10.029 28.217 1.00 59.59 262 GLN A O 1
ATOM 1980 N N . PRO A 1 263 ? 5.284 -10.575 28.482 1.00 63.50 263 PRO A N 1
ATOM 1981 C CA . PRO A 1 263 ? 5.704 -9.968 27.224 1.00 63.50 263 PRO A CA 1
ATOM 1982 C C . PRO A 1 263 ? 5.152 -10.771 26.033 1.00 63.50 263 PRO A C 1
ATOM 1984 O O . PRO A 1 263 ? 5.071 -11.997 26.088 1.00 63.50 263 PRO A O 1
ATOM 1987 N N . GLY A 1 264 ? 4.789 -10.082 24.946 1.00 72.00 264 GLY A N 1
ATOM 1988 C CA . GLY A 1 264 ? 4.343 -10.726 23.702 1.00 72.00 264 GLY A CA 1
ATOM 1989 C C . GLY A 1 264 ? 2.829 -10.794 23.480 1.00 72.00 264 GLY A C 1
ATOM 1990 O O . GLY A 1 264 ? 2.397 -11.572 22.637 1.00 72.00 264 GLY A O 1
ATOM 1991 N N . TYR A 1 265 ? 2.031 -9.992 24.195 1.00 83.06 265 TYR A N 1
ATOM 1992 C CA . TYR A 1 265 ? 0.602 -9.781 23.921 1.00 83.06 265 TYR A CA 1
ATOM 1993 C C . TYR A 1 265 ? 0.367 -8.367 23.385 1.00 83.06 265 TYR A C 1
ATOM 1995 O O . TYR A 1 265 ? 1.032 -7.427 23.825 1.00 83.06 265 TYR A O 1
ATOM 2003 N N . ALA A 1 266 ? -0.595 -8.188 22.475 1.00 82.75 266 ALA A N 1
ATOM 2004 C CA . ALA A 1 266 ? -0.945 -6.848 22.006 1.00 82.75 266 ALA A CA 1
ATOM 2005 C C . ALA A 1 266 ? -1.675 -6.040 23.088 1.00 82.75 266 ALA A C 1
ATOM 2007 O O . ALA A 1 266 ? -2.459 -6.576 23.875 1.00 82.75 266 ALA A O 1
ATOM 2008 N N . LEU A 1 267 ? -1.422 -4.731 23.087 1.00 83.06 267 LEU A N 1
ATOM 2009 C CA . LEU A 1 267 ? -2.075 -3.748 23.943 1.00 83.06 267 LEU A CA 1
ATOM 2010 C C . LEU A 1 267 ? -2.897 -2.799 23.074 1.00 83.06 267 LEU A C 1
ATOM 2012 O O . LEU A 1 267 ? -2.425 -2.344 22.036 1.00 83.06 267 LEU A O 1
ATOM 2016 N N . PHE A 1 268 ? -4.099 -2.465 23.539 1.00 85.88 268 PHE A N 1
ATOM 2017 C CA . PHE A 1 268 ? -5.055 -1.630 22.803 1.00 85.88 268 PHE A CA 1
ATOM 2018 C C . PHE A 1 268 ? -5.288 -0.257 23.461 1.00 85.88 268 PHE A C 1
ATOM 2020 O O . PHE A 1 268 ? -6.139 0.513 23.027 1.00 85.88 268 PHE A O 1
ATOM 2027 N N . GLN A 1 269 ? -4.529 0.070 24.514 1.00 75.38 269 GLN A N 1
ATOM 2028 C CA . GLN A 1 269 ? -4.769 1.212 25.411 1.00 75.38 269 GLN A CA 1
ATOM 2029 C C . GLN A 1 269 ? -4.730 2.599 24.750 1.00 75.38 269 GLN A C 1
ATOM 2031 O O . GLN A 1 269 ? -5.188 3.566 25.354 1.00 75.38 269 GLN A O 1
ATOM 2036 N N . GLN A 1 270 ? -4.138 2.721 23.562 1.00 76.88 270 GLN A N 1
ATOM 2037 C CA . GLN A 1 270 ? -3.963 4.009 22.886 1.00 76.88 270 GLN A CA 1
ATOM 2038 C C . GLN A 1 270 ? -4.872 4.183 21.664 1.00 76.88 270 GLN A C 1
ATOM 2040 O O . GLN A 1 270 ? -4.852 5.255 21.067 1.00 76.88 270 GLN A O 1
ATOM 2045 N N . GLY A 1 271 ? -5.672 3.169 21.307 1.00 86.94 271 GLY A N 1
ATOM 2046 C CA . GLY A 1 271 ? -6.441 3.170 20.064 1.00 86.94 271 GLY A CA 1
ATOM 2047 C C . GLY A 1 271 ? -5.554 3.349 18.825 1.00 86.94 271 GLY A C 1
ATOM 2048 O O . GLY A 1 271 ? -4.384 2.966 18.824 1.00 86.94 271 GLY A O 1
ATOM 2049 N N . GLY A 1 272 ? -6.113 3.955 17.781 1.00 89.12 272 GLY A N 1
ATOM 2050 C CA . GLY A 1 272 ? -5.420 4.293 16.540 1.00 89.12 272 GLY A CA 1
ATOM 2051 C C . GLY A 1 272 ? -5.628 3.270 15.433 1.00 89.12 272 GLY A C 1
ATOM 2052 O O . GLY A 1 272 ? -6.529 2.437 15.493 1.00 89.12 272 GLY A O 1
ATOM 2053 N N . LEU A 1 273 ? -4.800 3.360 14.395 1.00 88.94 273 LEU A N 1
ATOM 2054 C CA . LEU A 1 273 ? -4.788 2.391 13.303 1.00 88.94 273 LEU A CA 1
ATOM 2055 C C . LEU A 1 273 ? -3.862 1.231 13.682 1.00 88.94 273 LEU A C 1
ATOM 2057 O O . LEU A 1 273 ? -2.646 1.399 13.752 1.00 88.94 273 LEU A O 1
ATOM 2061 N N . ILE A 1 274 ? -4.438 0.059 13.936 1.00 89.81 274 ILE A N 1
ATOM 2062 C CA . ILE A 1 274 ? -3.701 -1.125 14.386 1.00 89.81 274 ILE A CA 1
ATOM 2063 C C . ILE A 1 274 ? -3.471 -2.056 13.191 1.00 89.81 274 ILE A C 1
ATOM 2065 O O . ILE A 1 274 ? -4.446 -2.625 12.695 1.00 89.81 274 ILE A O 1
ATOM 2069 N N . PRO A 1 275 ? -2.224 -2.245 12.716 1.00 89.19 275 PRO A N 1
ATOM 2070 C CA . PRO A 1 275 ? -1.951 -3.213 11.662 1.00 89.19 275 PRO A CA 1
ATOM 2071 C C . PRO A 1 275 ? -2.195 -4.627 12.173 1.00 89.19 275 PRO A C 1
ATOM 2073 O O . PRO A 1 275 ? -1.849 -4.957 13.311 1.00 89.19 275 PRO A O 1
ATOM 2076 N N . TYR A 1 276 ? -2.777 -5.472 11.333 1.00 92.19 276 TYR A N 1
ATOM 2077 C CA . TYR A 1 276 ? -2.947 -6.882 11.628 1.00 92.19 276 TYR A CA 1
ATOM 2078 C C . TYR A 1 276 ? -2.738 -7.745 10.385 1.00 92.19 276 TYR A C 1
ATOM 2080 O O . TYR A 1 276 ? -2.974 -7.329 9.252 1.00 92.19 276 TYR A O 1
ATOM 2088 N N . ILE A 1 277 ? -2.337 -8.988 10.624 1.00 93.81 277 ILE A N 1
ATOM 2089 C CA . ILE A 1 277 ? -2.348 -10.066 9.639 1.00 93.81 277 ILE A CA 1
ATOM 2090 C C . ILE A 1 277 ? -3.470 -11.041 9.965 1.00 93.81 277 ILE A C 1
ATOM 2092 O O . ILE A 1 277 ? -3.828 -11.229 11.129 1.00 93.81 277 ILE A O 1
ATOM 2096 N N . ASN A 1 278 ? -4.005 -11.707 8.955 1.00 95.75 278 ASN A N 1
ATOM 2097 C CA . ASN A 1 278 ? -4.962 -12.788 9.137 1.00 95.75 278 ASN A CA 1
ATOM 2098 C C . ASN A 1 278 ? -4.650 -13.963 8.207 1.00 95.75 278 ASN A C 1
ATOM 2100 O O . ASN A 1 278 ? -3.891 -13.853 7.241 1.00 95.75 278 ASN A O 1
ATOM 2104 N N . ALA A 1 279 ? -5.208 -15.124 8.535 1.00 96.69 279 ALA A N 1
ATOM 2105 C CA . ALA A 1 279 ? -5.026 -16.320 7.732 1.00 96.69 279 ALA A CA 1
ATOM 2106 C C . ALA A 1 279 ? -6.183 -17.302 7.895 1.00 96.69 279 ALA A C 1
ATOM 2108 O O . ALA A 1 279 ? -6.824 -17.358 8.948 1.00 96.69 279 ALA A O 1
ATOM 2109 N N . ILE A 1 280 ? -6.393 -18.108 6.855 1.00 97.44 280 ILE A N 1
ATOM 2110 C CA . ILE A 1 280 ? -7.328 -19.232 6.829 1.00 97.44 280 ILE A CA 1
ATOM 2111 C C . ILE A 1 280 ? -6.563 -20.504 6.453 1.00 97.44 280 ILE A C 1
ATOM 2113 O O . ILE A 1 280 ? -5.737 -20.520 5.535 1.00 97.44 280 ILE A O 1
ATOM 2117 N N . GLY A 1 281 ? -6.849 -21.583 7.172 1.00 97.25 281 GLY A N 1
ATOM 2118 C CA . GLY A 1 281 ? -6.313 -22.913 6.927 1.00 97.25 281 GLY A CA 1
ATOM 2119 C C . GLY A 1 281 ? -7.044 -23.730 5.871 1.00 97.25 281 GLY A C 1
ATOM 2120 O O . GLY A 1 281 ? -8.187 -23.460 5.528 1.00 97.25 281 GLY A O 1
ATOM 2121 N N . GLY A 1 282 ? -6.413 -24.830 5.456 1.00 95.88 282 GLY A N 1
ATOM 2122 C CA . GLY A 1 282 ? -7.059 -25.865 4.639 1.00 95.88 282 GLY A CA 1
ATOM 2123 C C . GLY A 1 282 ? -7.737 -26.986 5.441 1.00 95.88 282 GLY A C 1
ATOM 2124 O O . GLY A 1 282 ? -8.289 -27.908 4.850 1.00 95.88 282 GLY A O 1
ATOM 2125 N N . SER A 1 283 ? -7.661 -26.967 6.778 1.00 96.94 283 SER A N 1
ATOM 2126 C CA . SER A 1 283 ? -8.224 -28.016 7.643 1.00 96.94 283 SER A CA 1
ATOM 2127 C C . SER A 1 283 ? -8.739 -27.452 8.968 1.00 96.94 283 SER A C 1
ATOM 2129 O O . SER A 1 283 ? -8.460 -26.301 9.303 1.00 96.94 283 SER A O 1
ATOM 2131 N N . LYS A 1 284 ? -9.437 -28.280 9.758 1.00 97.88 284 LYS A N 1
ATOM 2132 C CA . LYS A 1 284 ? -9.910 -27.917 11.105 1.00 97.88 284 LYS A CA 1
ATOM 2133 C C . LYS A 1 284 ? -8.789 -27.736 12.130 1.00 97.88 284 LYS A C 1
ATOM 2135 O O . LYS A 1 284 ? -9.021 -27.129 13.165 1.00 97.88 284 LYS A O 1
ATOM 2140 N N . VAL A 1 285 ? -7.592 -28.256 11.878 1.00 96.94 285 VAL A N 1
ATOM 2141 C CA . VAL A 1 285 ? -6.472 -28.191 12.826 1.00 96.94 285 VAL A CA 1
ATOM 2142 C C . VAL A 1 285 ? -5.489 -27.121 12.375 1.00 96.94 285 VAL A C 1
ATOM 2144 O O . VAL A 1 285 ? -5.143 -27.067 11.194 1.00 96.94 285 VAL A O 1
ATOM 2147 N N . PHE A 1 286 ? -5.030 -26.291 13.317 1.00 96.88 286 PHE A N 1
ATOM 2148 C CA . PHE A 1 286 ? -4.021 -25.266 13.052 1.00 96.88 286 PHE A CA 1
ATOM 2149 C C . PHE A 1 286 ? -2.772 -25.870 12.395 1.00 96.88 286 PHE A C 1
ATOM 2151 O O . PHE A 1 286 ? -2.147 -26.781 12.941 1.00 96.88 286 PHE A O 1
ATOM 2158 N N . ALA A 1 287 ? -2.433 -25.360 11.214 1.00 94.62 287 ALA A N 1
ATOM 2159 C CA . ALA A 1 287 ? -1.348 -25.829 10.358 1.00 94.62 287 ALA A CA 1
ATOM 2160 C C . ALA A 1 287 ? -0.951 -24.708 9.380 1.00 94.62 287 ALA A C 1
ATOM 2162 O O . ALA A 1 287 ? -1.264 -23.545 9.610 1.00 94.62 287 ALA A O 1
ATOM 2163 N N . TYR A 1 288 ? -0.280 -25.042 8.278 1.00 94.25 288 TYR A N 1
ATOM 2164 C CA . TYR A 1 288 ? 0.012 -24.080 7.215 1.00 94.25 288 TYR A CA 1
ATOM 2165 C C . TYR A 1 288 ? -1.284 -23.515 6.595 1.00 94.25 288 TYR A C 1
ATOM 2167 O O . TYR A 1 288 ? -2.259 -24.249 6.399 1.00 94.25 288 TYR A O 1
ATOM 2175 N N . HIS A 1 289 ? -1.310 -22.209 6.322 1.00 94.12 289 HIS A N 1
ATOM 2176 C CA . HIS A 1 289 ? -2.477 -21.508 5.779 1.00 94.12 289 HIS A CA 1
ATOM 2177 C C . HIS A 1 289 ? -2.593 -21.674 4.259 1.00 94.12 289 HIS A C 1
ATOM 2179 O O . HIS A 1 289 ? -1.592 -21.742 3.549 1.00 94.12 289 HIS A O 1
ATOM 2185 N N . THR A 1 290 ? -3.817 -21.682 3.741 1.00 93.75 290 THR A N 1
ATOM 2186 C CA . THR A 1 290 ? -4.093 -21.699 2.293 1.00 93.75 290 THR A CA 1
ATOM 2187 C C . THR A 1 290 ? -4.397 -20.310 1.742 1.00 93.75 290 THR A C 1
ATOM 2189 O O . THR A 1 290 ? -4.262 -20.092 0.544 1.00 93.75 290 THR A O 1
ATOM 2192 N N . ALA A 1 291 ? -4.784 -19.374 2.610 1.00 90.56 291 ALA A N 1
ATOM 2193 C CA . ALA A 1 291 ? -4.960 -17.962 2.298 1.00 90.56 291 ALA A CA 1
ATOM 2194 C C . ALA A 1 291 ? -4.448 -17.111 3.467 1.00 90.56 291 ALA A C 1
ATOM 2196 O O . ALA A 1 291 ? -4.584 -17.505 4.629 1.00 90.56 291 ALA A O 1
ATOM 2197 N N . HIS A 1 292 ? -3.864 -15.957 3.161 1.00 91.31 292 HIS A N 1
ATOM 2198 C CA . HIS A 1 292 ? -3.376 -14.998 4.147 1.00 91.31 292 HIS A CA 1
ATOM 2199 C C . HIS A 1 292 ? -3.535 -13.566 3.627 1.00 91.31 292 HIS A C 1
ATOM 2201 O O . HIS A 1 292 ? -3.536 -13.343 2.416 1.00 91.31 292 HIS A O 1
ATOM 2207 N N . GLY A 1 293 ? -3.630 -12.612 4.545 1.00 86.50 293 GLY A N 1
ATOM 2208 C CA . GLY A 1 293 ? -3.806 -11.196 4.251 1.00 86.50 293 GLY A CA 1
ATOM 2209 C C . GLY A 1 293 ? -3.230 -10.313 5.354 1.00 86.50 293 GLY A C 1
ATOM 2210 O O . GLY A 1 293 ? -2.811 -10.786 6.416 1.00 86.50 293 GLY A O 1
ATOM 2211 N N . SER A 1 294 ? -3.176 -9.016 5.076 1.00 86.88 294 SER A N 1
ATOM 2212 C CA . SER A 1 294 ? -2.810 -7.974 6.033 1.00 86.88 294 SER A CA 1
ATOM 2213 C C . SER A 1 294 ? -3.724 -6.779 5.827 1.00 86.88 294 SER A C 1
ATOM 2215 O O . SER A 1 294 ? -3.990 -6.412 4.682 1.00 86.88 294 SER A O 1
ATOM 2217 N N . ASN A 1 295 ? -4.173 -6.157 6.910 1.00 85.56 295 ASN A N 1
ATOM 2218 C CA . ASN A 1 295 ? -5.064 -5.004 6.864 1.00 85.56 295 ASN A CA 1
ATOM 2219 C C . ASN A 1 295 ? -4.899 -4.157 8.147 1.00 85.56 295 ASN A C 1
ATOM 2221 O O . ASN A 1 295 ? -4.070 -4.460 9.008 1.00 85.56 295 ASN A O 1
ATOM 2225 N N . MET A 1 296 ? -5.667 -3.078 8.277 1.00 86.25 296 MET A N 1
ATOM 2226 C CA . MET A 1 296 ? -5.662 -2.170 9.421 1.00 86.25 296 MET A CA 1
ATOM 2227 C C . MET A 1 296 ? -6.995 -2.239 10.173 1.00 86.25 296 MET A C 1
ATOM 2229 O O . MET A 1 296 ? -8.065 -2.388 9.582 1.00 86.25 296 MET A O 1
ATOM 2233 N N . LEU A 1 297 ? -6.934 -2.111 11.495 1.00 89.62 297 LEU A N 1
ATOM 2234 C CA . LEU A 1 297 ? -8.086 -1.959 12.375 1.00 89.62 297 LEU A CA 1
ATOM 2235 C C . LEU A 1 297 ? -8.148 -0.509 12.881 1.00 89.62 297 LEU A C 1
ATOM 2237 O O . LEU A 1 297 ? -7.306 -0.134 13.701 1.00 89.62 297 LEU A O 1
ATOM 2241 N N . PRO A 1 298 ? -9.129 0.303 12.447 1.00 91.12 298 PRO A N 1
ATOM 2242 C CA . PRO A 1 298 ? -9.345 1.631 13.006 1.00 91.12 298 PRO A CA 1
ATOM 2243 C C . PRO A 1 298 ? -10.023 1.534 14.376 1.00 91.12 298 PRO A C 1
ATOM 2245 O O . PRO A 1 298 ? -11.219 1.269 14.481 1.00 91.12 298 PRO A O 1
ATOM 2248 N N . LEU A 1 299 ? -9.251 1.733 15.443 1.00 92.12 299 LEU A N 1
ATOM 2249 C CA . LEU A 1 299 ? -9.703 1.687 16.831 1.00 92.12 299 LEU A CA 1
ATOM 2250 C C . LEU A 1 299 ? -9.830 3.114 17.387 1.00 92.12 299 LEU A C 1
ATOM 2252 O O . LEU A 1 299 ? -8.895 3.647 17.988 1.00 92.12 299 LEU A O 1
ATOM 2256 N N . PHE A 1 300 ? -10.982 3.751 17.172 1.00 93.44 300 PHE A N 1
ATOM 2257 C CA . PHE A 1 300 ? -11.187 5.163 17.514 1.00 93.44 300 PHE A CA 1
ATOM 2258 C C . PHE A 1 300 ? -12.012 5.380 18.774 1.00 93.44 300 PHE A C 1
ATOM 2260 O O . PHE A 1 300 ? -12.691 4.459 19.239 1.00 93.44 300 PHE A O 1
ATOM 2267 N N . PRO A 1 301 ? -11.932 6.590 19.356 1.00 94.06 301 PRO A N 1
ATOM 2268 C CA . PRO A 1 301 ? -12.632 6.897 20.584 1.00 94.06 301 PRO A CA 1
ATOM 2269 C C . PRO A 1 301 ? -14.146 6.863 20.416 1.00 94.06 301 PRO A C 1
ATOM 2271 O O . PRO A 1 301 ? -14.677 7.225 19.363 1.00 94.06 301 PRO A O 1
ATOM 2274 N N . THR A 1 302 ? -14.820 6.487 21.497 1.00 92.31 302 THR A N 1
ATOM 2275 C CA . THR A 1 302 ? -16.284 6.549 21.617 1.00 92.31 302 THR A CA 1
ATOM 2276 C C . THR A 1 302 ? -16.752 7.524 22.698 1.00 92.31 302 THR A C 1
ATOM 2278 O O . THR A 1 302 ? -17.952 7.664 22.907 1.00 92.31 302 THR A O 1
ATOM 2281 N N . ASP A 1 303 ? -15.820 8.138 23.432 1.00 88.81 303 ASP A N 1
ATOM 2282 C CA . ASP A 1 303 ? -16.118 9.105 24.488 1.00 88.81 303 ASP A CA 1
ATOM 2283 C C . ASP A 1 303 ? -16.442 10.478 23.896 1.00 88.81 303 ASP A C 1
ATOM 2285 O O . ASP A 1 303 ? -15.711 10.977 23.035 1.00 88.81 303 ASP A O 1
ATOM 2289 N N . ASP A 1 304 ? -17.501 11.109 24.400 1.00 82.69 304 ASP A N 1
ATOM 2290 C CA . ASP A 1 304 ? -17.905 12.444 23.965 1.00 82.69 304 ASP A CA 1
ATOM 2291 C C . ASP A 1 304 ? -16.797 13.474 24.220 1.00 82.69 304 ASP A C 1
ATOM 2293 O O . ASP A 1 304 ? -16.254 13.598 25.325 1.00 82.69 304 ASP A O 1
ATOM 2297 N N . GLY A 1 305 ? -16.492 14.265 23.192 1.00 81.19 305 GLY A N 1
ATOM 2298 C CA . GLY A 1 305 ? -15.497 15.325 23.274 1.00 81.19 305 GLY A CA 1
ATOM 2299 C C . GLY A 1 305 ? -14.053 14.823 23.331 1.00 81.19 305 GLY A C 1
ATOM 2300 O O . GLY A 1 305 ? -13.206 15.487 23.938 1.00 81.19 305 GLY A O 1
ATOM 2301 N N . SER A 1 306 ? -13.795 13.628 22.791 1.00 85.31 306 SER A N 1
ATOM 2302 C CA . SER A 1 306 ? -12.476 13.010 22.787 1.00 85.31 306 SER A CA 1
ATOM 2303 C C . SER A 1 306 ? -12.151 12.297 21.483 1.00 85.31 306 SER A C 1
ATOM 2305 O O . SER A 1 306 ? -11.943 11.090 21.449 1.00 85.31 306 SER A O 1
ATOM 2307 N N . GLU A 1 307 ? -12.101 13.043 20.395 1.00 91.94 307 GLU A N 1
ATOM 2308 C CA . GLU A 1 307 ? -11.899 12.532 19.047 1.00 91.94 307 GLU A CA 1
ATOM 2309 C C . GLU A 1 307 ? -10.411 12.334 18.730 1.00 91.94 307 GLU A C 1
ATOM 2311 O O . GLU A 1 307 ? -9.541 13.085 19.181 1.00 91.94 307 GLU A O 1
ATOM 2316 N N . ALA A 1 308 ? -10.108 11.335 17.900 1.00 94.44 308 ALA A N 1
ATOM 2317 C CA . ALA A 1 308 ? -8.812 11.256 17.239 1.00 94.44 308 ALA A CA 1
ATOM 2318 C C . ALA A 1 308 ? -8.691 12.406 16.230 1.00 94.44 308 ALA A C 1
ATOM 2320 O O . ALA A 1 308 ? -9.699 12.840 15.679 1.00 94.44 308 ALA A O 1
ATOM 2321 N N . CYS A 1 309 ? -7.483 12.880 15.938 1.00 94.44 309 CYS A N 1
ATOM 2322 C CA . CYS A 1 309 ? -7.285 13.844 14.856 1.00 94.44 309 CYS A CA 1
ATOM 2323 C C . CYS A 1 309 ? -6.737 13.166 13.609 1.00 94.44 309 CYS A C 1
ATOM 2325 O O . CYS A 1 309 ? -5.899 12.273 13.705 1.00 94.44 309 CYS A O 1
ATOM 2327 N N . ILE A 1 310 ? -7.143 13.655 12.442 1.00 93.62 310 ILE A N 1
ATOM 2328 C CA . ILE A 1 310 ? -6.481 13.368 11.172 1.00 93.62 310 ILE A CA 1
ATOM 2329 C C . ILE A 1 310 ? -5.623 14.588 10.838 1.00 93.62 310 ILE A C 1
ATOM 2331 O O . ILE A 1 310 ? -6.131 15.680 10.573 1.00 93.62 310 ILE A O 1
ATOM 2335 N N . CYS A 1 311 ? -4.312 14.407 10.906 1.00 92.00 311 CYS A N 1
ATOM 2336 C CA . CYS A 1 311 ? -3.330 15.456 10.694 1.00 92.00 311 CYS A CA 1
ATOM 2337 C C . CYS A 1 311 ? -2.818 15.410 9.259 1.00 92.00 311 CYS A C 1
ATOM 2339 O O . CYS A 1 311 ? -2.613 14.328 8.715 1.00 92.00 311 CYS A O 1
ATOM 2341 N N . ALA A 1 312 ? -2.565 16.574 8.662 1.00 89.00 312 ALA A N 1
ATOM 2342 C CA . ALA A 1 312 ? -1.842 16.632 7.401 1.00 89.00 312 ALA A CA 1
ATOM 2343 C C . ALA A 1 312 ? -0.359 16.331 7.651 1.00 89.00 312 ALA A C 1
ATOM 2345 O O . ALA A 1 312 ? 0.259 16.857 8.587 1.00 89.00 312 ALA A O 1
ATOM 2346 N N . GLU A 1 313 ? 0.235 15.507 6.798 1.00 84.31 313 GLU A N 1
ATOM 2347 C CA . GLU A 1 313 ? 1.678 15.311 6.789 1.00 84.31 313 GLU A CA 1
ATOM 2348 C C . GLU A 1 313 ? 2.302 16.148 5.685 1.00 84.31 313 GLU A C 1
ATOM 2350 O O . GLU A 1 313 ? 1.732 16.340 4.610 1.00 84.31 313 GLU A O 1
ATOM 2355 N N . LYS A 1 314 ? 3.504 16.670 5.944 1.00 79.69 314 LYS A N 1
ATOM 2356 C CA . LYS A 1 314 ? 4.272 17.308 4.881 1.00 79.69 314 LYS A CA 1
ATOM 2357 C C . LYS A 1 314 ? 4.556 16.231 3.828 1.00 79.69 314 LYS A C 1
ATOM 2359 O O . LYS A 1 314 ? 5.234 15.261 4.171 1.00 79.69 314 LYS A O 1
ATOM 2364 N N . PRO A 1 315 ? 4.116 16.400 2.566 1.00 76.56 315 PRO A N 1
ATOM 2365 C CA . PRO A 1 315 ? 4.324 15.379 1.554 1.00 76.56 315 PRO A CA 1
ATO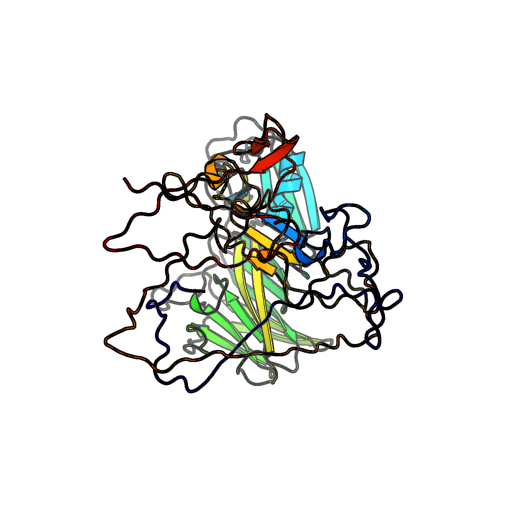M 2366 C C . PRO A 1 315 ? 5.805 15.036 1.441 1.00 76.56 315 PRO A C 1
ATOM 2368 O O . PRO A 1 315 ? 6.659 15.932 1.417 1.00 76.56 315 PRO A O 1
ATOM 2371 N N . ALA A 1 316 ? 6.109 13.742 1.331 1.00 84.88 316 ALA A N 1
ATOM 2372 C CA . ALA A 1 316 ? 7.475 13.297 1.107 1.00 84.88 316 ALA A CA 1
ATOM 2373 C C . ALA A 1 316 ? 8.078 14.026 -0.113 1.00 84.88 316 ALA A C 1
ATOM 2375 O O . ALA A 1 316 ? 7.374 14.227 -1.121 1.00 84.88 316 ALA A O 1
ATOM 2376 N N . PRO A 1 317 ? 9.373 14.407 -0.066 1.00 90.56 317 PRO A N 1
ATOM 2377 C CA . PRO A 1 317 ? 10.071 14.928 -1.233 1.00 90.56 317 PRO A CA 1
ATOM 2378 C C . PRO A 1 317 ? 9.901 14.001 -2.439 1.00 90.56 317 PRO A C 1
ATOM 2380 O O . PRO A 1 317 ? 9.668 12.797 -2.291 1.00 90.56 317 PRO A O 1
ATOM 2383 N N . PHE A 1 318 ? 10.000 14.558 -3.645 1.00 92.06 318 PHE A N 1
ATOM 2384 C CA . PHE A 1 318 ? 9.970 13.749 -4.861 1.00 92.06 318 PHE A CA 1
ATOM 2385 C C . PHE A 1 318 ? 11.017 12.624 -4.794 1.00 92.06 318 PHE A C 1
ATOM 2387 O O . PHE A 1 318 ? 12.142 12.840 -4.345 1.00 92.06 318 PHE A O 1
ATOM 2394 N N . GLY A 1 319 ? 10.629 11.421 -5.207 1.00 91.25 319 GLY A N 1
ATOM 2395 C CA . GLY A 1 319 ? 11.449 10.213 -5.169 1.00 91.25 319 GLY A CA 1
ATOM 2396 C C . GLY A 1 319 ? 11.560 9.543 -3.799 1.00 91.25 319 GLY A C 1
ATOM 2397 O O . GLY A 1 319 ? 12.328 8.598 -3.641 1.00 91.25 319 GLY A O 1
ATOM 2398 N N . SER A 1 320 ? 10.842 10.052 -2.793 1.00 91.25 320 SER A N 1
ATOM 2399 C CA . SER A 1 320 ? 10.802 9.484 -1.436 1.00 91.25 320 SER A CA 1
ATOM 2400 C C . SER A 1 320 ? 9.403 9.057 -0.996 1.00 91.25 320 SER A C 1
ATOM 2402 O O . SER A 1 320 ? 9.250 8.584 0.130 1.00 91.25 320 SER A O 1
ATOM 2404 N N . ALA A 1 321 ? 8.384 9.240 -1.844 1.00 89.75 321 ALA A N 1
ATOM 2405 C CA . ALA A 1 321 ? 7.046 8.745 -1.552 1.00 89.75 321 ALA A CA 1
ATOM 2406 C C . ALA A 1 321 ? 7.053 7.215 -1.510 1.00 89.75 321 ALA A C 1
ATOM 2408 O O . ALA A 1 321 ? 7.639 6.562 -2.375 1.00 89.75 321 ALA A O 1
ATOM 2409 N N . LYS A 1 322 ? 6.392 6.667 -0.496 1.00 88.44 322 LYS A N 1
ATOM 2410 C CA . LYS A 1 322 ? 6.160 5.234 -0.345 1.00 88.44 322 LYS A CA 1
ATOM 2411 C C . LYS A 1 322 ? 4.701 4.926 -0.645 1.00 88.44 322 LYS A C 1
ATOM 2413 O O . LYS A 1 322 ? 3.882 5.838 -0.769 1.00 88.44 322 LYS A O 1
ATOM 2418 N N . GLY A 1 323 ? 4.385 3.651 -0.790 1.00 88.50 323 GLY A N 1
ATOM 2419 C CA . GLY A 1 323 ? 3.043 3.224 -1.130 1.00 88.50 323 GLY A CA 1
ATOM 2420 C C . GLY A 1 323 ? 3.018 1.893 -1.852 1.00 88.50 323 GLY A C 1
ATOM 2421 O O . GLY A 1 323 ? 4.038 1.213 -1.979 1.00 88.50 323 GLY A O 1
ATOM 2422 N N . GLN A 1 324 ? 1.845 1.554 -2.367 1.00 90.06 324 GLN A N 1
ATOM 2423 C CA . GLN A 1 324 ? 1.610 0.337 -3.128 1.00 90.06 324 GLN A CA 1
ATOM 2424 C C . GLN A 1 324 ? 0.656 0.568 -4.302 1.00 90.06 324 GLN A C 1
ATOM 2426 O O . GLN A 1 324 ? -0.138 1.511 -4.313 1.00 90.06 324 GLN A O 1
ATOM 2431 N N . LEU A 1 325 ? 0.740 -0.305 -5.304 1.00 90.00 325 LEU A N 1
ATOM 2432 C CA . LEU A 1 325 ? -0.285 -0.450 -6.331 1.00 90.00 325 LEU A CA 1
ATOM 2433 C C . LEU A 1 325 ? -1.244 -1.555 -5.893 1.00 90.00 325 LEU A C 1
ATOM 2435 O O . LEU A 1 325 ? -0.808 -2.658 -5.567 1.00 90.00 325 LEU A O 1
ATOM 2439 N N . VAL A 1 326 ? -2.540 -1.259 -5.891 1.00 86.06 326 VAL A N 1
ATOM 2440 C CA . VAL A 1 326 ? -3.603 -2.188 -5.500 1.00 86.06 326 VAL A CA 1
ATOM 2441 C C . VAL A 1 326 ? -4.465 -2.500 -6.711 1.00 86.06 326 VAL A C 1
ATOM 2443 O O . VAL A 1 326 ? -5.051 -1.593 -7.312 1.00 86.06 326 VAL A O 1
ATOM 2446 N N . TYR A 1 327 ? -4.572 -3.784 -7.046 1.00 90.94 327 TYR A N 1
ATOM 2447 C CA . TYR A 1 327 ? -5.415 -4.237 -8.141 1.00 90.94 327 TYR A CA 1
ATOM 2448 C C . TYR A 1 327 ? -6.896 -4.130 -7.775 1.00 90.94 327 TYR A C 1
ATOM 2450 O O . TYR A 1 327 ? -7.336 -4.648 -6.751 1.00 90.94 327 TYR A O 1
ATOM 2458 N N . GLN A 1 328 ? -7.670 -3.466 -8.624 1.00 85.94 328 GLN A N 1
ATOM 2459 C CA . GLN A 1 328 ? -9.110 -3.280 -8.489 1.00 85.94 328 GLN A CA 1
ATOM 2460 C C . GLN A 1 328 ? -9.826 -4.304 -9.378 1.00 85.94 328 GLN A C 1
ATOM 2462 O O . GLN A 1 328 ? -10.061 -4.059 -10.564 1.00 85.94 328 GLN A O 1
ATOM 2467 N N . ASN A 1 329 ? -10.155 -5.469 -8.813 1.00 87.56 329 ASN A N 1
ATOM 2468 C CA . ASN A 1 329 ? -10.911 -6.490 -9.535 1.00 87.56 329 ASN A CA 1
ATOM 2469 C C . ASN A 1 329 ? -12.350 -6.001 -9.784 1.00 87.56 329 ASN A C 1
ATOM 2471 O O . ASN A 1 329 ? -13.076 -5.616 -8.871 1.00 87.56 329 ASN A O 1
ATOM 2475 N N . THR A 1 330 ? -12.781 -6.047 -11.039 1.00 85.75 330 THR A N 1
ATOM 2476 C CA . THR A 1 330 ? -14.106 -5.589 -11.490 1.00 85.75 330 THR A CA 1
ATOM 2477 C C . THR A 1 330 ? -15.241 -6.574 -11.204 1.00 85.75 330 THR A C 1
ATOM 2479 O O . THR A 1 330 ? -16.383 -6.327 -11.590 1.00 85.75 330 THR A O 1
ATOM 2482 N N . LYS A 1 331 ? -14.939 -7.713 -10.572 1.00 86.12 331 LYS A N 1
ATOM 2483 C CA . LYS A 1 331 ? -15.837 -8.845 -10.284 1.00 86.12 331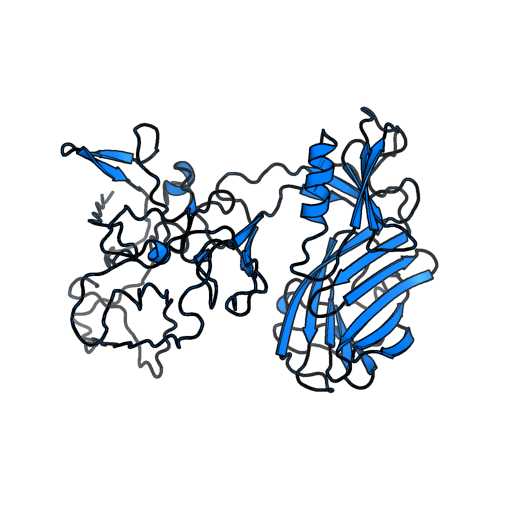 LYS A CA 1
ATOM 2484 C C . LYS A 1 331 ? -16.481 -9.460 -11.523 1.00 86.12 331 LYS A C 1
ATOM 2486 O O . LYS A 1 331 ? -17.413 -10.258 -11.424 1.00 86.12 331 LYS A O 1
ATOM 2491 N N . ARG A 1 332 ? -15.974 -9.116 -12.708 1.00 86.31 332 ARG A N 1
ATOM 2492 C CA . ARG A 1 332 ? -16.361 -9.754 -13.964 1.00 86.31 332 ARG A CA 1
ATOM 2493 C C . ARG A 1 332 ? -15.726 -11.146 -14.018 1.00 86.31 332 ARG A C 1
ATOM 2495 O O . ARG A 1 332 ? -14.572 -11.286 -13.622 1.00 86.31 332 ARG A O 1
ATOM 2502 N N . PRO A 1 333 ? -16.412 -12.177 -14.540 1.00 89.44 333 PRO A N 1
ATOM 2503 C CA . PRO A 1 333 ? -15.873 -13.538 -14.572 1.00 89.44 333 PRO A CA 1
ATOM 2504 C C . PRO A 1 333 ? -14.494 -13.668 -15.235 1.00 89.44 333 PRO A C 1
ATOM 2506 O O . PRO A 1 333 ? -13.722 -14.548 -14.853 1.00 89.44 333 PRO A O 1
ATOM 2509 N N . GLN A 1 334 ? -14.189 -12.806 -16.208 1.00 90.44 334 GLN A N 1
ATOM 2510 C CA . GLN A 1 334 ? -12.925 -12.760 -16.950 1.00 90.44 334 GLN A CA 1
ATOM 2511 C C . GLN A 1 334 ? -11.766 -12.164 -16.139 1.00 90.44 334 GLN A C 1
ATOM 2513 O O . GLN A 1 334 ? -10.603 -12.403 -16.450 1.00 90.44 334 GLN A O 1
ATOM 2518 N N . ASP A 1 335 ? -12.073 -11.379 -15.110 1.00 92.50 335 ASP A N 1
ATOM 2519 C CA . ASP A 1 335 ? -11.097 -10.640 -14.327 1.00 92.50 335 ASP A CA 1
ATOM 2520 C C . ASP A 1 335 ? -10.603 -11.484 -13.150 1.00 92.50 335 ASP A C 1
ATOM 2522 O O . ASP A 1 335 ? -11.292 -11.674 -12.147 1.00 92.50 335 ASP A O 1
ATOM 2526 N N . LYS A 1 336 ? -9.410 -12.056 -13.307 1.00 90.50 336 LYS A N 1
ATOM 2527 C CA . LYS A 1 336 ? -8.796 -12.956 -12.320 1.00 90.50 336 LYS A CA 1
ATOM 2528 C C . LYS A 1 336 ? -7.715 -12.279 -11.475 1.00 90.50 336 LYS A C 1
ATOM 2530 O O . LYS A 1 336 ? -7.114 -12.947 -10.637 1.00 90.50 336 LYS A O 1
ATOM 2535 N N . GLY A 1 337 ? -7.430 -11.000 -11.716 1.00 89.44 337 GLY A N 1
ATOM 2536 C CA . GLY A 1 337 ? -6.379 -10.278 -11.006 1.00 89.44 337 GLY A CA 1
ATOM 2537 C C . GLY A 1 337 ? -6.792 -9.941 -9.577 1.00 89.44 337 GLY A C 1
ATOM 2538 O O . GLY A 1 337 ? -7.967 -9.713 -9.297 1.00 89.44 337 GLY A O 1
ATOM 2539 N N . GLN A 1 338 ? -5.833 -9.916 -8.657 1.00 87.75 338 GLN A N 1
ATOM 2540 C CA . GLN A 1 338 ? -6.060 -9.549 -7.258 1.00 87.75 338 GLN A CA 1
ATOM 2541 C C . GLN A 1 338 ? -4.744 -9.170 -6.571 1.00 87.75 338 GLN A C 1
ATOM 2543 O O . GLN A 1 338 ? -3.659 -9.432 -7.101 1.00 87.75 338 GLN A O 1
ATOM 2548 N N . GLY A 1 339 ? -4.851 -8.608 -5.368 1.00 84.75 339 GLY A N 1
ATOM 2549 C CA . GLY A 1 339 ? -3.719 -8.304 -4.495 1.00 84.75 339 GLY A CA 1
ATOM 2550 C C . GLY A 1 339 ? -3.115 -6.916 -4.711 1.00 84.75 339 GLY A C 1
ATOM 2551 O O . GLY A 1 339 ? -3.671 -6.062 -5.403 1.00 84.75 339 GLY A O 1
ATOM 2552 N N . SER A 1 340 ? -1.962 -6.698 -4.088 1.00 86.19 340 SER A N 1
ATOM 2553 C CA . SER A 1 340 ? -1.205 -5.451 -4.152 1.00 86.19 340 SER A CA 1
ATOM 2554 C C . SER A 1 340 ? 0.297 -5.714 -4.237 1.00 86.19 340 SER A C 1
ATOM 2556 O O . SER A 1 340 ? 0.775 -6.821 -3.974 1.00 86.19 340 SER A O 1
ATOM 2558 N N . VAL A 1 341 ? 1.049 -4.682 -4.611 1.00 87.06 341 VAL A N 1
ATOM 2559 C CA . VAL A 1 341 ? 2.513 -4.686 -4.612 1.00 87.06 341 VAL A CA 1
ATOM 2560 C C . VAL A 1 341 ? 3.036 -3.355 -4.085 1.00 87.06 341 VAL A C 1
ATOM 2562 O O . VAL A 1 341 ? 2.639 -2.287 -4.552 1.00 87.06 341 VAL A O 1
ATOM 2565 N N . GLY A 1 342 ? 3.945 -3.408 -3.111 1.00 89.38 342 GLY A N 1
ATOM 2566 C CA . GLY A 1 342 ? 4.655 -2.221 -2.636 1.00 89.38 342 GLY A CA 1
ATOM 2567 C C . GLY A 1 342 ? 5.511 -1.613 -3.744 1.00 89.38 342 GLY A C 1
ATOM 2568 O O . GLY A 1 342 ? 6.106 -2.345 -4.526 1.00 89.38 342 GLY A O 1
ATOM 2569 N N . PHE A 1 343 ? 5.599 -0.288 -3.803 1.00 91.62 343 PHE A N 1
ATOM 2570 C CA . PHE A 1 343 ? 6.391 0.420 -4.803 1.00 91.62 343 PHE A CA 1
ATOM 2571 C C . PHE A 1 343 ? 7.881 0.381 -4.436 1.00 91.62 343 PHE A C 1
ATOM 2573 O O . PHE A 1 343 ? 8.300 1.075 -3.504 1.00 91.62 343 PHE A O 1
ATOM 2580 N N . PRO A 1 344 ? 8.708 -0.418 -5.136 1.00 88.19 344 PRO A N 1
ATOM 2581 C CA . PRO A 1 344 ? 10.090 -0.638 -4.737 1.00 88.19 344 PRO A CA 1
ATOM 2582 C C . PRO A 1 344 ? 11.043 0.375 -5.381 1.00 88.19 344 PRO A C 1
ATOM 2584 O O . PRO A 1 344 ? 12.251 0.334 -5.114 1.00 88.19 344 PRO A O 1
ATOM 2587 N N . ASN A 1 345 ? 10.537 1.250 -6.259 1.00 88.81 345 ASN A N 1
ATOM 2588 C CA . ASN A 1 345 ? 11.409 2.058 -7.084 1.00 88.81 345 ASN A CA 1
ATOM 2589 C C . ASN A 1 345 ? 12.101 3.148 -6.282 1.00 88.81 345 ASN A C 1
ATOM 2591 O O . ASN A 1 345 ? 11.494 3.889 -5.510 1.00 88.81 345 ASN A O 1
ATOM 2595 N N . LYS A 1 346 ? 13.412 3.253 -6.500 1.00 87.88 346 LYS A N 1
ATOM 2596 C CA . LYS A 1 346 ? 14.255 4.239 -5.832 1.00 87.88 346 LYS A CA 1
ATOM 2597 C C . LYS A 1 346 ? 15.335 4.743 -6.771 1.00 87.88 346 LYS A C 1
ATOM 2599 O O . LYS A 1 346 ? 16.307 4.044 -7.064 1.00 87.88 346 LYS A O 1
ATOM 2604 N N . CYS A 1 347 ? 15.181 5.983 -7.213 1.00 90.50 347 CYS A N 1
ATOM 2605 C CA . CYS A 1 347 ? 16.213 6.678 -7.968 1.00 90.50 347 CYS A CA 1
ATOM 2606 C C . CYS A 1 347 ? 17.318 7.169 -7.032 1.00 90.50 347 CYS A C 1
ATOM 2608 O O . CYS A 1 347 ? 17.054 7.750 -5.979 1.00 90.50 347 CYS A O 1
ATOM 2610 N N . GLN A 1 348 ? 18.571 6.931 -7.417 1.00 88.12 348 GLN A N 1
ATOM 2611 C CA . GLN A 1 348 ? 19.721 7.410 -6.653 1.00 88.12 348 GLN A CA 1
ATOM 2612 C C . GLN A 1 348 ? 19.955 8.902 -6.933 1.00 88.12 348 GLN A C 1
ATOM 2614 O O . GLN A 1 348 ? 19.834 9.318 -8.087 1.00 88.12 348 GLN A O 1
ATOM 2619 N N . PRO A 1 349 ? 20.304 9.712 -5.919 1.00 90.19 349 PRO A N 1
ATOM 2620 C CA . PRO A 1 349 ? 20.671 11.106 -6.132 1.00 90.19 349 PRO A CA 1
ATOM 2621 C C . PRO A 1 349 ? 22.021 11.239 -6.859 1.00 90.19 349 PRO A C 1
ATOM 2623 O O . PRO A 1 349 ? 22.804 10.286 -6.967 1.00 90.19 349 PRO A O 1
ATOM 2626 N N . LYS A 1 350 ? 22.335 12.461 -7.303 1.00 89.88 350 LYS A N 1
ATOM 2627 C CA . LYS A 1 350 ? 23.676 12.816 -7.788 1.00 89.88 350 LYS A CA 1
ATOM 2628 C C . LYS A 1 350 ? 24.739 12.532 -6.704 1.00 89.88 350 LYS A C 1
ATOM 2630 O O . LYS A 1 350 ? 24.445 12.681 -5.519 1.00 89.88 350 LYS A O 1
ATOM 2635 N N . PRO A 1 351 ? 25.966 12.127 -7.088 1.00 89.19 351 PRO A N 1
ATOM 2636 C CA . PRO A 1 351 ? 26.465 12.022 -8.463 1.00 89.19 351 PRO A CA 1
ATOM 2637 C C . PRO A 1 351 ? 26.073 10.715 -9.165 1.00 89.19 351 PRO A C 1
ATOM 2639 O O . PRO A 1 351 ? 26.401 10.532 -10.329 1.00 89.19 351 PRO A O 1
ATOM 2642 N N . ARG A 1 352 ? 25.386 9.785 -8.490 1.00 86.31 352 ARG A N 1
ATOM 2643 C CA . ARG A 1 352 ? 25.177 8.425 -9.003 1.00 86.31 352 ARG A CA 1
ATOM 2644 C C . ARG A 1 352 ? 24.223 8.357 -10.199 1.00 86.31 352 ARG A C 1
ATOM 2646 O O . ARG A 1 352 ? 24.397 7.485 -11.055 1.00 86.31 352 ARG A O 1
ATOM 2653 N N . SER A 1 353 ? 23.227 9.236 -10.234 1.00 88.12 353 SER A N 1
ATOM 2654 C CA . SER A 1 353 ? 22.301 9.434 -11.351 1.00 88.12 353 SER A CA 1
ATOM 2655 C C . SER A 1 353 ? 21.648 10.816 -11.248 1.00 88.12 353 SER A C 1
ATOM 2657 O O . SER A 1 353 ? 21.531 11.379 -10.158 1.00 88.12 353 SER A O 1
ATOM 2659 N N . ASP A 1 354 ? 21.220 11.370 -12.374 1.00 90.19 354 ASP A N 1
ATOM 2660 C CA . ASP A 1 354 ? 20.439 12.602 -12.480 1.00 90.19 354 ASP A CA 1
ATOM 2661 C C . ASP A 1 354 ? 18.919 12.383 -12.567 1.00 90.19 354 ASP A C 1
ATOM 2663 O O . ASP A 1 354 ? 18.178 13.354 -12.410 1.00 90.19 354 ASP A O 1
ATOM 2667 N N . LEU A 1 355 ? 18.438 11.141 -12.701 1.00 90.19 355 LEU A N 1
ATOM 2668 C CA . LEU A 1 355 ? 17.006 10.815 -12.820 1.00 90.19 355 LEU A CA 1
ATOM 2669 C C . LEU A 1 355 ? 16.142 11.423 -11.716 1.00 90.19 355 LEU A C 1
ATOM 2671 O O . LEU A 1 355 ? 15.047 11.921 -11.976 1.00 90.19 355 LEU A O 1
ATOM 2675 N N . LEU A 1 356 ? 16.643 11.393 -10.475 1.00 91.25 356 LEU A N 1
ATOM 2676 C CA . LEU A 1 356 ? 15.932 11.966 -9.337 1.00 91.25 356 LEU A CA 1
ATOM 2677 C C . LEU A 1 356 ? 15.771 13.485 -9.492 1.00 91.25 356 LEU A C 1
ATOM 2679 O O . LEU A 1 356 ? 14.700 14.018 -9.217 1.00 91.25 356 LEU A O 1
ATOM 2683 N N . SER A 1 357 ? 16.819 14.176 -9.957 1.00 89.81 357 SER A N 1
ATOM 2684 C CA . SER A 1 357 ? 16.764 15.620 -10.219 1.00 89.81 357 SER A CA 1
ATOM 2685 C C . SER A 1 357 ? 15.929 15.974 -11.448 1.00 89.81 357 SER A C 1
ATOM 2687 O O . SER A 1 357 ? 15.240 16.982 -11.405 1.00 89.81 357 SER A O 1
ATOM 2689 N N . MET A 1 358 ? 15.921 15.119 -12.477 1.00 90.31 358 MET A N 1
ATOM 2690 C CA . MET A 1 358 ? 15.058 15.241 -13.666 1.00 90.31 358 MET A CA 1
ATOM 2691 C C . MET A 1 358 ? 13.583 14.963 -13.365 1.00 90.31 358 MET A C 1
ATOM 2693 O O . MET A 1 358 ? 12.727 15.104 -14.231 1.00 90.31 358 MET A O 1
ATOM 2697 N N . ARG A 1 359 ? 13.282 14.521 -12.140 1.00 91.31 359 ARG A N 1
ATOM 2698 C CA . ARG A 1 359 ? 11.944 14.152 -11.686 1.00 91.31 359 ARG A CA 1
ATOM 2699 C C . ARG A 1 359 ? 11.272 13.103 -12.576 1.00 91.31 359 ARG A C 1
ATOM 2701 O O . ARG A 1 359 ? 10.071 13.183 -12.825 1.00 91.31 359 ARG A O 1
ATOM 2708 N N . ASN A 1 360 ? 12.039 12.110 -13.035 1.00 91.06 360 ASN A N 1
ATOM 2709 C CA . ASN A 1 360 ? 11.495 11.056 -13.888 1.00 91.06 360 ASN A CA 1
ATOM 2710 C C . ASN A 1 360 ? 10.349 10.301 -13.174 1.00 91.06 360 ASN A C 1
ATOM 2712 O O . ASN A 1 360 ? 10.545 9.886 -12.026 1.00 91.06 360 ASN A O 1
ATOM 2716 N N . PRO A 1 361 ? 9.188 10.081 -13.821 1.00 91.25 361 PRO A N 1
ATOM 2717 C CA . PRO A 1 361 ? 8.033 9.427 -13.200 1.00 91.25 361 PRO A CA 1
ATOM 2718 C C . PRO A 1 361 ? 8.309 8.056 -12.569 1.00 91.25 361 PRO A C 1
ATOM 2720 O O . PRO A 1 361 ? 7.658 7.701 -11.588 1.00 91.25 361 PRO A O 1
ATOM 2723 N N . THR A 1 362 ? 9.315 7.320 -13.056 1.00 91.56 362 THR A N 1
ATOM 2724 C CA . THR A 1 362 ? 9.734 6.035 -12.472 1.00 91.56 362 THR A CA 1
ATOM 2725 C C . THR A 1 362 ? 10.178 6.132 -11.007 1.00 91.56 362 THR A C 1
ATOM 2727 O O . THR A 1 362 ? 10.133 5.159 -10.258 1.00 91.56 362 THR A O 1
ATOM 2730 N N . CYS A 1 363 ? 10.631 7.314 -10.581 1.00 92.50 363 CYS A N 1
ATOM 2731 C CA . CYS A 1 363 ? 11.240 7.518 -9.274 1.00 92.50 363 CYS A CA 1
ATOM 2732 C C . CYS A 1 363 ? 10.225 7.632 -8.136 1.00 92.50 363 CYS A C 1
ATOM 2734 O O . CYS A 1 363 ? 10.628 7.555 -6.979 1.00 92.50 363 CYS A O 1
ATOM 2736 N N . ASP A 1 364 ? 8.948 7.884 -8.427 1.00 92.81 364 ASP A N 1
ATOM 2737 C CA . ASP A 1 364 ? 7.973 8.285 -7.417 1.00 92.81 364 ASP A CA 1
ATOM 2738 C C . ASP A 1 364 ? 6.584 7.725 -7.728 1.00 92.81 364 ASP A C 1
ATOM 2740 O O . ASP A 1 364 ? 6.004 8.023 -8.775 1.00 92.81 364 ASP A O 1
ATOM 2744 N N . ILE A 1 365 ? 6.016 6.961 -6.790 1.00 92.62 365 ILE A N 1
ATOM 2745 C CA . ILE A 1 365 ? 4.728 6.278 -6.969 1.00 92.62 365 ILE A CA 1
ATOM 2746 C C . ILE A 1 365 ? 3.609 7.237 -7.388 1.00 92.62 365 ILE A C 1
ATOM 2748 O O . ILE A 1 365 ? 2.759 6.880 -8.207 1.00 92.62 365 ILE A O 1
ATOM 2752 N N . ARG A 1 366 ? 3.636 8.489 -6.911 1.00 91.62 366 ARG A N 1
ATOM 2753 C CA . ARG A 1 366 ? 2.619 9.500 -7.238 1.00 91.62 366 ARG A CA 1
ATOM 2754 C C . ARG A 1 366 ? 2.562 9.763 -8.741 1.00 91.62 366 ARG A C 1
ATOM 2756 O O . ARG A 1 366 ? 1.480 9.946 -9.288 1.00 91.62 366 ARG A O 1
ATOM 2763 N N . TYR A 1 367 ? 3.706 9.683 -9.416 1.00 92.38 367 TYR A N 1
ATOM 2764 C CA . TYR A 1 367 ? 3.859 10.004 -10.833 1.00 92.38 367 TYR A CA 1
ATOM 2765 C C . TYR A 1 367 ? 4.025 8.771 -11.722 1.00 92.38 367 TYR A C 1
ATOM 2767 O O . TYR A 1 367 ? 3.810 8.892 -12.919 1.00 92.38 367 TYR A O 1
ATOM 2775 N N . TYR A 1 368 ? 4.320 7.597 -11.155 1.00 93.00 368 TYR A N 1
ATOM 2776 C CA . TYR A 1 368 ? 4.545 6.345 -11.886 1.00 93.00 368 TYR A CA 1
ATOM 2777 C C . TYR A 1 368 ? 3.467 6.045 -12.942 1.00 93.00 368 TYR A C 1
ATOM 2779 O O . TYR A 1 368 ? 2.287 5.954 -12.596 1.00 93.00 368 TYR A O 1
ATOM 2787 N N . GLN A 1 369 ? 3.851 5.914 -14.212 1.00 91.19 369 GLN A N 1
ATOM 2788 C CA . GLN A 1 369 ? 2.902 5.750 -15.327 1.00 91.19 369 GLN A CA 1
ATOM 2789 C C . GLN A 1 369 ? 2.871 4.333 -15.893 1.00 91.19 369 GLN A C 1
ATOM 2791 O O . GLN A 1 369 ? 1.890 3.951 -16.526 1.00 91.19 369 GLN A O 1
ATOM 2796 N N . GLY A 1 370 ? 3.903 3.541 -15.627 1.00 90.44 370 GLY A N 1
ATOM 2797 C CA . GLY A 1 370 ? 4.021 2.180 -16.116 1.00 90.44 370 GLY A CA 1
ATOM 2798 C C . GLY A 1 370 ? 5.398 1.599 -15.839 1.00 90.44 370 GLY A C 1
ATOM 2799 O O . GLY A 1 370 ? 6.315 2.315 -15.431 1.00 90.44 370 GLY A O 1
ATOM 2800 N N . GLY A 1 371 ? 5.507 0.292 -16.027 1.00 89.12 371 GLY A N 1
ATOM 2801 C CA . GLY A 1 371 ? 6.711 -0.498 -15.797 1.00 89.12 371 GLY A CA 1
ATOM 2802 C C . GLY A 1 371 ? 6.420 -1.783 -15.023 1.00 89.12 371 GLY A C 1
ATOM 2803 O O . GLY A 1 371 ? 5.278 -2.086 -14.662 1.00 89.12 371 GLY A O 1
ATOM 2804 N N . GLN A 1 372 ? 7.470 -2.551 -14.750 1.00 86.31 372 GLN A N 1
ATOM 2805 C CA . GLN A 1 372 ? 7.435 -3.859 -14.102 1.00 86.31 372 GLN A CA 1
ATOM 2806 C C . GLN A 1 372 ? 6.600 -3.867 -12.819 1.00 86.31 372 GLN A C 1
ATOM 2808 O O . GLN A 1 372 ? 5.896 -4.844 -12.579 1.00 86.31 372 GLN A O 1
ATOM 2813 N N . THR A 1 373 ? 6.621 -2.795 -12.019 1.00 89.75 373 THR A N 1
ATOM 2814 C CA . THR A 1 373 ? 5.856 -2.731 -10.756 1.00 89.75 373 THR A CA 1
ATOM 2815 C C . THR A 1 373 ? 4.342 -2.818 -10.977 1.00 89.75 373 THR A C 1
ATOM 2817 O O . THR A 1 373 ? 3.601 -3.198 -10.082 1.00 89.75 373 THR A O 1
ATOM 2820 N N . SER A 1 374 ? 3.847 -2.489 -12.167 1.00 91.94 374 SER A N 1
ATOM 2821 C CA . SER A 1 374 ? 2.420 -2.583 -12.505 1.00 91.94 374 SER A CA 1
ATOM 2822 C C . SER A 1 374 ? 2.038 -3.872 -13.247 1.00 91.94 374 SER A C 1
ATOM 2824 O O . SER A 1 374 ? 0.863 -4.097 -13.531 1.00 91.94 374 SER A O 1
ATOM 2826 N N . CYS A 1 375 ? 3.009 -4.752 -13.507 1.00 89.62 375 CYS A N 1
ATOM 2827 C CA . CYS A 1 375 ? 2.826 -6.031 -14.182 1.00 89.62 375 CYS A CA 1
ATOM 2828 C C . CYS A 1 375 ? 2.969 -7.193 -13.198 1.00 89.62 375 CYS A C 1
ATOM 2830 O O . CYS A 1 375 ? 4.071 -7.658 -12.906 1.00 89.62 375 CYS A O 1
ATOM 2832 N N . HIS A 1 376 ? 1.838 -7.711 -12.723 1.00 90.75 376 HIS A N 1
ATOM 2833 C CA . HIS A 1 376 ? 1.801 -8.870 -11.834 1.00 90.75 376 HIS A CA 1
ATOM 2834 C C . HIS A 1 376 ? 0.933 -9.994 -12.387 1.00 90.75 376 HIS A C 1
ATOM 2836 O O . HIS A 1 376 ? 0.181 -9.839 -13.349 1.00 90.75 376 HIS A O 1
ATOM 2842 N N . HIS A 1 377 ? 1.083 -11.172 -11.783 1.00 89.56 377 HIS A N 1
ATOM 2843 C CA . HIS A 1 377 ? 0.376 -12.371 -12.201 1.00 89.56 377 HIS A CA 1
ATOM 2844 C C . HIS A 1 377 ? -1.140 -12.128 -12.270 1.00 89.56 377 HIS A C 1
ATOM 2846 O O . HIS A 1 377 ? -1.755 -11.718 -11.288 1.00 89.56 377 HIS A O 1
ATOM 2852 N N . MET A 1 378 ? -1.725 -12.399 -13.441 1.00 90.06 378 MET A N 1
ATOM 2853 C CA . MET A 1 378 ? -3.153 -12.236 -13.752 1.00 90.06 378 MET A CA 1
ATOM 2854 C C . MET A 1 378 ? -3.700 -10.802 -13.677 1.00 90.06 378 MET A C 1
ATOM 2856 O O . MET A 1 378 ? -4.911 -10.614 -13.786 1.00 90.06 378 MET A O 1
ATOM 2860 N N . TRP A 1 379 ? -2.853 -9.781 -13.539 1.00 93.88 379 TRP A N 1
ATOM 2861 C CA . TRP A 1 379 ? -3.304 -8.394 -13.617 1.00 93.88 379 TRP A CA 1
ATOM 2862 C C . TRP A 1 379 ? -3.578 -8.021 -15.075 1.00 93.88 379 TRP A C 1
ATOM 2864 O O . TRP A 1 379 ? -2.669 -7.993 -15.902 1.00 93.88 379 TRP A O 1
ATOM 2874 N N . SER A 1 380 ? -4.839 -7.726 -15.402 1.00 94.56 380 SER A N 1
ATOM 2875 C CA . SER A 1 380 ? -5.176 -7.154 -16.709 1.00 94.56 380 SER A CA 1
ATOM 2876 C C . SER A 1 380 ? -4.575 -5.754 -16.857 1.00 94.56 380 SER A C 1
ATOM 2878 O O . SER A 1 380 ? -4.797 -4.896 -16.002 1.00 94.56 380 SER A O 1
ATOM 2880 N N . LEU A 1 381 ? -3.868 -5.534 -17.967 1.00 95.38 381 LEU A N 1
ATOM 2881 C CA . LEU A 1 381 ? -3.263 -4.257 -18.364 1.00 95.38 381 LEU A CA 1
ATOM 2882 C C . LEU A 1 381 ? -4.211 -3.390 -19.210 1.00 95.38 381 LEU A C 1
ATOM 2884 O O . LEU A 1 381 ? -3.770 -2.492 -19.919 1.00 95.38 381 LEU A O 1
ATOM 2888 N N . LEU A 1 382 ? -5.512 -3.676 -19.171 1.00 95.88 382 LEU A N 1
ATOM 2889 C CA . LEU A 1 382 ? -6.557 -2.824 -19.735 1.00 95.88 382 LEU A CA 1
ATOM 2890 C C . LEU A 1 382 ? -7.172 -1.954 -18.636 1.00 95.88 382 LEU A C 1
ATOM 2892 O O . LEU A 1 382 ? -7.014 -2.223 -17.446 1.00 95.88 382 LEU A O 1
ATOM 2896 N N . ASP A 1 383 ? -7.889 -0.907 -19.015 1.00 96.19 383 ASP A N 1
ATOM 2897 C CA . ASP A 1 383 ? -8.687 -0.123 -18.080 1.00 96.19 383 ASP A CA 1
ATOM 2898 C C . ASP A 1 383 ? -9.861 -0.951 -17.509 1.00 96.19 383 ASP A C 1
ATOM 2900 O O . ASP A 1 383 ? -10.288 -1.969 -18.064 1.00 96.19 383 ASP A O 1
ATOM 2904 N N . ALA A 1 384 ? -10.375 -0.546 -16.346 1.00 91.56 384 ALA A N 1
ATOM 2905 C CA . ALA A 1 384 ? -11.426 -1.259 -15.616 1.00 91.56 384 ALA A CA 1
ATOM 2906 C C . ALA A 1 384 ? -12.762 -1.307 -16.379 1.00 91.56 384 ALA A C 1
ATOM 2908 O O . ALA A 1 384 ? -13.519 -2.274 -16.274 1.00 91.56 384 ALA A O 1
ATOM 2909 N N . ASP A 1 385 ? -13.041 -0.278 -17.177 1.00 93.19 385 ASP A N 1
ATOM 2910 C CA . ASP A 1 385 ? -14.214 -0.173 -18.044 1.00 93.19 385 ASP A CA 1
ATOM 2911 C C . ASP A 1 385 ? -14.083 -0.996 -19.335 1.00 93.19 385 ASP A C 1
ATOM 2913 O O . ASP A 1 385 ? -15.106 -1.356 -19.922 1.00 93.19 385 ASP A O 1
ATOM 2917 N N . GLN A 1 386 ? -12.866 -1.373 -19.739 1.00 95.12 386 GLN A N 1
ATOM 2918 C CA . GLN A 1 386 ? -12.629 -2.198 -20.923 1.00 95.12 386 GLN A CA 1
ATOM 2919 C C . GLN A 1 386 ? -12.966 -3.676 -20.670 1.00 95.12 386 GLN A C 1
ATOM 2921 O O . GLN A 1 386 ? -12.741 -4.235 -19.589 1.00 95.12 386 GLN A O 1
ATOM 2926 N N . GLU A 1 387 ? -13.527 -4.320 -21.692 1.00 93.31 387 GLU A N 1
ATOM 2927 C CA . GLU A 1 387 ? -13.683 -5.772 -21.734 1.00 93.31 387 GLU A CA 1
ATOM 2928 C C . GLU A 1 387 ? -12.309 -6.447 -21.843 1.00 93.31 387 GLU A C 1
ATOM 2930 O O . GLU A 1 387 ? -11.430 -5.955 -22.549 1.00 93.31 387 GLU A O 1
ATOM 2935 N N . ILE A 1 388 ? -12.122 -7.566 -21.135 1.00 94.31 388 ILE A N 1
ATOM 2936 C CA . ILE A 1 388 ? -10.928 -8.408 -21.269 1.00 94.31 388 ILE A CA 1
ATOM 2937 C C . ILE A 1 388 ? -11.211 -9.413 -22.394 1.00 94.31 388 ILE A C 1
ATOM 2939 O O . ILE A 1 388 ? -12.019 -10.325 -22.185 1.00 94.31 388 ILE A O 1
ATOM 2943 N N . PRO A 1 389 ? -10.600 -9.254 -23.579 1.00 93.81 389 PRO A N 1
ATOM 2944 C CA . PRO A 1 389 ? -10.906 -10.086 -24.735 1.00 93.81 389 PRO A CA 1
ATOM 2945 C C . PRO A 1 389 ? -10.331 -11.500 -24.581 1.00 93.81 389 PRO A C 1
ATOM 2947 O O . PRO A 1 389 ? -9.336 -11.711 -23.887 1.00 93.81 389 PRO A O 1
ATOM 2950 N N . TRP A 1 390 ? -10.951 -12.465 -25.266 1.00 92.31 390 TRP A N 1
ATOM 2951 C CA . TRP A 1 390 ? -10.488 -13.858 -25.380 1.00 92.31 390 TRP A CA 1
ATOM 2952 C C . TRP A 1 390 ? -10.263 -14.587 -24.043 1.00 92.31 390 TRP A C 1
ATOM 2954 O O . TRP A 1 390 ? -9.480 -15.533 -23.973 1.00 92.31 390 TRP A O 1
ATOM 2964 N N . ALA A 1 391 ? -10.940 -14.162 -22.973 1.00 89.06 391 ALA A N 1
ATOM 2965 C CA . ALA A 1 391 ? -10.795 -14.738 -21.634 1.00 89.06 391 ALA A CA 1
ATOM 2966 C C . ALA A 1 391 ? -11.289 -16.194 -21.522 1.00 89.06 391 ALA A C 1
ATOM 2968 O O . ALA A 1 391 ? -10.983 -16.887 -20.553 1.00 89.06 391 ALA A O 1
ATOM 2969 N N . ASP A 1 392 ? -12.073 -16.648 -22.497 1.00 89.38 392 ASP A N 1
ATOM 2970 C CA . ASP A 1 392 ? -12.535 -18.022 -22.674 1.00 89.38 392 ASP A CA 1
ATOM 2971 C C . ASP A 1 392 ? -11.510 -18.915 -23.397 1.00 89.38 392 ASP A C 1
ATOM 2973 O O . ASP A 1 392 ? -11.682 -20.134 -23.453 1.00 89.38 392 ASP A O 1
ATOM 2977 N N . GLN A 1 393 ? -10.429 -18.336 -23.924 1.00 88.50 393 GLN A N 1
ATOM 2978 C CA . GLN A 1 393 ? -9.378 -19.062 -24.625 1.00 88.50 393 GLN A CA 1
ATOM 2979 C C . GLN A 1 393 ? -8.163 -19.285 -23.715 1.00 88.50 393 GLN A C 1
ATOM 2981 O O . GLN A 1 393 ? -7.734 -18.373 -23.004 1.00 88.50 393 GLN A O 1
ATOM 2986 N N . PRO A 1 394 ? -7.542 -20.477 -23.744 1.00 83.94 394 PRO A N 1
ATOM 2987 C CA . PRO A 1 394 ? -6.347 -20.734 -22.957 1.00 83.94 394 PRO A CA 1
ATOM 2988 C C . PRO A 1 394 ? -5.179 -19.874 -23.447 1.00 83.94 394 PRO A C 1
ATOM 2990 O O . PRO A 1 394 ? -4.931 -19.752 -24.650 1.00 83.94 394 PRO A O 1
ATOM 2993 N N . ILE A 1 395 ? -4.403 -19.332 -22.510 1.00 81.94 395 ILE A N 1
ATOM 2994 C CA . ILE A 1 395 ? -3.147 -18.667 -22.849 1.00 81.94 395 ILE A CA 1
ATOM 2995 C C . ILE A 1 395 ? -2.074 -19.742 -23.044 1.00 81.94 395 ILE A C 1
ATOM 2997 O O . ILE A 1 395 ? -1.644 -20.392 -22.092 1.00 81.94 395 ILE A O 1
ATOM 3001 N N . THR A 1 396 ? -1.668 -19.953 -24.296 1.00 81.06 396 THR A N 1
ATOM 3002 C CA . THR A 1 396 ? -0.672 -20.968 -24.665 1.00 81.06 396 THR A CA 1
ATOM 3003 C C . THR A 1 396 ? 0.644 -20.292 -25.020 1.00 81.06 396 THR A C 1
ATOM 3005 O O . THR A 1 396 ? 0.707 -19.498 -25.955 1.00 81.06 396 THR A O 1
ATOM 3008 N N . TYR A 1 397 ? 1.708 -20.633 -24.293 1.00 77.38 397 TYR A N 1
ATOM 3009 C CA . TYR A 1 397 ? 3.046 -20.092 -24.519 1.00 77.38 397 TYR A CA 1
ATOM 3010 C C . TYR A 1 397 ? 3.992 -21.167 -25.051 1.00 77.38 397 TYR A C 1
ATOM 3012 O O . TYR A 1 397 ? 4.068 -22.271 -24.513 1.00 77.38 397 TYR A O 1
ATOM 3020 N N . HIS A 1 398 ? 4.785 -20.810 -26.061 1.00 78.31 398 HIS A N 1
ATOM 3021 C CA . HIS A 1 398 ? 5.896 -21.624 -26.545 1.00 78.31 398 HIS A CA 1
ATOM 3022 C C . HIS A 1 398 ? 7.210 -20.917 -26.217 1.00 78.31 398 HIS A C 1
ATOM 3024 O O . HIS A 1 398 ? 7.543 -19.903 -26.825 1.00 78.31 398 HIS A O 1
ATOM 3030 N N . ILE A 1 399 ? 7.965 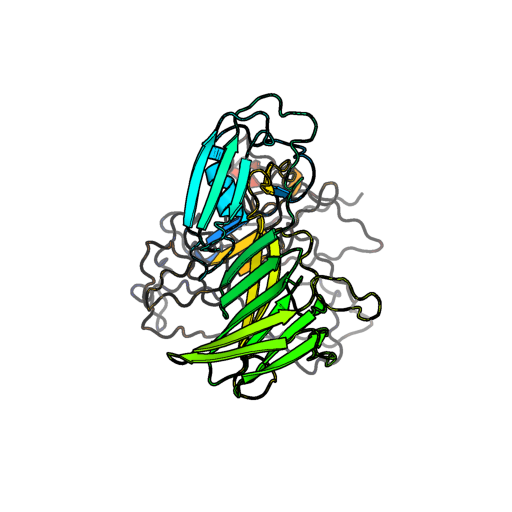-21.448 -25.253 1.00 80.19 399 ILE A N 1
ATOM 3031 C CA . ILE A 1 399 ? 9.235 -20.856 -24.823 1.00 80.19 399 ILE A CA 1
ATOM 3032 C C . ILE A 1 399 ? 10.389 -21.762 -25.248 1.00 80.19 399 ILE A C 1
ATOM 3034 O O . ILE A 1 399 ? 10.388 -22.962 -24.975 1.00 80.19 399 ILE A O 1
ATOM 3038 N N . LYS A 1 400 ? 11.393 -21.183 -25.911 1.00 82.06 400 LYS A N 1
ATOM 3039 C CA . LYS A 1 400 ? 12.613 -21.881 -26.327 1.00 82.06 400 LYS A CA 1
ATOM 3040 C C . LYS A 1 400 ? 13.824 -21.245 -25.665 1.00 82.06 400 LYS A C 1
ATOM 3042 O O . LYS A 1 400 ? 14.182 -20.111 -25.969 1.00 82.06 400 LYS A O 1
ATOM 3047 N N . PHE A 1 401 ? 14.496 -22.009 -24.814 1.00 79.62 401 PHE A N 1
ATOM 3048 C CA . PHE A 1 401 ? 15.746 -21.592 -24.188 1.00 79.62 401 PHE A CA 1
ATOM 3049 C C . PHE A 1 401 ? 16.948 -22.134 -24.959 1.00 79.62 401 PHE A C 1
ATOM 3051 O O . PHE A 1 401 ? 16.948 -23.276 -25.419 1.00 79.62 401 PHE A O 1
ATOM 3058 N N . ARG A 1 402 ? 17.991 -21.311 -25.095 1.00 81.38 402 ARG A N 1
ATOM 3059 C CA . ARG A 1 402 ? 19.294 -21.731 -25.613 1.00 81.38 402 ARG A CA 1
ATOM 3060 C C . ARG A 1 402 ? 20.375 -21.288 -24.641 1.00 81.38 402 ARG A C 1
ATOM 3062 O O . ARG A 1 402 ? 20.517 -20.098 -24.378 1.00 81.38 402 ARG A O 1
ATOM 3069 N N . PHE A 1 403 ? 21.154 -22.249 -24.167 1.00 77.25 403 PHE A N 1
ATOM 3070 C CA . PHE A 1 403 ? 22.281 -22.003 -23.280 1.00 77.25 403 PHE A CA 1
ATOM 3071 C C . PHE A 1 403 ? 23.576 -22.100 -24.063 1.00 77.25 403 PHE A C 1
ATOM 3073 O O . PHE A 1 403 ? 23.824 -23.088 -24.751 1.00 77.25 403 PHE A O 1
ATOM 3080 N N . TRP A 1 404 ? 24.398 -21.066 -23.939 1.00 76.50 404 TRP A N 1
ATOM 3081 C CA . TRP A 1 404 ? 25.760 -21.065 -24.443 1.00 76.50 404 TRP A CA 1
ATOM 3082 C C . TRP A 1 404 ? 26.690 -21.123 -23.241 1.00 76.50 404 TRP A C 1
ATOM 3084 O O . TRP A 1 404 ? 26.686 -20.218 -22.408 1.00 76.50 404 TRP A O 1
ATOM 3094 N N . VAL A 1 405 ? 27.457 -22.204 -23.136 1.00 81.94 405 VAL A N 1
ATOM 3095 C CA . VAL A 1 405 ? 28.446 -22.403 -22.076 1.00 81.94 405 VAL A CA 1
ATOM 3096 C C . VAL A 1 405 ? 29.809 -22.646 -22.703 1.00 81.94 405 VAL A C 1
ATOM 3098 O O . VAL A 1 405 ? 29.915 -23.269 -23.758 1.00 81.94 405 VAL A O 1
ATOM 3101 N N . GLN A 1 406 ? 30.854 -22.155 -22.047 1.00 84.56 406 GLN A N 1
ATOM 3102 C CA . GLN A 1 406 ? 32.234 -22.353 -22.468 1.00 84.56 406 GLN A CA 1
ATOM 3103 C C . GLN A 1 406 ? 33.050 -22.884 -21.281 1.00 84.56 406 GLN A C 1
ATOM 3105 O O . GLN A 1 406 ? 32.914 -22.347 -20.179 1.00 84.56 406 GLN A O 1
ATOM 3110 N N . PRO A 1 407 ? 33.915 -23.900 -21.476 1.00 90.38 407 PRO A N 1
ATOM 3111 C CA . PRO A 1 407 ? 34.843 -24.342 -20.440 1.00 90.38 407 PRO A CA 1
ATOM 3112 C C . PRO A 1 407 ? 35.738 -23.199 -19.953 1.00 90.38 407 PRO A C 1
ATOM 3114 O O . PRO A 1 407 ? 36.239 -22.402 -20.754 1.00 90.38 407 PRO A O 1
ATOM 3117 N N . TYR A 1 408 ? 35.961 -23.128 -18.641 1.00 91.25 408 TYR A N 1
ATOM 3118 C CA . TYR A 1 408 ? 36.860 -22.137 -18.061 1.00 91.25 408 TYR A CA 1
ATOM 3119 C C . TYR A 1 408 ? 38.315 -22.403 -18.475 1.00 91.25 408 TYR A C 1
ATOM 3121 O O . TYR A 1 408 ? 38.783 -23.537 -18.407 1.00 91.25 408 TYR A O 1
ATOM 3129 N N . LYS A 1 409 ? 39.027 -21.352 -18.895 1.00 94.81 409 LYS A N 1
ATOM 3130 C CA . LYS A 1 409 ? 40.456 -21.384 -19.220 1.00 94.81 409 LYS A CA 1
ATOM 3131 C C . LYS A 1 409 ? 41.164 -20.338 -18.370 1.00 94.81 409 LYS A C 1
ATOM 3133 O O . LYS A 1 409 ? 41.061 -19.156 -18.676 1.00 94.81 409 LYS A O 1
ATOM 3138 N N . GLU A 1 410 ? 41.876 -20.767 -17.333 1.00 93.44 410 GLU A N 1
ATOM 3139 C CA . GLU A 1 410 ? 42.512 -19.877 -16.347 1.00 93.44 410 GLU A CA 1
ATOM 3140 C C . GLU A 1 410 ? 43.405 -18.804 -16.987 1.00 93.44 410 GLU A C 1
ATOM 3142 O O . GLU A 1 410 ? 43.276 -17.627 -16.678 1.00 93.44 410 GLU A O 1
ATOM 3147 N N . ASN A 1 411 ? 44.198 -19.183 -17.991 1.00 95.56 411 ASN A N 1
ATOM 3148 C CA . ASN A 1 411 ? 45.120 -18.272 -18.682 1.00 95.56 411 ASN A CA 1
ATOM 3149 C C . ASN A 1 411 ? 44.449 -17.304 -19.682 1.00 95.56 411 ASN A C 1
ATOM 3151 O O . ASN A 1 411 ? 45.143 -16.530 -20.334 1.00 95.56 411 ASN A O 1
ATOM 3155 N N . TYR A 1 412 ? 43.129 -17.382 -19.873 1.00 94.31 412 TYR A N 1
ATOM 3156 C CA . TYR A 1 412 ? 42.391 -16.566 -20.849 1.00 94.31 412 TYR A CA 1
ATOM 3157 C C . TYR A 1 412 ? 41.180 -15.851 -20.237 1.00 94.31 412 TYR A C 1
ATOM 3159 O O . TYR A 1 412 ? 40.812 -14.770 -20.688 1.00 94.31 412 TYR A O 1
ATOM 3167 N N . HIS A 1 413 ? 40.543 -16.449 -19.230 1.00 93.75 413 HIS A N 1
ATOM 3168 C CA . HIS A 1 413 ? 39.317 -15.945 -18.629 1.00 93.75 413 HIS A CA 1
ATOM 3169 C C . HIS A 1 413 ? 39.577 -15.197 -17.319 1.00 93.75 413 HIS A C 1
ATOM 3171 O O . HIS A 1 413 ? 39.934 -15.791 -16.300 1.00 93.75 413 HIS A O 1
ATOM 3177 N N . THR A 1 414 ? 39.230 -13.917 -17.320 1.00 92.25 414 THR A N 1
ATOM 3178 C CA . THR A 1 414 ? 39.134 -13.066 -16.137 1.00 92.25 414 THR A CA 1
ATOM 3179 C C . THR A 1 414 ? 37.699 -13.088 -15.617 1.00 92.25 414 THR A C 1
ATOM 3181 O O . THR A 1 414 ? 36.765 -12.674 -16.309 1.00 92.25 414 THR A O 1
ATOM 3184 N N . ASN A 1 415 ? 37.502 -13.577 -14.390 1.00 90.44 415 ASN A N 1
ATOM 3185 C CA . ASN A 1 415 ? 36.190 -13.530 -13.747 1.00 90.44 415 ASN A CA 1
ATOM 3186 C C . ASN A 1 415 ? 35.825 -12.084 -13.383 1.00 90.44 415 ASN A C 1
ATOM 3188 O O . ASN A 1 415 ? 36.629 -11.388 -12.766 1.00 90.44 415 ASN A O 1
ATOM 3192 N N . VAL A 1 416 ? 34.606 -11.656 -13.707 1.00 87.75 416 VAL A N 1
ATOM 3193 C CA . VAL A 1 416 ? 34.103 -10.321 -13.363 1.00 87.75 416 VAL A CA 1
ATOM 3194 C C . VAL A 1 416 ? 33.035 -10.384 -12.280 1.00 87.75 416 VAL A C 1
ATOM 3196 O O . VAL A 1 416 ? 32.162 -11.253 -12.278 1.00 87.75 416 VAL A O 1
ATOM 3199 N N . LEU A 1 417 ? 33.082 -9.420 -11.362 1.00 83.12 417 LEU A N 1
ATOM 3200 C CA . LEU A 1 417 ? 31.984 -9.163 -10.438 1.00 83.12 417 LEU A CA 1
ATOM 3201 C C . LEU A 1 417 ? 30.934 -8.317 -11.157 1.00 83.12 417 LEU A C 1
ATOM 3203 O O . LEU A 1 417 ? 31.236 -7.253 -11.695 1.00 83.12 417 LEU A O 1
ATOM 3207 N N . ARG A 1 418 ? 29.689 -8.794 -11.176 1.00 77.88 418 ARG A N 1
ATOM 3208 C CA . ARG A 1 418 ? 28.581 -8.049 -11.770 1.00 77.88 418 ARG A CA 1
ATOM 3209 C C . ARG A 1 418 ? 28.039 -7.050 -10.755 1.00 77.88 418 ARG A C 1
ATOM 3211 O O . ARG A 1 418 ? 27.500 -7.438 -9.725 1.00 77.88 418 ARG A O 1
ATOM 3218 N N . THR A 1 419 ? 28.108 -5.775 -11.108 1.00 74.12 419 THR A N 1
ATOM 3219 C CA . THR A 1 419 ? 27.312 -4.711 -10.499 1.00 74.12 419 THR A CA 1
ATOM 3220 C C . THR A 1 419 ? 26.541 -4.005 -11.603 1.00 74.12 419 THR A C 1
ATOM 3222 O O . THR A 1 419 ? 27.054 -3.819 -12.707 1.00 74.12 419 THR A O 1
ATOM 3225 N N . THR A 1 420 ? 25.283 -3.672 -11.344 1.00 71.38 420 THR A N 1
ATOM 3226 C CA . THR A 1 420 ? 24.417 -3.033 -12.336 1.00 71.38 420 THR A CA 1
ATOM 3227 C C . THR A 1 420 ? 24.375 -1.541 -12.031 1.00 71.38 420 THR A C 1
ATOM 3229 O O . THR A 1 420 ? 23.993 -1.152 -10.927 1.00 71.38 420 THR A O 1
ATOM 3232 N N . TRP A 1 421 ? 24.764 -0.692 -12.994 1.00 70.75 421 TRP A N 1
ATOM 3233 C CA . TRP A 1 421 ? 24.576 0.753 -12.839 1.00 70.75 421 TRP A CA 1
ATOM 3234 C C . TRP A 1 421 ? 23.080 1.086 -12.754 1.00 70.75 421 TRP A C 1
ATOM 3236 O O . TRP A 1 421 ? 22.706 1.804 -11.835 1.00 70.75 421 TRP A O 1
ATOM 3246 N N . GLY A 1 422 ? 22.254 0.461 -13.604 1.00 68.69 422 GLY A N 1
ATOM 3247 C CA . GLY A 1 422 ? 20.787 0.463 -13.535 1.00 68.69 422 GLY A CA 1
ATOM 3248 C C . GLY A 1 422 ? 20.168 1.856 -13.673 1.00 68.69 422 GLY A C 1
ATOM 3249 O O . GLY A 1 422 ? 20.411 2.735 -12.852 1.00 68.69 422 GLY A O 1
ATOM 3250 N N . ILE A 1 423 ? 19.354 2.079 -14.701 1.00 71.31 423 ILE A N 1
ATOM 3251 C CA . ILE A 1 423 ? 18.575 3.316 -14.803 1.00 71.31 423 ILE A CA 1
ATOM 3252 C C . ILE A 1 423 ? 17.431 3.189 -13.786 1.00 71.31 423 ILE A C 1
ATOM 3254 O O . ILE A 1 423 ? 16.510 2.436 -14.029 1.00 71.31 423 ILE A O 1
ATOM 3258 N N . ALA A 1 424 ? 17.540 3.814 -12.608 1.00 64.12 424 ALA A N 1
ATOM 3259 C CA . ALA A 1 424 ? 16.670 3.576 -11.440 1.00 64.12 424 ALA A CA 1
ATOM 3260 C C . ALA A 1 424 ? 16.672 2.119 -10.905 1.00 64.12 424 ALA A C 1
ATOM 3262 O O . ALA A 1 424 ? 17.414 1.245 -11.359 1.00 64.12 424 ALA A O 1
ATOM 3263 N N . SER A 1 425 ? 15.866 1.865 -9.871 1.00 67.94 425 SER A N 1
ATOM 3264 C CA . SER A 1 425 ? 15.592 0.532 -9.318 1.00 67.94 425 SER A CA 1
ATOM 3265 C C . SER A 1 425 ? 14.118 0.213 -9.564 1.00 67.94 425 SER A C 1
ATOM 3267 O O . SER A 1 425 ? 13.335 1.096 -9.245 1.00 67.94 425 SER A O 1
ATOM 3269 N N . PRO A 1 426 ? 13.739 -0.980 -10.058 1.00 61.88 426 PRO A N 1
ATOM 3270 C CA . PRO A 1 426 ? 14.592 -2.008 -10.647 1.00 61.88 426 PRO A CA 1
ATOM 3271 C C . PRO A 1 426 ? 14.821 -1.756 -12.156 1.00 61.88 426 PRO A C 1
ATOM 3273 O O . PRO A 1 426 ? 14.217 -2.407 -12.992 1.00 61.88 426 PRO A O 1
ATOM 3276 N N . VAL A 1 427 ? 15.755 -0.867 -12.523 1.00 79.69 427 VAL A N 1
ATOM 3277 C CA . VAL A 1 427 ? 16.180 -0.622 -13.922 1.00 79.69 427 VAL A CA 1
ATOM 3278 C C . VAL A 1 427 ? 15.028 -0.192 -14.853 1.00 79.69 427 VAL A C 1
ATOM 3280 O O . VAL A 1 427 ? 14.815 -0.773 -15.914 1.00 79.69 427 VAL A O 1
ATOM 3283 N N . GLU A 1 428 ? 14.296 0.845 -14.460 1.00 82.62 428 GLU A N 1
ATOM 3284 C CA . GLU A 1 428 ? 13.178 1.411 -15.210 1.00 82.62 428 GLU A CA 1
ATOM 3285 C C . GLU A 1 428 ? 13.425 2.877 -15.561 1.00 82.62 428 GLU A C 1
ATOM 3287 O O . GLU A 1 428 ? 13.963 3.653 -14.770 1.00 82.62 428 GLU A O 1
ATOM 3292 N N . TYR A 1 429 ? 12.964 3.280 -16.738 1.00 85.44 429 TYR A N 1
ATOM 3293 C CA . TYR A 1 429 ? 12.961 4.671 -17.157 1.00 85.44 429 TYR A CA 1
ATOM 3294 C C . TYR A 1 429 ? 11.667 4.955 -17.889 1.00 85.44 429 TYR A C 1
ATOM 3296 O O . TYR A 1 429 ? 11.405 4.356 -18.929 1.00 85.44 429 TYR A O 1
ATOM 3304 N N . ASP A 1 430 ? 10.875 5.869 -17.342 1.00 86.44 430 ASP A N 1
ATOM 3305 C CA . ASP A 1 430 ? 9.763 6.428 -18.092 1.00 86.44 430 ASP A CA 1
ATOM 3306 C C . ASP A 1 430 ? 10.344 7.352 -19.166 1.00 86.44 430 ASP A C 1
ATOM 3308 O O . ASP A 1 430 ? 11.221 8.162 -18.857 1.00 86.44 430 ASP A O 1
ATOM 3312 N N . VAL A 1 431 ? 9.907 7.213 -20.416 1.00 82.12 431 VAL A N 1
ATOM 3313 C CA . VAL A 1 431 ? 10.347 8.064 -21.530 1.00 82.12 431 VAL A CA 1
ATOM 3314 C C . VAL A 1 431 ? 9.271 9.128 -21.756 1.00 82.12 431 VAL A C 1
ATOM 3316 O O . VAL A 1 431 ? 8.408 8.949 -22.621 1.00 82.12 431 VAL A O 1
ATOM 3319 N N . PRO A 1 432 ? 9.267 10.245 -21.002 1.00 77.69 432 PRO A N 1
ATOM 3320 C CA . PRO A 1 432 ? 8.272 11.276 -21.214 1.00 77.69 432 PRO A CA 1
ATOM 3321 C C . PRO A 1 432 ? 8.468 11.894 -22.597 1.00 77.69 432 PRO A C 1
ATOM 3323 O O . PRO A 1 432 ? 9.587 11.987 -23.120 1.00 77.69 432 PRO A O 1
ATOM 3326 N N . LYS A 1 433 ? 7.370 12.367 -23.188 1.00 80.94 433 LYS A N 1
ATOM 3327 C CA . LYS A 1 433 ? 7.427 13.130 -24.434 1.00 80.94 433 LYS A CA 1
ATOM 3328 C C . LYS A 1 433 ? 8.334 14.348 -24.241 1.00 80.94 433 LYS A C 1
ATOM 3330 O O . LYS A 1 433 ? 8.080 15.182 -23.376 1.00 80.94 433 LYS A O 1
ATOM 3335 N N . CYS A 1 434 ? 9.375 14.442 -25.059 1.00 82.56 434 CYS A N 1
ATOM 3336 C CA . CYS A 1 434 ? 10.349 15.517 -24.960 1.00 82.56 434 CYS A CA 1
ATOM 3337 C C . CYS A 1 434 ? 9.799 16.890 -25.339 1.00 82.56 434 CYS A C 1
ATOM 3339 O O . CYS A 1 434 ? 8.965 17.030 -26.236 1.00 82.56 434 CYS A O 1
ATOM 3341 N N . SER A 1 435 ? 10.363 17.904 -24.692 1.00 83.06 435 SER A N 1
ATOM 3342 C CA . SER A 1 435 ? 10.311 19.311 -25.077 1.00 83.06 435 SER A CA 1
ATOM 3343 C C . SER A 1 435 ? 11.549 20.017 -24.515 1.00 83.06 435 SER A C 1
ATOM 3345 O O . SER A 1 435 ? 12.266 19.449 -23.692 1.00 83.06 435 SER A O 1
ATOM 3347 N N . GLU A 1 436 ? 11.774 21.275 -24.900 1.00 80.44 436 GLU A N 1
ATOM 3348 C CA . GLU A 1 436 ? 12.853 22.106 -24.335 1.00 80.44 436 GLU A CA 1
ATOM 3349 C C . GLU A 1 436 ? 12.727 22.326 -22.814 1.00 80.44 436 GLU A C 1
ATOM 3351 O O . GLU A 1 436 ? 13.689 22.726 -22.168 1.00 80.44 436 GLU A O 1
ATOM 3356 N N . SER A 1 437 ? 11.552 22.057 -22.229 1.00 80.75 437 SER A N 1
ATOM 3357 C CA . SER A 1 437 ? 11.303 22.154 -20.787 1.00 80.75 437 SER A CA 1
ATOM 3358 C C . SER A 1 437 ? 11.481 20.829 -20.035 1.00 80.75 437 SER A C 1
ATOM 3360 O O . SER A 1 437 ? 11.237 20.794 -18.830 1.00 80.75 437 SER A O 1
ATOM 3362 N N . VAL A 1 438 ? 11.822 19.731 -20.722 1.00 81.50 438 VAL A N 1
ATOM 3363 C CA . VAL A 1 438 ? 12.072 18.428 -20.088 1.00 81.50 438 VAL A CA 1
ATOM 3364 C C . VAL A 1 438 ? 13.565 18.267 -19.831 1.00 81.50 438 VAL A C 1
ATOM 3366 O O . VAL A 1 438 ? 14.357 18.128 -20.763 1.00 81.50 438 VAL A O 1
ATOM 3369 N N . ASP A 1 439 ? 13.940 18.246 -18.553 1.00 84.06 439 ASP A N 1
ATOM 3370 C CA . ASP A 1 439 ? 15.323 18.046 -18.129 1.00 84.06 439 ASP A CA 1
ATOM 3371 C C . ASP A 1 439 ? 15.910 16.753 -18.707 1.00 84.06 439 ASP A C 1
ATOM 3373 O O . ASP A 1 439 ? 15.305 15.682 -18.646 1.00 84.06 439 ASP A O 1
ATOM 3377 N N . GLY A 1 440 ? 17.123 16.857 -19.249 1.00 84.12 440 GLY A N 1
ATOM 3378 C CA . GLY A 1 440 ? 17.804 15.741 -19.900 1.00 84.12 440 GLY A CA 1
ATOM 3379 C C . GLY A 1 440 ? 17.394 15.511 -21.348 1.00 84.12 440 GLY A C 1
ATOM 3380 O O . GLY A 1 440 ? 18.063 14.719 -22.005 1.00 84.12 440 GLY A O 1
ATOM 3381 N N . CYS A 1 441 ? 16.380 16.202 -21.880 1.00 88.88 441 CYS A N 1
ATOM 3382 C CA . CYS A 1 441 ? 16.017 16.064 -23.283 1.00 88.88 441 CYS A CA 1
ATOM 3383 C C . CYS A 1 441 ? 16.545 17.198 -24.171 1.00 88.88 441 CYS A C 1
ATOM 3385 O O . CYS A 1 441 ? 16.482 18.374 -23.821 1.00 88.88 441 CYS A O 1
ATOM 3387 N N . ALA A 1 442 ? 17.047 16.841 -25.353 1.00 90.06 442 ALA A N 1
ATOM 3388 C CA . ALA A 1 442 ? 17.456 17.784 -26.388 1.00 90.06 442 ALA A CA 1
ATOM 3389 C C . ALA A 1 442 ? 17.124 17.246 -27.783 1.00 90.06 442 ALA A C 1
ATOM 3391 O O . ALA A 1 442 ? 17.140 16.035 -28.010 1.00 90.06 442 ALA A O 1
ATOM 3392 N N . GLN A 1 443 ? 16.847 18.139 -28.733 1.00 90.69 443 GLN A N 1
ATOM 3393 C CA . GLN A 1 443 ? 16.672 17.753 -30.128 1.00 90.69 443 GLN A CA 1
ATOM 3394 C C . GLN A 1 443 ? 18.041 17.646 -30.815 1.00 90.69 443 GLN A C 1
ATOM 3396 O O . GLN A 1 443 ? 18.843 18.582 -30.806 1.00 90.69 443 GLN A O 1
ATOM 3401 N N . ALA A 1 444 ? 18.322 16.491 -31.405 1.00 87.50 444 ALA A N 1
ATOM 3402 C CA . ALA A 1 444 ? 19.460 16.274 -32.278 1.00 87.50 444 ALA A CA 1
ATOM 3403 C C . ALA A 1 444 ? 19.286 17.033 -33.605 1.00 87.50 444 ALA A C 1
ATOM 3405 O O . ALA A 1 444 ? 18.199 17.480 -33.970 1.00 87.50 444 ALA A O 1
ATOM 3406 N N . LYS A 1 445 ? 20.384 17.177 -34.356 1.00 88.62 445 LYS A N 1
ATOM 3407 C CA . LYS A 1 445 ? 20.414 17.956 -35.610 1.00 88.62 445 LYS A CA 1
ATOM 3408 C C . LYS A 1 445 ? 19.467 17.431 -36.693 1.00 88.62 445 LYS A C 1
ATOM 3410 O O . LYS A 1 445 ? 19.096 18.186 -37.581 1.00 88.62 445 LYS A O 1
ATOM 3415 N N . ASP A 1 446 ? 19.125 16.150 -36.639 1.00 89.69 446 ASP A N 1
ATOM 3416 C CA . ASP A 1 446 ? 18.209 15.479 -37.562 1.00 89.69 446 ASP A CA 1
ATOM 3417 C C . ASP A 1 446 ? 16.730 15.611 -37.149 1.00 89.69 446 ASP A C 1
ATOM 3419 O O . ASP A 1 446 ? 15.853 15.078 -37.822 1.00 89.69 446 ASP A O 1
ATOM 3423 N N . GLY A 1 447 ? 16.447 16.332 -36.059 1.00 85.50 447 GLY A N 1
ATOM 3424 C CA . GLY A 1 447 ? 15.105 16.510 -35.516 1.00 85.50 447 GLY A CA 1
ATOM 3425 C C . GLY A 1 447 ? 14.694 15.454 -34.486 1.00 85.50 447 GLY A C 1
ATOM 3426 O O . GLY A 1 447 ? 13.624 15.595 -33.888 1.00 85.50 447 GLY A O 1
ATOM 3427 N N . THR A 1 448 ? 15.523 14.435 -34.231 1.00 85.31 448 THR A N 1
ATOM 3428 C CA . THR A 1 448 ? 15.242 13.382 -33.245 1.00 85.31 448 THR A CA 1
ATOM 3429 C C . THR A 1 448 ? 15.388 13.916 -31.824 1.00 85.31 448 THR A C 1
ATOM 3431 O O . THR A 1 448 ? 16.371 14.576 -31.504 1.00 85.31 448 THR A O 1
ATOM 3434 N N . TRP A 1 449 ? 14.447 13.610 -30.935 1.00 84.81 449 TRP A N 1
ATOM 3435 C CA . TRP A 1 449 ? 14.584 13.946 -29.517 1.00 84.81 449 TRP A CA 1
ATOM 3436 C C . TRP A 1 449 ? 15.406 12.891 -28.772 1.00 84.81 449 TRP A C 1
ATOM 3438 O O . TRP A 1 449 ? 15.160 11.694 -28.911 1.00 84.81 449 TRP A O 1
ATOM 3448 N N . VAL A 1 450 ? 16.374 13.339 -27.973 1.00 86.44 450 VAL A N 1
ATOM 3449 C CA . VAL A 1 450 ? 17.321 12.490 -27.244 1.00 86.44 450 VAL A CA 1
ATOM 3450 C C . VAL A 1 450 ? 17.236 12.784 -25.754 1.00 86.44 450 VAL A C 1
ATOM 3452 O O . VAL A 1 450 ? 17.537 13.895 -25.323 1.00 86.44 450 VAL A O 1
ATOM 3455 N N . HIS A 1 451 ? 16.898 11.760 -24.970 1.00 86.00 451 HIS A N 1
ATOM 3456 C CA . HIS A 1 451 ? 17.037 11.773 -23.515 1.00 86.00 451 HIS A CA 1
ATOM 3457 C C . HIS A 1 451 ? 18.454 11.359 -23.117 1.00 86.00 451 HIS A C 1
ATOM 3459 O O . HIS A 1 451 ? 18.917 10.268 -23.449 1.00 86.00 451 HIS A O 1
ATOM 3465 N N . THR A 1 452 ? 19.144 12.228 -22.387 1.00 87.06 452 THR A N 1
ATOM 3466 C CA . THR A 1 452 ? 20.490 12.006 -21.861 1.00 87.06 452 THR A CA 1
ATOM 3467 C C . THR A 1 452 ? 20.413 11.847 -20.354 1.00 87.06 452 THR A C 1
ATOM 3469 O O . THR A 1 452 ? 20.024 12.772 -19.651 1.00 87.06 452 THR A O 1
ATOM 3472 N N . ILE A 1 453 ? 20.824 10.678 -19.868 1.00 85.62 453 ILE A N 1
ATOM 3473 C CA . ILE A 1 453 ? 20.892 10.346 -18.443 1.00 85.62 453 ILE A CA 1
ATOM 3474 C C . ILE A 1 453 ? 22.367 10.221 -18.079 1.00 85.62 453 ILE A C 1
ATOM 3476 O O . ILE A 1 453 ? 23.113 9.472 -18.713 1.00 85.62 453 ILE A O 1
ATOM 3480 N N . THR A 1 454 ? 22.794 10.935 -17.047 1.00 86.56 454 THR A N 1
ATOM 3481 C CA . THR A 1 454 ? 24.182 10.981 -16.595 1.00 86.56 454 THR A CA 1
ATOM 3482 C C . THR A 1 454 ? 24.317 10.460 -15.171 1.00 86.56 454 THR A C 1
ATOM 3484 O O . THR A 1 454 ? 23.428 10.568 -14.324 1.00 86.56 454 THR A O 1
ATOM 3487 N N . GLY A 1 455 ? 25.466 9.864 -14.879 1.00 85.06 455 GLY A N 1
ATOM 3488 C CA . GLY A 1 455 ? 25.806 9.462 -13.528 1.00 85.06 455 GLY A CA 1
ATOM 3489 C C . GLY A 1 455 ? 27.236 8.972 -13.430 1.00 85.06 455 GLY A C 1
ATOM 3490 O O . GLY A 1 455 ? 27.843 8.540 -14.407 1.00 85.06 455 GLY A O 1
ATOM 3491 N N . THR A 1 456 ? 27.770 9.034 -12.222 1.00 84.25 456 THR A N 1
ATOM 3492 C CA . THR A 1 456 ? 29.117 8.595 -11.896 1.00 84.25 456 THR A CA 1
ATOM 3493 C C . THR A 1 456 ? 29.063 7.203 -11.289 1.00 84.25 456 THR A C 1
ATOM 3495 O O . THR A 1 456 ? 28.315 6.937 -10.343 1.00 84.25 456 THR A O 1
ATOM 3498 N N . PHE A 1 457 ? 29.893 6.312 -11.819 1.00 77.50 457 PHE A N 1
ATOM 3499 C CA . PHE A 1 457 ? 30.205 5.034 -11.202 1.00 77.50 457 PHE A CA 1
ATOM 3500 C C . PHE A 1 457 ? 31.623 5.102 -10.627 1.00 77.50 457 PHE A C 1
ATOM 3502 O O . PHE A 1 457 ? 32.557 5.442 -11.347 1.00 77.50 457 PHE A O 1
ATOM 3509 N N . ALA A 1 458 ? 31.782 4.778 -9.343 1.00 76.12 458 ALA A N 1
ATOM 3510 C CA . ALA A 1 458 ? 33.079 4.724 -8.674 1.00 76.12 458 ALA A CA 1
ATOM 3511 C C . ALA A 1 458 ? 33.368 3.292 -8.208 1.00 76.12 458 ALA A C 1
ATOM 3513 O O . ALA A 1 458 ? 32.506 2.634 -7.624 1.00 76.12 458 ALA A O 1
ATOM 3514 N N . GLY A 1 459 ? 34.586 2.818 -8.456 1.00 74.62 459 GLY A N 1
ATOM 3515 C CA . GLY A 1 459 ? 35.071 1.504 -8.041 1.00 74.62 459 GLY A CA 1
ATOM 3516 C C . GLY A 1 459 ? 36.588 1.405 -8.206 1.00 74.62 459 GLY A C 1
ATOM 3517 O O . GLY A 1 459 ? 37.195 2.254 -8.852 1.00 74.62 459 GLY A O 1
ATOM 3518 N N . GLN A 1 460 ? 37.202 0.382 -7.611 1.00 77.38 460 GLN A N 1
ATOM 3519 C CA . GLN A 1 460 ? 38.626 0.080 -7.794 1.00 77.38 460 GLN A CA 1
ATOM 3520 C C . GLN A 1 460 ? 38.804 -1.012 -8.859 1.00 77.38 460 GLN A C 1
ATOM 3522 O O . GLN A 1 460 ? 38.054 -1.988 -8.873 1.00 77.38 460 GLN A O 1
ATOM 3527 N N . GLY A 1 461 ? 39.813 -0.867 -9.722 1.00 79.62 461 GLY A N 1
ATOM 3528 C CA . GLY A 1 461 ? 40.151 -1.838 -10.769 1.00 79.62 461 GLY A CA 1
ATOM 3529 C C . GLY A 1 461 ? 39.648 -1.455 -12.165 1.00 79.62 461 GLY A C 1
ATOM 3530 O O . GLY A 1 461 ? 39.358 -0.294 -12.443 1.00 79.62 461 GLY A O 1
ATOM 3531 N N . SER A 1 462 ? 39.584 -2.436 -13.068 1.00 78.56 462 SER A N 1
ATOM 3532 C CA . SER A 1 462 ? 39.141 -2.238 -14.454 1.00 78.56 462 SER A CA 1
ATOM 3533 C C . SER A 1 462 ? 37.634 -2.449 -14.602 1.00 78.56 462 SER A C 1
ATOM 3535 O O . SER A 1 462 ? 37.079 -3.423 -14.094 1.00 78.56 462 SER A O 1
ATOM 3537 N N . LEU A 1 463 ? 36.972 -1.572 -15.359 1.00 77.62 463 LEU A N 1
ATOM 3538 C CA . LEU A 1 463 ? 35.557 -1.712 -15.701 1.00 77.62 463 LEU A CA 1
ATOM 3539 C C . LEU A 1 463 ? 35.392 -2.531 -16.981 1.00 77.62 463 LEU A C 1
ATOM 3541 O O . LEU A 1 463 ? 35.997 -2.230 -18.005 1.00 77.62 463 LEU A O 1
ATOM 3545 N N . THR A 1 464 ? 34.532 -3.548 -16.931 1.00 77.31 464 THR A N 1
ATOM 3546 C CA . THR A 1 464 ? 34.050 -4.262 -18.121 1.00 77.31 464 THR A CA 1
ATOM 3547 C C . THR A 1 464 ? 32.564 -3.990 -18.273 1.00 77.31 464 THR A C 1
ATOM 3549 O O . THR A 1 464 ? 31.779 -4.303 -17.378 1.00 77.31 464 THR A O 1
ATOM 3552 N N . ALA A 1 465 ? 32.166 -3.419 -19.406 1.00 73.50 465 ALA A N 1
ATOM 3553 C CA . ALA A 1 465 ? 30.761 -3.211 -19.715 1.00 73.50 465 ALA A CA 1
ATOM 3554 C C . ALA A 1 465 ? 30.160 -4.487 -20.319 1.00 73.50 465 ALA A C 1
ATOM 3556 O O . ALA A 1 465 ? 30.687 -5.054 -21.277 1.00 73.50 465 ALA A O 1
ATOM 3557 N N . ALA A 1 466 ? 29.030 -4.923 -19.770 1.00 70.31 466 ALA A N 1
ATOM 3558 C CA . ALA A 1 466 ? 28.135 -5.854 -20.437 1.00 70.31 466 ALA A CA 1
ATOM 3559 C C . ALA A 1 466 ? 26.898 -5.065 -20.855 1.00 70.31 466 ALA A C 1
ATOM 3561 O O . ALA A 1 466 ? 26.057 -4.735 -20.021 1.00 70.31 466 ALA A O 1
ATOM 3562 N N . HIS A 1 467 ? 26.801 -4.744 -22.143 1.00 65.81 467 HIS A N 1
ATOM 3563 C CA . HIS A 1 467 ? 25.605 -4.108 -22.678 1.00 65.81 467 HIS A CA 1
ATOM 3564 C C . HIS A 1 467 ? 24.482 -5.147 -22.716 1.00 65.81 467 HIS A C 1
ATOM 3566 O O . HIS A 1 467 ? 24.584 -6.178 -23.396 1.00 65.81 467 HIS A O 1
ATOM 3572 N N . PHE A 1 468 ? 23.452 -4.897 -21.913 1.00 62.00 468 PHE A N 1
ATOM 3573 C CA . PHE A 1 468 ? 22.166 -5.574 -21.998 1.00 62.00 468 PHE A CA 1
ATOM 3574 C C . PHE A 1 468 ? 21.250 -4.773 -22.931 1.00 62.00 468 PHE A C 1
ATOM 3576 O O . PHE A 1 468 ? 21.514 -3.603 -23.206 1.00 62.00 468 PHE A O 1
ATOM 3583 N N . HIS A 1 469 ? 20.213 -5.419 -23.456 1.00 55.84 469 HIS A N 1
ATOM 3584 C CA . HIS A 1 469 ? 19.198 -4.754 -24.268 1.00 55.84 469 HIS A CA 1
ATOM 3585 C C . HIS A 1 469 ? 18.176 -4.059 -23.359 1.00 55.84 469 HIS A C 1
ATOM 3587 O O . HIS A 1 469 ? 17.973 -4.480 -22.219 1.00 55.84 469 HIS A O 1
ATOM 3593 N N . CYS A 1 470 ? 17.533 -3.007 -23.859 1.00 59.12 470 CYS A N 1
ATOM 3594 C CA . CYS A 1 470 ? 16.324 -2.467 -23.246 1.00 59.12 470 CYS A CA 1
ATOM 3595 C C . CYS A 1 470 ? 15.142 -3.390 -23.572 1.00 59.12 470 CYS A C 1
ATOM 3597 O O . CYS A 1 470 ? 15.079 -3.949 -24.665 1.00 59.12 470 CYS A O 1
ATOM 3599 N N . HIS A 1 471 ? 14.226 -3.568 -22.620 1.00 59.47 471 HIS A N 1
ATOM 3600 C CA . HIS A 1 471 ? 13.040 -4.422 -22.780 1.00 59.47 471 HIS A CA 1
ATOM 3601 C C . HIS A 1 471 ? 11.859 -3.714 -23.471 1.00 59.47 471 HIS A C 1
ATOM 3603 O O . HIS A 1 471 ? 10.841 -4.347 -23.734 1.00 59.47 471 HIS A O 1
ATOM 3609 N N . ALA A 1 472 ? 12.020 -2.433 -23.798 1.00 57.03 472 ALA A N 1
ATOM 3610 C CA . ALA A 1 472 ? 10.988 -1.564 -24.337 1.00 57.03 472 ALA A CA 1
ATOM 3611 C C . ALA A 1 472 ? 11.097 -1.433 -25.873 1.00 57.03 472 ALA A C 1
ATOM 3613 O O . ALA A 1 472 ? 12.196 -1.168 -26.376 1.00 57.03 472 ALA A O 1
ATOM 3614 N N . PRO A 1 473 ? 9.997 -1.560 -26.637 1.00 52.16 473 PRO A N 1
ATOM 3615 C CA . PRO A 1 473 ? 9.979 -1.306 -28.083 1.00 52.16 473 PRO A CA 1
ATOM 3616 C C . PRO A 1 473 ? 10.302 0.148 -28.483 1.00 52.16 473 PRO A C 1
ATOM 3618 O O . PRO A 1 473 ? 10.582 0.414 -29.647 1.00 52.16 473 PRO A O 1
ATOM 3621 N N . THR A 1 474 ? 10.312 1.088 -27.534 1.00 46.28 474 THR A N 1
ATOM 3622 C CA . THR A 1 474 ? 10.625 2.512 -27.761 1.00 46.28 474 THR A CA 1
ATOM 3623 C C . THR A 1 474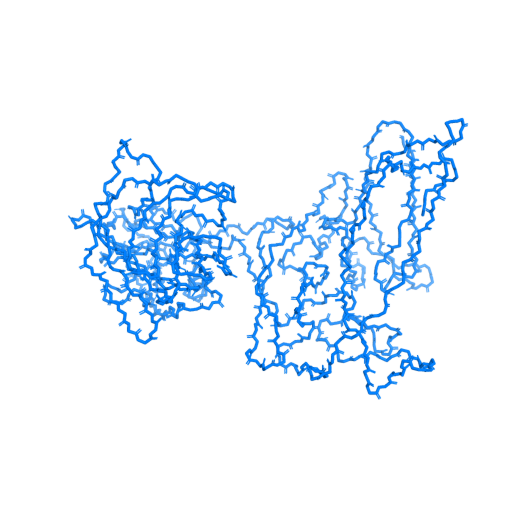 ? 12.125 2.836 -27.799 1.00 46.28 474 THR A C 1
ATOM 3625 O O . THR A 1 474 ? 12.508 3.970 -28.091 1.00 46.28 474 THR A O 1
ATOM 3628 N N . VAL A 1 475 ? 13.009 1.863 -27.541 1.00 50.25 475 VAL A N 1
ATOM 3629 C CA . VAL A 1 475 ? 14.463 2.079 -27.579 1.00 50.25 475 VAL A CA 1
ATOM 3630 C C . VAL A 1 475 ? 15.034 1.658 -28.929 1.00 50.25 475 VAL A C 1
ATOM 3632 O O . VAL A 1 475 ? 15.401 0.505 -29.143 1.00 50.25 475 VAL A O 1
ATOM 3635 N N . HIS A 1 476 ? 15.167 2.626 -29.835 1.00 47.56 476 HIS A N 1
ATOM 3636 C CA . HIS A 1 476 ? 15.782 2.406 -31.148 1.00 47.56 476 HIS A CA 1
ATOM 3637 C C . HIS A 1 476 ? 17.310 2.245 -31.072 1.00 47.56 476 HIS A C 1
ATOM 3639 O O . HIS A 1 476 ? 17.889 1.430 -31.788 1.00 47.56 476 HIS A O 1
ATOM 3645 N N . THR A 1 477 ? 17.967 2.988 -30.177 1.00 53.50 477 THR A N 1
ATOM 3646 C CA . THR A 1 477 ? 19.427 2.984 -29.993 1.00 53.50 477 THR A CA 1
ATOM 3647 C C . THR A 1 477 ? 19.785 3.430 -28.580 1.00 53.50 477 THR A C 1
ATOM 3649 O O . THR A 1 477 ? 19.290 4.452 -28.114 1.00 53.50 477 THR A O 1
ATOM 3652 N N . LEU A 1 478 ? 20.693 2.705 -27.918 1.00 53.12 478 LEU A N 1
ATOM 3653 C CA . LEU A 1 478 ? 21.317 3.119 -26.658 1.00 53.12 478 LEU A CA 1
ATOM 3654 C C . LEU A 1 478 ? 22.817 3.304 -26.893 1.00 53.12 478 LEU A C 1
ATOM 3656 O O . LEU A 1 478 ? 23.503 2.359 -27.285 1.00 53.12 478 LEU A O 1
ATOM 3660 N N . GLN A 1 479 ? 23.329 4.505 -26.634 1.00 57.84 479 GLN A N 1
ATOM 3661 C CA . GLN A 1 479 ? 24.749 4.814 -26.764 1.00 57.84 479 GLN A CA 1
ATOM 3662 C C . GLN A 1 479 ? 25.324 5.169 -25.394 1.00 57.84 479 GLN A C 1
ATOM 3664 O O . GLN A 1 479 ? 24.796 6.026 -24.691 1.00 57.84 479 GLN A O 1
ATOM 3669 N N . TRP A 1 480 ? 26.399 4.486 -25.003 1.00 51.50 480 TRP A N 1
ATOM 3670 C CA . TRP A 1 480 ? 27.078 4.717 -23.730 1.00 51.50 480 TRP A CA 1
ATOM 3671 C C . TRP A 1 480 ? 28.428 5.381 -23.989 1.00 51.50 480 TRP A C 1
ATOM 3673 O O . TRP A 1 480 ? 29.267 4.834 -24.705 1.00 51.50 480 TRP A O 1
ATOM 3683 N N . THR A 1 481 ? 28.645 6.553 -23.401 1.00 55.84 481 THR A N 1
ATOM 3684 C CA . THR A 1 481 ? 29.925 7.268 -23.444 1.00 55.84 481 THR A CA 1
ATOM 3685 C C . THR A 1 481 ? 30.514 7.305 -22.043 1.00 55.84 481 THR A C 1
ATOM 3687 O O . THR A 1 481 ? 29.989 7.985 -21.163 1.00 55.84 481 THR A O 1
ATOM 3690 N N . ALA A 1 482 ? 31.597 6.561 -21.829 1.00 51.94 482 ALA A N 1
ATOM 3691 C CA . ALA A 1 482 ? 32.342 6.591 -20.579 1.00 51.94 482 ALA A CA 1
ATOM 3692 C C . ALA A 1 482 ? 33.523 7.556 -20.712 1.00 51.94 482 ALA A C 1
ATOM 3694 O O . ALA A 1 482 ? 34.414 7.330 -21.529 1.00 51.94 482 ALA A O 1
ATOM 3695 N N . ASN A 1 483 ? 33.549 8.594 -19.879 1.00 52.78 483 ASN A N 1
ATOM 3696 C CA . ASN A 1 483 ? 34.729 9.432 -19.701 1.00 52.78 483 ASN A CA 1
ATOM 3697 C C . ASN A 1 483 ? 35.479 8.914 -18.471 1.00 52.78 483 ASN A C 1
ATOM 3699 O O . ASN A 1 483 ? 34.940 8.938 -17.364 1.00 52.78 483 ASN A O 1
ATOM 3703 N N . GLN A 1 484 ? 36.687 8.385 -18.671 1.00 48.16 484 GLN A N 1
ATOM 3704 C CA . GLN A 1 484 ? 37.574 8.039 -17.561 1.00 48.16 484 GLN A CA 1
ATOM 3705 C C . GLN A 1 484 ? 38.194 9.334 -17.029 1.00 48.16 484 GLN A C 1
ATOM 3707 O O . GLN A 1 484 ? 38.785 10.088 -17.802 1.00 48.16 484 GLN A O 1
ATOM 3712 N N . HIS A 1 485 ? 38.021 9.585 -15.733 1.00 46.44 485 HIS A N 1
ATOM 3713 C CA . HIS A 1 485 ? 38.684 10.662 -15.003 1.00 46.44 485 HIS A CA 1
ATOM 3714 C C . HIS A 1 485 ? 39.682 10.080 -14.014 1.00 46.44 485 HIS A C 1
ATOM 3716 O O . HIS A 1 485 ? 39.322 9.070 -13.362 1.00 46.44 485 HIS A O 1
#

Organism: NCBI:txid91324

Secondary structure (DSSP, 8-state):
-PPTTEE----S-------------B-TTT--SSS-----B----TT--PPTT-SS-GGGG-B--TTEEEEESSSEEEESSB--SB----HHHHHHHHHHHH---SSS---EEEEEEE--TTS-SEEEEEE-SS-TTEEEEEEE--SS--TT--BTTT---EEEEEESSSEEEEEEETTTEEEEEEEEETTS-EEEEES-SSGGG--EEEEE-TTS-EEEEEEETTEEEEEPPP-SEEEEEEEETTEEEEEEEE--S--TT-TT----TT-EEEEEEEEEESSSSS-SEEEEEEEEEEEEE-STT-PEEEEEPPPPPTT---EEEEE-----TT-----EEE----PPPTTT-STTTTT-GGG-TTT--BSGGG--TT---S-TTS--TTTTS----------------TTTPEE-------STTTT----PPP-TTSTTEEE-TTS-EEE--------SS------PPPSSTT-S---------

Sequence (485 aa):
GYAPGYVQLIRSPREMQITPMQIDTWHRDKMNISYPTSFVAGPLPRNSLAPEGADYSGLLECPVTTRLRKEIEGGYSVLMRGTCQNLIHTAQECFAAGPQQIDLSSEGANHTFKTQQIDSPSLPQGCLASTDPHNSSNILLTFNRHSSSDAGSQCGSKSANFRGVSSDLVSMSVGVDAKNGVDITITGPADVWFGVGFNATMMKDLPWTIIVDGYGNVTERHLADHHPGTLLKPSFHTKSVSVQGGLRTVVLSRPNASDPSQPGYALFQQGGLIPYINAIGGSKVFAYHTAHGSNMLPLFPTDDGSEACICAEKPAPFGSAKGQLVYQNTKRPQDKGQGSVGFPNKCQPKPRSDLLSMRNPTCDIRYYQGGQTSCHHMWSLLDADQEIPWADQPITYHIKFRFWVQPYKENYHTNVLRTTWGIASPVEYDVPKCSESVDGCAQAKDGTWVHTITGTFAGQGSLTAAHFHCHAPTVHTLQWTANQH

Foldseek 3Di:
DFDFQADADDPPDPDDDDDDQDDPQDDPVQADPVDDDQDDGDDAAPLQPADVPDSGYSCLQFFDFQQKDWQWPAQKFWFQWFAFPFAAQDQVVLVVLCCSFAVQAPDDLQQAEDEEEEAALLAHAHWWWFAAPVDRSYIYIYHHNHPHHDDQRIAQSPFQWWWWWDDDQKTKIWIAHNVFAIKIKIKHFLFAKKKKFWQDQALCVQGWMWIQFSVGDIWIARGHHVGRHDTDDDQWDWPDWDDDPRMIMTMIGGHQDPPVVDPRHDHCRRFGKMKMKMFICPGRDDDDGPDIGIDIIRIFGNDPSRTIGIHGGDDDPQLPIWTKIFGRFLPDPLQPDGDIDILPWGDDPPQLKCCSVLSFLNRHSVSPGGHPRSRDDRRDSYHSPDDDPPSVPDDDDDDDDDDDDDDDDPVRHDYDDDDDSAPIVVNDGDDDDDDPPRPQWDQDPVRDIDRHMHHDDDDDDDDIDDDDDDSDPPDPDDDDDDDDD

pLDDT: mean 86.21, std 11.0, range [43.28, 98.69]

Radius of gyration: 27.71 Å; chains: 1; bounding box: 69×58×74 Å